Protein AF-A0A6G0ZA24-F1 (afdb_monomer)

Solvent-accessible surface area (backbone atoms only — not comparable to full-atom values): 27809 Å² total; per-residue (Å²): 49,32,44,36,38,80,64,66,88,80,91,81,89,86,70,82,76,64,68,82,65,68,82,80,75,88,82,84,81,91,78,91,82,79,94,74,91,75,98,65,72,78,65,66,62,56,57,63,56,49,56,59,52,45,60,65,48,59,76,68,64,71,85,85,80,79,89,53,60,71,52,55,57,47,53,60,52,65,75,56,71,86,76,86,79,71,94,71,89,79,81,53,76,72,73,57,62,49,70,51,48,39,53,49,52,47,54,53,45,64,73,63,76,47,41,35,37,40,35,37,22,45,82,46,42,79,59,35,49,69,47,52,53,51,37,53,52,59,35,47,76,72,72,40,57,72,50,81,42,65,46,73,48,72,68,40,49,50,50,53,51,51,51,51,46,48,39,56,70,73,62,45,58,35,34,39,41,38,43,55,56,73,67,57,51,39,52,49,49,51,47,41,59,75,69,66,63,68,34,67,47,40,36,43,33,39,50,43,60,87,59,80,85,52,69,69,49,53,72,63,44,50,57,70,38,44,43,34,39,35,34,43,93,45,88,54,35,38,41,33,25,33,48,37,75,49,43,46,66,96,46,57,26,40,80,40,80,49,48,46,33,32,71,88,76,42,70,60,92,64,80,67,60,80,56,64,75,68,62,69,52,45,26,69,60,23,77,41,41,27,50,55,57,72,41,82,74,41,23,39,54,49,76,54,98,91,50,74,44,78,80,39,40,57,47,50,54,49,50,51,54,48,24,68,70,29,38,37,41,71,44,78,39,82,42,94,68,68,41,64,46,68,49,82,54,101,69,96,62,48,49,28,47,52,22,35,43,68,71,63,73,24,68,38,40,68,55,99,44,78,93,44,74,58,47,57,72,68,48,21,61,49,71,76,79,44,91,84,76,96,74,88,88,70,81,77,79,81,83,73,70,72,85,54,57,82,57,63,86,54,61,79,75,50,55,63,53,50,51,48,52,58,64,50,48,13,60,54,50,34,51,56,51,56,74,71,65,74,74,94,79,59,71,70,62,50,42,53,50,33,37,52,49,47,53,30,56,73,69,68,60,63,78,81,84,124

Sequence (466 aa):
MSIIGLQRPSSSSSSEKDERRRTREKNRTHTHFTFGGDMTAARRWRCSLAITAAAVLATMATPERHDDHSNIWRRQRRRTVVGDVGGGGGGGWRDLDYGNLTNAIRDIVEAMTVDCTLAVHSGVENAAADFLSNTIKSLHGRGVTTTHHALLTEDHVQSLLIDIRRAVTDGHHTSYIVLSTSTLMENLLSAIRRSNLMSRNVVYVFLWLRSPVSRTFKTDILEAMRVCVITSPRPGFYQIYYSQASARPGYGSTLKMVNWWSAMDGLVRFPLLPPPKRVYKNFEGRYFNVPVLHKPPWTFVEYLNDSFRVEGGRDDKLINLLADKLHFQFRYIDPPDRTQGSGLDQGSSIQGVLGLIWQREADWFVGDLSITYERNLVVDFSFLTLVDNEAFLTHAPGRLNEAFSLIRPFHWSVWPLLLITVIFSGPILYILVDTTDGHPQGKSMLYWKCVWWSITVFLQQGNVLH

Radius of gyration: 40.78 Å; Cα contacts (8 Å, |Δi|>4): 581; chains: 1; bounding box: 121×54×112 Å

pLDDT: mean 71.78, std 22.36, range [22.67, 95.25]

Structure (mmCIF, N/CA/C/O backbone):
data_AF-A0A6G0ZA24-F1
#
_entry.id   AF-A0A6G0ZA24-F1
#
loop_
_atom_site.group_PDB
_atom_site.id
_atom_site.type_symbol
_atom_site.label_atom_id
_atom_site.label_alt_id
_atom_site.label_comp_id
_atom_site.label_asym_id
_atom_site.label_entity_id
_atom_site.label_seq_id
_atom_site.pdbx_PDB_ins_code
_atom_site.Cartn_x
_atom_site.Cartn_y
_atom_site.Cartn_z
_atom_site.occupancy
_atom_site.B_iso_or_equiv
_atom_site.auth_seq_id
_atom_site.auth_comp_id
_atom_site.auth_asym_id
_atom_site.auth_atom_id
_atom_site.pdbx_PDB_model_num
ATOM 1 N N . MET A 1 1 ? 9.812 -2.850 -12.622 1.00 39.12 1 MET A N 1
ATOM 2 C CA . MET A 1 1 ? 8.396 -2.536 -12.902 1.00 39.12 1 MET A CA 1
ATOM 3 C C . MET A 1 1 ? 7.472 -3.251 -11.932 1.00 39.12 1 MET A C 1
ATOM 5 O O . MET A 1 1 ? 7.668 -4.438 -11.685 1.00 39.12 1 MET A O 1
ATOM 9 N N . SER A 1 2 ? 6.497 -2.543 -11.373 1.00 31.41 2 SER A N 1
ATOM 10 C CA . SER A 1 2 ? 5.576 -3.030 -10.337 1.00 31.41 2 SER A CA 1
ATOM 11 C C . SER A 1 2 ? 4.244 -2.277 -10.430 1.00 31.41 2 SER A C 1
ATOM 13 O O . SER A 1 2 ? 4.193 -1.151 -10.918 1.00 31.41 2 SER A O 1
ATOM 15 N N . ILE A 1 3 ? 3.159 -2.913 -9.991 1.00 41.47 3 ILE A N 1
ATOM 16 C CA . ILE A 1 3 ? 1.865 -2.262 -9.769 1.00 41.47 3 ILE A CA 1
ATOM 17 C C . ILE A 1 3 ? 1.948 -1.608 -8.392 1.00 41.47 3 ILE A C 1
ATOM 19 O O . ILE A 1 3 ? 2.189 -2.296 -7.401 1.00 41.47 3 ILE A O 1
ATOM 23 N N . ILE A 1 4 ? 1.789 -0.294 -8.313 1.00 39.16 4 ILE A N 1
ATOM 24 C CA . ILE A 1 4 ? 1.761 0.404 -7.027 1.00 39.16 4 ILE A CA 1
ATOM 25 C C . ILE A 1 4 ? 0.364 0.242 -6.434 1.00 39.16 4 ILE A C 1
ATOM 27 O O . ILE A 1 4 ? -0.621 0.590 -7.079 1.00 39.16 4 ILE A O 1
ATOM 31 N N . GLY A 1 5 ? 0.274 -0.271 -5.214 1.00 44.78 5 GLY A N 1
ATOM 32 C CA . GLY A 1 5 ? -0.958 -0.380 -4.443 1.00 44.78 5 GLY A CA 1
ATOM 33 C C . GLY A 1 5 ? -0.642 -0.661 -2.975 1.00 44.78 5 GLY A C 1
ATOM 34 O O . GLY A 1 5 ? 0.360 -1.297 -2.680 1.00 44.78 5 GLY A O 1
ATOM 35 N N . LEU A 1 6 ? -1.510 -0.198 -2.072 1.00 39.91 6 LEU A N 1
ATOM 36 C CA . LEU A 1 6 ? -1.322 -0.125 -0.608 1.00 39.91 6 LEU A CA 1
ATOM 37 C C . LEU A 1 6 ? -0.672 -1.358 0.086 1.00 39.91 6 LEU A C 1
ATOM 39 O O . LEU A 1 6 ? -0.959 -2.518 -0.230 1.00 39.91 6 LEU A O 1
ATOM 43 N N . GLN A 1 7 ? 0.112 -1.056 1.130 1.00 28.47 7 GLN A N 1
ATOM 44 C CA . GLN A 1 7 ? 1.186 -1.796 1.829 1.00 28.47 7 GLN A CA 1
ATOM 45 C C . GLN A 1 7 ? 1.126 -3.309 1.812 1.00 28.47 7 GLN A C 1
ATOM 47 O O . GLN A 1 7 ? 0.115 -3.927 2.135 1.00 28.47 7 GLN A O 1
ATOM 52 N N . ARG A 1 8 ? 2.247 -3.959 1.482 1.00 28.70 8 ARG A N 1
ATOM 53 C CA . ARG A 1 8 ? 2.561 -5.332 1.903 1.00 28.70 8 ARG A CA 1
ATOM 54 C C . ARG A 1 8 ? 3.986 -5.370 2.443 1.00 28.70 8 ARG A C 1
ATOM 56 O O . ARG A 1 8 ? 4.857 -4.744 1.854 1.00 28.70 8 ARG A O 1
ATOM 63 N N . PRO A 1 9 ? 4.226 -6.125 3.525 1.00 24.78 9 PRO A N 1
ATOM 64 C CA . PRO A 1 9 ? 5.547 -6.218 4.122 1.00 24.78 9 PRO A CA 1
ATOM 65 C C . PRO A 1 9 ? 6.512 -6.976 3.204 1.00 24.78 9 PRO A C 1
ATOM 67 O O . PRO A 1 9 ? 6.168 -8.023 2.644 1.00 24.78 9 PRO A O 1
ATOM 70 N N . SER A 1 10 ? 7.733 -6.458 3.089 1.00 25.45 10 SER A N 1
ATOM 71 C CA . SER A 1 10 ? 8.898 -7.188 2.605 1.00 25.45 10 SER A CA 1
ATOM 72 C C . SER A 1 10 ? 9.416 -8.106 3.716 1.00 25.45 10 SER A C 1
ATOM 74 O O . SER A 1 10 ? 9.605 -7.707 4.862 1.00 25.45 10 SER A O 1
ATOM 76 N N . SER A 1 11 ? 9.659 -9.370 3.381 1.00 26.00 11 SER A N 1
ATOM 77 C CA . SER A 1 11 ? 10.418 -10.281 4.232 1.00 26.00 11 SER A CA 1
ATOM 78 C C . SER A 1 11 ? 11.908 -9.952 4.111 1.00 26.00 11 SER A C 1
ATOM 80 O O . SER A 1 11 ? 12.550 -10.362 3.144 1.00 26.00 11 SER A O 1
ATOM 82 N N . SER A 1 12 ? 12.470 -9.243 5.087 1.00 24.31 12 SER A N 1
ATOM 83 C CA . SER A 1 12 ? 13.919 -9.084 5.239 1.00 24.31 12 SER A CA 1
ATOM 84 C C . SER A 1 12 ? 14.343 -9.458 6.658 1.00 24.31 12 SER A C 1
ATOM 86 O O . SER A 1 12 ? 14.439 -8.617 7.544 1.00 24.31 12 SER A O 1
ATOM 88 N N . SER A 1 13 ? 14.625 -10.741 6.881 1.00 27.69 13 SER A N 1
ATOM 89 C CA . SER A 1 13 ? 15.377 -11.195 8.054 1.00 27.69 13 SER A CA 1
ATOM 90 C C . SER A 1 13 ? 16.383 -12.268 7.639 1.00 27.69 13 SER A C 1
ATOM 92 O O . SER A 1 13 ? 16.211 -13.449 7.928 1.00 27.69 13 SER A O 1
ATOM 94 N N . SER A 1 14 ? 17.415 -11.869 6.895 1.00 28.94 14 SER A N 1
ATOM 95 C CA . SER A 1 14 ? 18.609 -12.694 6.657 1.00 28.94 14 SER A CA 1
ATOM 96 C C . SER A 1 14 ? 19.727 -11.854 6.025 1.00 28.94 14 SER A C 1
ATOM 98 O O . SER A 1 14 ? 20.164 -12.133 4.915 1.00 28.94 14 SER A O 1
ATOM 100 N N . SER A 1 15 ? 20.178 -10.794 6.698 1.00 30.16 15 SER A N 1
ATOM 101 C CA . SER A 1 15 ? 21.457 -10.159 6.322 1.00 30.16 15 SER A CA 1
ATOM 102 C C . SER A 1 15 ? 22.186 -9.474 7.478 1.00 30.16 15 SER A C 1
ATOM 104 O O . SER A 1 15 ? 23.359 -9.158 7.344 1.00 30.16 15 SER A O 1
ATOM 106 N N . GLU A 1 16 ? 21.559 -9.290 8.641 1.00 28.22 16 GLU A N 1
ATOM 107 C CA . GLU A 1 16 ? 22.156 -8.480 9.716 1.00 28.22 16 GLU A CA 1
ATOM 108 C C . GLU A 1 16 ? 22.831 -9.296 10.838 1.00 28.22 16 GLU A C 1
ATOM 110 O O . GLU A 1 16 ? 23.342 -8.744 11.811 1.00 28.22 16 GLU A O 1
ATOM 115 N N . LYS A 1 17 ? 22.886 -10.631 10.709 1.00 27.47 17 LYS A N 1
ATOM 116 C CA . LYS A 1 17 ? 23.620 -11.506 11.648 1.00 27.47 17 LYS A CA 1
ATOM 117 C C . LYS A 1 17 ? 24.996 -11.967 11.154 1.00 27.47 17 LYS A C 1
ATOM 119 O O . LYS A 1 17 ? 25.769 -12.454 11.977 1.00 27.47 17 LYS A O 1
ATOM 124 N N . ASP A 1 18 ? 25.341 -11.739 9.885 1.00 29.44 18 ASP A N 1
ATOM 125 C CA . ASP A 1 18 ? 26.642 -12.139 9.321 1.00 29.44 18 ASP A CA 1
ATOM 126 C C . ASP A 1 18 ? 27.685 -11.006 9.268 1.00 29.44 18 ASP A C 1
ATOM 128 O O . ASP A 1 18 ? 28.887 -11.279 9.235 1.00 29.44 18 ASP A O 1
ATOM 132 N N . GLU A 1 19 ? 27.272 -9.741 9.391 1.00 28.55 19 GLU A N 1
ATOM 133 C CA . GLU A 1 19 ? 28.191 -8.588 9.397 1.00 28.55 19 GLU A CA 1
ATOM 134 C C . GLU A 1 19 ? 28.967 -8.458 10.728 1.00 28.55 19 GLU A C 1
ATOM 136 O O . GLU A 1 19 ? 30.101 -7.986 10.766 1.00 28.55 19 GLU A O 1
ATOM 141 N N . ARG A 1 20 ? 28.405 -8.948 11.846 1.00 28.19 20 ARG A N 1
ATOM 142 C CA . ARG A 1 20 ? 29.027 -8.852 13.186 1.00 28.19 20 ARG A CA 1
ATOM 143 C C . ARG A 1 20 ? 30.001 -9.987 13.529 1.00 28.19 20 ARG A C 1
ATOM 145 O O . ARG A 1 20 ? 30.627 -9.945 14.586 1.00 28.19 20 ARG A O 1
ATOM 152 N N . ARG A 1 21 ? 30.166 -10.986 12.652 1.00 28.45 21 ARG A N 1
ATOM 153 C CA . ARG A 1 21 ? 31.147 -12.080 12.826 1.00 28.45 21 ARG A CA 1
ATOM 154 C C . ARG A 1 21 ? 32.422 -11.920 11.992 1.00 28.45 21 ARG A C 1
ATOM 156 O O . ARG A 1 21 ? 33.388 -12.626 12.260 1.00 28.45 21 ARG A O 1
ATOM 163 N N . ARG A 1 22 ? 32.480 -10.976 11.043 1.00 28.55 22 ARG A N 1
ATOM 164 C CA . ARG A 1 22 ? 33.628 -10.812 10.124 1.00 28.55 22 ARG A CA 1
ATOM 165 C C . ARG A 1 22 ? 34.744 -9.877 10.603 1.00 28.55 22 ARG A C 1
ATOM 167 O O . ARG A 1 22 ? 35.776 -9.788 9.948 1.00 28.55 22 ARG A O 1
ATOM 174 N N . THR A 1 23 ? 34.611 -9.237 11.762 1.00 30.83 23 THR A N 1
ATOM 175 C CA . THR A 1 23 ? 35.624 -8.306 12.304 1.00 30.83 23 THR A CA 1
ATOM 176 C C . THR A 1 23 ? 36.555 -8.903 13.363 1.00 30.83 23 THR A C 1
ATOM 178 O O . THR A 1 23 ? 37.358 -8.173 13.938 1.00 30.83 23 THR A O 1
ATOM 181 N N . ARG A 1 24 ? 36.521 -10.223 13.609 1.00 29.75 24 ARG A N 1
ATOM 182 C CA . ARG A 1 24 ? 37.375 -10.866 14.631 1.00 29.75 24 ARG A CA 1
ATOM 183 C C . ARG A 1 24 ? 38.306 -11.977 14.149 1.00 29.75 24 ARG A C 1
ATOM 185 O O . ARG A 1 24 ? 38.896 -12.658 14.977 1.00 29.75 24 ARG A O 1
ATOM 192 N N . GLU A 1 25 ? 38.508 -12.110 12.842 1.00 29.44 25 GLU A N 1
ATOM 193 C CA . GLU A 1 25 ? 39.386 -13.147 12.289 1.00 29.44 25 GLU A CA 1
ATOM 194 C C . GLU A 1 25 ? 40.185 -12.616 11.092 1.00 29.44 25 GLU A C 1
ATOM 196 O O . GLU A 1 25 ? 40.115 -13.108 9.973 1.00 29.44 25 GLU A O 1
ATOM 201 N N . LYS A 1 26 ? 40.946 -11.543 11.329 1.00 29.52 26 LYS A N 1
ATOM 202 C CA . LYS A 1 26 ? 41.963 -11.043 10.396 1.00 29.52 26 LYS A CA 1
ATOM 203 C C . LYS A 1 26 ? 43.335 -11.169 11.051 1.00 29.52 26 LYS A C 1
ATOM 205 O O . LYS A 1 26 ? 43.913 -10.179 11.473 1.00 29.52 26 LYS A O 1
ATOM 210 N N . ASN A 1 27 ? 43.791 -12.410 11.222 1.00 27.84 27 ASN A N 1
ATOM 211 C CA . ASN A 1 27 ? 45.198 -12.765 11.420 1.00 27.84 27 ASN A CA 1
ATOM 212 C C . ASN A 1 27 ? 45.362 -14.291 11.405 1.00 27.84 27 ASN A C 1
ATOM 214 O O . ASN A 1 27 ? 45.313 -14.918 12.459 1.00 27.84 27 ASN A O 1
ATOM 218 N N . ARG A 1 28 ? 45.581 -14.878 10.220 1.00 26.30 28 ARG A N 1
ATOM 219 C CA . ARG A 1 28 ? 46.671 -15.838 9.948 1.00 26.30 28 ARG A CA 1
ATOM 220 C C . ARG A 1 28 ? 46.515 -16.524 8.585 1.00 26.30 28 ARG A C 1
ATOM 222 O O . ARG A 1 28 ? 45.444 -16.980 8.215 1.00 26.30 28 ARG A O 1
ATOM 229 N N . THR A 1 29 ? 47.672 -16.613 7.929 1.00 27.23 29 THR A N 1
ATOM 230 C CA . THR A 1 29 ? 48.116 -17.593 6.924 1.00 27.23 29 THR A CA 1
ATOM 231 C C . THR A 1 29 ? 47.473 -17.595 5.535 1.00 27.23 29 THR A C 1
ATOM 233 O O . THR A 1 29 ? 46.383 -18.105 5.310 1.00 27.23 29 THR A O 1
ATOM 236 N N . HIS A 1 30 ? 48.282 -17.116 4.584 1.00 25.31 30 HIS A N 1
ATOM 237 C CA . HIS A 1 30 ? 48.296 -17.509 3.179 1.00 25.31 30 HIS A CA 1
ATOM 238 C C . HIS A 1 30 ? 48.280 -19.034 3.020 1.00 25.31 30 HIS A C 1
ATOM 240 O O . HIS A 1 30 ? 49.067 -19.720 3.668 1.00 25.31 30 HIS A O 1
ATOM 246 N N . THR A 1 31 ? 47.468 -19.548 2.099 1.00 24.95 31 THR A N 1
ATOM 247 C CA . THR A 1 31 ? 47.798 -20.704 1.248 1.00 24.95 31 THR A CA 1
ATOM 248 C C . THR A 1 31 ? 46.799 -20.788 0.093 1.00 24.95 31 THR A C 1
ATOM 250 O O . THR A 1 31 ? 45.604 -20.559 0.257 1.00 24.95 31 THR A O 1
ATOM 253 N N . HIS A 1 32 ? 47.339 -21.056 -1.095 1.00 23.66 32 HIS A N 1
ATOM 254 C CA . HIS A 1 32 ? 46.641 -21.295 -2.355 1.00 23.66 32 HIS A CA 1
ATOM 255 C C . HIS A 1 32 ? 45.525 -22.339 -2.222 1.00 23.66 32 HIS A C 1
ATOM 257 O O . HIS A 1 32 ? 45.770 -23.397 -1.652 1.00 23.66 32 HIS A O 1
ATOM 263 N N . PHE A 1 33 ? 44.373 -22.110 -2.864 1.00 22.67 33 PHE A N 1
ATOM 264 C CA . PHE A 1 33 ? 43.467 -23.197 -3.233 1.00 22.67 33 PHE A CA 1
ATOM 265 C C . PHE A 1 33 ? 42.891 -23.020 -4.639 1.00 22.67 33 PHE A C 1
ATOM 267 O O . PHE A 1 33 ? 42.435 -21.953 -5.045 1.00 22.67 33 PHE A O 1
ATOM 274 N N . THR A 1 34 ? 43.008 -24.117 -5.374 1.00 23.39 34 THR A N 1
ATOM 275 C CA . THR A 1 34 ? 42.627 -24.398 -6.751 1.00 23.39 34 THR A CA 1
ATOM 276 C C . THR A 1 34 ? 41.120 -24.596 -6.906 1.00 23.39 34 THR A C 1
ATOM 278 O O . THR A 1 34 ? 40.417 -24.993 -5.979 1.00 23.39 34 THR A O 1
ATOM 281 N N . PHE A 1 35 ? 40.632 -24.345 -8.123 1.00 24.11 35 PHE A N 1
ATOM 282 C CA . PHE A 1 35 ? 39.282 -24.679 -8.567 1.00 24.11 35 PHE A CA 1
ATOM 283 C C . PHE A 1 35 ? 39.110 -26.207 -8.613 1.00 24.11 35 PHE A C 1
ATOM 285 O O . PHE A 1 35 ? 39.796 -26.891 -9.371 1.00 24.11 35 PHE A O 1
ATOM 292 N N . GLY A 1 36 ? 38.174 -26.728 -7.825 1.00 24.03 36 GLY A N 1
ATOM 293 C CA . GLY A 1 36 ? 37.712 -28.111 -7.867 1.00 24.03 36 GLY A CA 1
ATOM 294 C C . GLY A 1 36 ? 36.265 -28.145 -7.396 1.00 24.03 36 GLY A C 1
ATOM 295 O O . GLY A 1 36 ? 35.979 -27.813 -6.250 1.00 24.03 36 GLY A O 1
ATOM 296 N N . GLY A 1 37 ? 35.346 -28.442 -8.314 1.00 26.69 37 GLY A N 1
ATOM 297 C CA . GLY A 1 37 ? 33.920 -28.488 -8.027 1.00 26.69 37 GLY A CA 1
ATOM 298 C C . GLY A 1 37 ? 33.558 -29.678 -7.148 1.00 26.69 37 GLY A C 1
ATOM 299 O O . GLY A 1 37 ? 34.084 -30.770 -7.340 1.00 26.69 37 GLY A O 1
ATOM 300 N N . ASP A 1 38 ? 32.605 -29.469 -6.241 1.00 23.17 38 ASP A N 1
ATOM 301 C CA . ASP A 1 38 ? 31.887 -30.574 -5.619 1.00 23.17 38 ASP A CA 1
ATOM 302 C C . ASP A 1 38 ? 30.401 -30.223 -5.421 1.00 23.17 38 ASP A C 1
ATOM 304 O O . ASP A 1 38 ? 29.998 -29.394 -4.598 1.00 23.17 38 ASP A O 1
ATOM 308 N N . MET A 1 39 ? 29.566 -30.837 -6.265 1.00 28.52 39 MET A N 1
ATOM 309 C CA . MET A 1 39 ? 28.107 -30.726 -6.299 1.00 28.52 39 MET A CA 1
ATOM 310 C C . MET A 1 39 ? 27.479 -31.577 -5.187 1.00 28.52 39 MET A C 1
ATOM 312 O O . MET A 1 39 ? 26.806 -32.566 -5.460 1.00 28.52 39 MET A O 1
ATOM 316 N N . THR A 1 40 ? 27.655 -31.214 -3.917 1.00 28.70 40 THR A N 1
ATOM 317 C CA . THR A 1 40 ? 27.002 -31.956 -2.812 1.00 28.70 40 THR A CA 1
ATOM 318 C C . THR A 1 40 ? 26.425 -31.074 -1.698 1.00 28.70 40 THR A C 1
ATOM 320 O O . THR A 1 40 ? 25.537 -31.515 -0.966 1.00 28.70 40 THR A O 1
ATOM 323 N N . ALA A 1 41 ? 26.763 -29.780 -1.644 1.00 27.28 41 ALA A N 1
ATOM 324 C CA . ALA A 1 41 ? 26.194 -28.839 -0.666 1.00 27.28 41 ALA A CA 1
ATOM 325 C C . ALA A 1 41 ? 24.759 -28.359 -1.000 1.00 27.28 41 ALA A C 1
ATOM 327 O O . ALA A 1 41 ? 24.007 -27.954 -0.110 1.00 27.28 41 ALA A O 1
ATOM 328 N N . ALA A 1 42 ? 24.325 -28.475 -2.262 1.00 29.58 42 ALA A N 1
ATOM 329 C CA . ALA A 1 42 ? 23.013 -28.003 -2.729 1.00 29.58 42 ALA A CA 1
ATOM 330 C C . ALA A 1 42 ? 21.820 -28.893 -2.311 1.00 29.58 42 ALA A C 1
ATOM 332 O O . ALA A 1 42 ? 20.663 -28.510 -2.499 1.00 29.58 42 ALA A O 1
ATOM 333 N N . ARG A 1 43 ? 22.064 -30.076 -1.724 1.00 26.89 43 ARG A N 1
ATOM 334 C CA . ARG A 1 43 ? 20.990 -30.992 -1.291 1.00 26.89 43 ARG A CA 1
ATOM 335 C C . ARG A 1 43 ? 20.548 -30.810 0.164 1.00 26.89 43 ARG A C 1
ATOM 337 O O . ARG A 1 43 ? 19.404 -31.130 0.465 1.00 26.89 43 ARG A O 1
ATOM 344 N N . ARG A 1 44 ? 21.368 -30.226 1.049 1.00 26.41 44 ARG A N 1
ATOM 345 C CA . ARG A 1 44 ? 20.972 -29.996 2.458 1.00 26.41 44 ARG A CA 1
ATOM 346 C C . ARG A 1 44 ? 20.102 -28.753 2.670 1.00 26.41 44 ARG A C 1
ATOM 348 O O . ARG A 1 44 ? 19.284 -28.746 3.582 1.00 26.41 44 ARG A O 1
ATOM 355 N N . TRP A 1 45 ? 20.186 -27.758 1.786 1.00 26.67 45 TRP A N 1
ATOM 356 C CA . TRP A 1 45 ? 19.364 -26.540 1.867 1.00 26.67 45 TRP A CA 1
ATOM 357 C C . TRP A 1 45 ? 17.946 -26.697 1.295 1.00 26.67 45 TRP A C 1
ATOM 359 O O . TRP A 1 45 ? 17.061 -25.910 1.623 1.00 26.67 45 TRP A O 1
ATOM 369 N N . ARG A 1 46 ? 17.684 -27.748 0.504 1.00 26.59 46 ARG A N 1
ATOM 370 C CA . ARG A 1 46 ? 16.335 -28.040 -0.015 1.00 26.59 46 ARG A CA 1
ATOM 371 C C . ARG A 1 46 ? 15.410 -28.700 1.016 1.00 26.59 46 ARG A C 1
ATOM 373 O O . ARG A 1 46 ? 14.198 -28.583 0.879 1.00 26.59 46 ARG A O 1
ATOM 380 N N . CYS A 1 47 ? 15.944 -29.331 2.064 1.00 26.23 47 CYS A N 1
ATOM 381 C CA . CYS A 1 47 ? 15.121 -30.001 3.078 1.00 26.23 47 CYS A CA 1
ATOM 382 C C . CYS A 1 47 ? 14.591 -29.048 4.163 1.00 26.23 47 CYS A C 1
ATOM 384 O O . CYS A 1 47 ? 13.454 -29.218 4.590 1.00 26.23 47 CYS A O 1
ATOM 386 N N . SER A 1 48 ? 15.332 -28.003 4.552 1.00 26.70 48 SER A N 1
ATOM 387 C CA . SER A 1 48 ? 14.834 -27.046 5.559 1.00 26.70 48 SER A CA 1
ATOM 388 C C . SER A 1 48 ? 13.828 -26.038 5.002 1.00 26.70 48 SER A C 1
ATOM 390 O O . SER A 1 48 ? 12.938 -25.628 5.737 1.00 26.70 48 SER A O 1
ATOM 392 N N . LEU A 1 49 ? 13.892 -25.686 3.709 1.00 28.27 49 LEU A N 1
ATOM 393 C CA . LEU A 1 49 ? 12.887 -24.810 3.082 1.00 28.27 49 LEU A CA 1
ATOM 394 C C . LEU A 1 49 ? 11.558 -25.538 2.797 1.00 28.27 49 LEU A C 1
ATOM 396 O O . LEU A 1 49 ? 10.496 -24.919 2.780 1.00 28.27 49 LEU A O 1
ATOM 400 N N . ALA A 1 50 ? 11.605 -26.860 2.602 1.00 27.41 50 ALA A N 1
ATOM 401 C CA . ALA A 1 50 ? 10.415 -27.678 2.379 1.00 27.41 50 ALA A CA 1
ATOM 402 C C . ALA A 1 50 ? 9.576 -27.864 3.657 1.00 27.41 50 ALA A C 1
ATOM 404 O O . ALA A 1 50 ? 8.355 -27.970 3.573 1.00 27.41 50 ALA A O 1
ATOM 405 N N . ILE A 1 51 ? 10.199 -27.842 4.841 1.00 28.44 51 ILE A N 1
ATOM 406 C CA . ILE A 1 51 ? 9.502 -28.048 6.123 1.00 28.44 51 ILE A CA 1
ATOM 407 C C . ILE A 1 51 ? 8.755 -26.776 6.567 1.00 28.44 51 ILE A C 1
ATOM 409 O O . ILE A 1 51 ? 7.646 -26.868 7.091 1.00 28.44 51 ILE A O 1
ATOM 413 N N . THR A 1 52 ? 9.270 -25.580 6.264 1.00 29.25 52 THR A N 1
ATOM 414 C CA . THR A 1 52 ? 8.571 -24.310 6.545 1.00 29.25 52 THR A CA 1
ATOM 415 C C . THR A 1 52 ? 7.462 -24.007 5.536 1.00 29.25 52 THR A C 1
ATOM 417 O O . THR A 1 52 ? 6.414 -23.489 5.920 1.00 29.25 52 THR A O 1
ATOM 420 N N . ALA A 1 53 ? 7.626 -24.395 4.265 1.00 26.72 53 ALA A N 1
ATOM 421 C CA . ALA A 1 53 ? 6.555 -24.299 3.272 1.00 26.72 53 ALA A CA 1
ATOM 422 C C . ALA A 1 53 ? 5.425 -25.313 3.539 1.00 26.72 53 ALA A C 1
ATOM 424 O O . ALA A 1 53 ? 4.254 -24.976 3.377 1.00 26.72 53 ALA A O 1
ATOM 425 N N . ALA A 1 54 ? 5.748 -26.519 4.026 1.00 26.05 54 ALA A N 1
ATOM 426 C CA . ALA A 1 54 ? 4.754 -27.528 4.385 1.00 26.05 54 ALA A CA 1
ATOM 427 C C . ALA A 1 54 ? 3.919 -27.148 5.620 1.00 26.05 54 ALA A C 1
ATOM 429 O O . ALA A 1 54 ? 2.745 -27.489 5.656 1.00 26.05 54 ALA A O 1
ATOM 430 N N . ALA A 1 55 ? 4.443 -26.388 6.591 1.00 26.56 55 ALA A N 1
ATOM 431 C CA . ALA A 1 55 ? 3.653 -25.930 7.746 1.00 26.56 55 ALA A CA 1
ATOM 432 C C . ALA A 1 55 ? 2.625 -24.832 7.383 1.00 26.56 55 ALA A C 1
ATOM 434 O O . ALA A 1 55 ? 1.531 -24.779 7.952 1.00 26.56 55 ALA A O 1
ATOM 435 N N . VAL A 1 56 ? 2.939 -23.999 6.383 1.00 29.39 56 VAL A N 1
ATOM 436 C CA . VAL A 1 56 ? 2.030 -22.964 5.853 1.00 29.39 56 VAL A CA 1
ATOM 437 C C . VAL A 1 56 ? 1.044 -23.543 4.822 1.00 29.39 56 VAL A C 1
ATOM 439 O O . VAL A 1 56 ? -0.080 -23.064 4.709 1.00 29.39 56 VAL A O 1
ATOM 442 N N . LEU A 1 57 ? 1.409 -24.621 4.116 1.00 26.91 57 LEU A N 1
ATOM 443 C CA . LEU A 1 57 ? 0.504 -25.351 3.214 1.00 26.91 57 LEU A CA 1
ATOM 444 C C . LEU A 1 57 ? -0.362 -26.410 3.923 1.00 26.91 57 LEU A C 1
ATOM 446 O O . LEU A 1 57 ? -1.493 -26.632 3.499 1.00 26.91 57 LEU A O 1
ATOM 450 N N . ALA A 1 58 ? 0.090 -27.016 5.026 1.00 24.31 58 ALA A N 1
ATOM 451 C CA . ALA A 1 58 ? -0.688 -28.003 5.789 1.00 24.31 58 ALA A CA 1
ATOM 452 C C . ALA A 1 58 ? -1.812 -27.366 6.622 1.00 24.31 58 ALA A C 1
ATOM 454 O O . ALA A 1 58 ? -2.817 -28.014 6.896 1.00 24.31 58 ALA A O 1
ATOM 455 N N . THR A 1 59 ? -1.709 -26.075 6.949 1.00 28.44 59 THR A N 1
ATOM 456 C CA . THR A 1 59 ? -2.836 -25.297 7.495 1.00 28.44 59 THR A CA 1
ATOM 457 C C . THR A 1 59 ? -3.836 -24.854 6.415 1.00 28.44 59 THR A C 1
ATOM 459 O O . THR A 1 59 ? -4.931 -24.405 6.747 1.00 28.44 59 THR A O 1
ATOM 462 N N . MET A 1 60 ? -3.514 -25.038 5.125 1.00 26.44 60 MET A N 1
ATOM 463 C CA . MET A 1 60 ? -4.378 -24.718 3.978 1.00 26.44 60 MET A CA 1
ATOM 464 C C . MET A 1 60 ? -5.049 -25.936 3.321 1.00 26.44 60 MET A C 1
ATOM 466 O O . MET A 1 60 ? -5.825 -25.759 2.384 1.00 26.44 60 MET A O 1
ATOM 470 N N . ALA A 1 61 ? -4.802 -27.154 3.806 1.00 23.70 61 ALA A N 1
ATOM 471 C CA . ALA A 1 61 ? -5.394 -28.377 3.268 1.00 23.70 61 ALA A CA 1
ATOM 472 C C . ALA A 1 61 ? -6.211 -29.111 4.340 1.00 23.70 61 ALA A C 1
ATOM 474 O O . ALA A 1 61 ? -5.842 -30.185 4.804 1.00 23.70 61 ALA A O 1
ATOM 475 N N . THR A 1 62 ? -7.351 -28.538 4.728 1.00 23.64 62 THR A N 1
ATOM 476 C CA . THR A 1 62 ? -8.472 -29.349 5.224 1.00 23.64 62 THR A CA 1
ATOM 477 C C . THR A 1 62 ? -9.538 -29.375 4.128 1.00 23.64 62 THR A C 1
ATOM 479 O O . THR A 1 62 ? -9.863 -28.319 3.581 1.00 23.64 62 THR A O 1
ATOM 482 N N . PRO A 1 63 ? -10.029 -30.560 3.724 1.00 23.27 63 PRO A N 1
ATOM 483 C CA . PRO A 1 63 ? -10.994 -30.666 2.643 1.00 23.27 63 PRO A CA 1
ATOM 484 C C . PRO A 1 63 ? -12.314 -30.013 3.063 1.00 23.27 63 PRO A C 1
ATOM 486 O O . PRO A 1 63 ? -12.836 -30.262 4.151 1.00 23.27 63 PRO A O 1
ATOM 489 N N . GLU A 1 64 ? -12.830 -29.156 2.183 1.00 27.77 64 GLU A N 1
ATOM 490 C CA . GLU A 1 64 ? -14.122 -28.494 2.312 1.00 27.77 64 GLU A CA 1
ATOM 491 C C . GLU A 1 64 ? -15.248 -29.507 2.549 1.00 27.77 64 GLU A C 1
ATOM 493 O O . GLU A 1 64 ? -15.494 -30.404 1.744 1.00 27.77 64 GLU A O 1
ATOM 498 N N . ARG A 1 65 ? -16.008 -29.289 3.623 1.00 29.11 65 ARG A N 1
ATOM 499 C CA . ARG A 1 65 ? -17.380 -29.782 3.767 1.00 29.11 65 ARG A CA 1
ATOM 500 C C . ARG A 1 65 ? -18.249 -28.594 4.169 1.00 29.11 65 ARG A C 1
ATOM 502 O O . ARG A 1 65 ? -18.557 -28.412 5.339 1.00 29.11 65 ARG A O 1
ATOM 509 N N . HIS A 1 66 ? -18.530 -27.711 3.211 1.00 35.81 66 HIS A N 1
ATOM 510 C CA . HIS A 1 66 ? -18.896 -26.321 3.509 1.00 35.81 66 HIS A CA 1
ATOM 511 C C . HIS A 1 66 ? -20.325 -25.919 3.076 1.00 35.81 66 HIS A C 1
ATOM 513 O O . HIS A 1 66 ? -20.593 -24.735 2.874 1.00 35.81 66 HIS A O 1
ATOM 519 N N . ASP A 1 67 ? -21.269 -26.867 3.042 1.00 32.53 67 ASP A N 1
ATOM 520 C CA . ASP A 1 67 ? -22.716 -26.575 2.943 1.00 32.53 67 ASP A CA 1
ATOM 521 C C . ASP A 1 67 ? -23.401 -26.360 4.314 1.00 32.53 67 ASP A C 1
ATOM 523 O O . ASP A 1 67 ? -24.594 -26.073 4.382 1.00 32.53 67 ASP A O 1
ATOM 527 N N . ASP A 1 68 ? -22.664 -26.428 5.434 1.00 39.28 68 ASP A N 1
ATOM 528 C CA . ASP A 1 68 ? -23.271 -26.469 6.782 1.00 39.28 68 ASP A CA 1
ATOM 529 C C . ASP A 1 68 ? -23.189 -25.153 7.592 1.00 39.28 68 ASP A C 1
ATOM 531 O O . ASP A 1 68 ? -23.693 -25.029 8.713 1.00 39.28 68 ASP A O 1
ATOM 535 N N . HIS A 1 69 ? -22.583 -24.105 7.031 1.00 44.12 69 HIS A N 1
ATOM 536 C CA . HIS A 1 69 ? -22.186 -22.929 7.814 1.00 44.12 69 HIS A CA 1
ATOM 537 C C . HIS A 1 69 ? -23.357 -22.001 8.122 1.00 44.12 69 HIS A C 1
ATOM 539 O O . HIS A 1 69 ? -23.482 -21.524 9.248 1.00 44.12 69 HIS A O 1
ATOM 545 N N . SER A 1 70 ? -24.294 -21.814 7.188 1.00 44.88 70 SER A N 1
ATOM 546 C CA . SER A 1 70 ? -25.542 -21.093 7.474 1.00 44.88 70 SER A CA 1
ATOM 547 C C . SER A 1 70 ? -26.399 -21.794 8.531 1.00 44.88 70 SER A C 1
ATOM 549 O O . SER A 1 70 ? -27.188 -21.132 9.209 1.00 44.88 70 SER A O 1
ATOM 551 N N . ASN A 1 71 ? -26.244 -23.112 8.696 1.00 40.31 71 ASN A N 1
ATOM 552 C CA . ASN A 1 71 ? -27.025 -23.909 9.635 1.00 40.31 71 ASN A CA 1
ATOM 553 C C . ASN A 1 71 ? -26.521 -23.768 11.072 1.00 40.31 71 ASN A C 1
ATOM 555 O O . ASN A 1 71 ? -27.355 -23.676 11.969 1.00 40.31 71 ASN A O 1
ATOM 559 N N . ILE A 1 72 ? -25.207 -23.656 11.304 1.00 48.88 72 ILE A N 1
ATOM 560 C CA . ILE A 1 72 ? -24.646 -23.372 12.641 1.00 48.88 72 ILE A CA 1
ATOM 561 C C . ILE A 1 72 ? -25.105 -21.988 13.117 1.00 48.88 72 ILE A C 1
ATOM 563 O O . ILE A 1 72 ? -25.694 -21.864 14.195 1.00 48.88 72 ILE A O 1
ATOM 567 N N . TRP A 1 73 ? -24.966 -20.973 12.253 1.00 43.06 73 TRP A N 1
ATOM 568 C CA . TRP A 1 73 ? -25.462 -19.618 12.514 1.00 43.06 73 TRP A CA 1
ATOM 569 C C . TRP A 1 73 ? -26.966 -19.602 12.812 1.00 43.06 73 TRP A C 1
ATOM 571 O O . TRP A 1 73 ? -27.390 -18.965 13.775 1.00 43.06 73 TRP A O 1
ATOM 581 N N . ARG A 1 74 ? -27.788 -20.314 12.022 1.00 41.47 74 ARG A N 1
ATOM 582 C CA . ARG A 1 74 ? -29.246 -20.407 12.236 1.00 41.47 74 ARG A CA 1
ATOM 583 C C . ARG A 1 74 ? -29.617 -21.214 13.482 1.00 41.47 74 ARG A C 1
ATOM 585 O O . ARG A 1 74 ? -30.588 -20.849 14.138 1.00 41.47 74 ARG A O 1
ATOM 592 N N . ARG A 1 75 ? -28.876 -22.270 13.832 1.00 41.56 75 ARG A N 1
ATOM 593 C CA . ARG A 1 75 ? -29.120 -23.095 15.031 1.00 41.56 75 ARG A CA 1
ATOM 594 C C . ARG A 1 75 ? -28.822 -22.325 16.316 1.00 41.56 75 ARG A C 1
ATOM 596 O O . ARG A 1 75 ? -29.631 -22.385 17.239 1.00 41.56 75 ARG A O 1
ATOM 603 N N . GLN A 1 76 ? -27.744 -21.539 16.356 1.00 44.25 76 GLN A N 1
ATOM 604 C CA . GLN A 1 76 ? -27.459 -20.662 17.498 1.00 44.25 76 GLN A CA 1
ATOM 605 C C . GLN A 1 76 ? -28.410 -19.456 17.560 1.00 44.25 76 GLN A C 1
ATOM 607 O O . GLN A 1 76 ? -28.868 -19.127 18.649 1.00 44.25 76 GLN A O 1
ATOM 612 N N . ARG A 1 77 ? -28.820 -18.876 16.414 1.00 37.09 77 ARG A N 1
ATOM 613 C CA . ARG A 1 77 ? -29.876 -17.839 16.379 1.00 37.09 77 ARG A CA 1
ATOM 614 C C . ARG A 1 77 ? -31.248 -18.361 16.837 1.00 37.09 77 ARG A C 1
ATOM 616 O O . ARG A 1 77 ? -31.984 -17.625 17.482 1.00 37.09 77 ARG A O 1
ATOM 623 N N . ARG A 1 78 ? -31.612 -19.610 16.505 1.00 33.00 78 ARG A N 1
ATOM 624 C CA . ARG A 1 78 ? -32.914 -20.218 16.860 1.00 33.00 78 ARG A CA 1
ATOM 625 C C . ARG A 1 78 ? -33.015 -20.677 18.315 1.00 33.00 78 ARG A C 1
ATOM 627 O O . ARG A 1 78 ? -34.124 -20.714 18.831 1.00 33.00 78 ARG A O 1
ATOM 634 N N . ARG A 1 79 ? -31.903 -20.970 19.002 1.00 33.09 79 ARG A N 1
ATOM 635 C CA . ARG A 1 79 ? -31.916 -21.187 20.466 1.00 33.09 79 ARG A CA 1
ATOM 636 C C . ARG A 1 79 ? -32.139 -19.899 21.268 1.00 33.09 79 ARG A C 1
ATOM 638 O O . ARG A 1 79 ? -32.294 -19.961 22.480 1.00 33.09 79 ARG A O 1
ATOM 645 N N . THR A 1 80 ? -32.183 -18.746 20.607 1.00 37.16 80 THR A N 1
ATOM 646 C CA . THR A 1 80 ? -32.400 -17.442 21.231 1.00 37.16 80 THR A CA 1
ATOM 647 C C . THR A 1 80 ? -33.637 -16.783 20.637 1.00 37.16 80 THR A C 1
ATOM 649 O O . THR A 1 80 ? -33.535 -15.860 19.831 1.00 37.16 80 THR A O 1
ATOM 652 N N . VAL A 1 81 ? -34.814 -17.280 21.025 1.00 30.12 81 VAL A N 1
ATOM 653 C CA . VAL A 1 81 ? -36.033 -16.471 20.966 1.00 30.12 81 VAL A CA 1
ATOM 654 C C . VAL A 1 81 ? -35.930 -15.415 22.062 1.00 30.12 81 VAL A C 1
ATOM 656 O O . VAL A 1 81 ? -35.568 -15.705 23.199 1.00 30.12 81 VAL A O 1
ATOM 659 N N . VAL A 1 82 ? -36.171 -14.185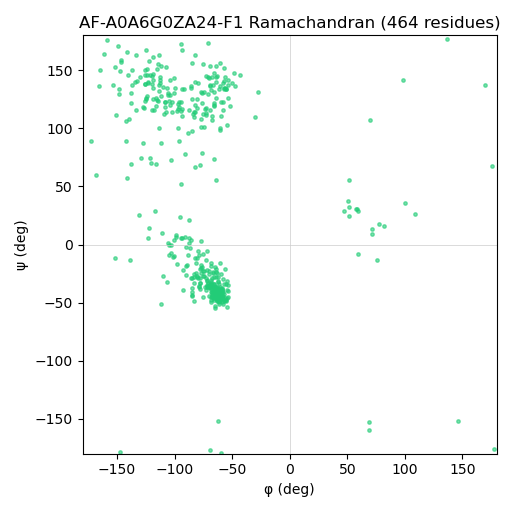 21.627 1.00 38.59 82 VAL A N 1
ATOM 660 C CA . VAL A 1 82 ? -36.340 -12.934 22.362 1.00 38.59 82 VAL A CA 1
ATOM 661 C C . VAL A 1 82 ? -36.936 -13.156 23.757 1.00 38.59 82 VAL A C 1
ATOM 663 O O . VAL A 1 82 ? -38.113 -13.470 23.894 1.00 38.59 82 VAL A O 1
ATOM 666 N N . GLY A 1 83 ? -36.111 -12.959 24.784 1.00 25.00 83 GLY A N 1
ATOM 667 C CA . GLY A 1 83 ? -36.573 -12.426 26.058 1.00 25.00 83 GLY A CA 1
ATOM 668 C C . GLY A 1 83 ? -36.365 -10.923 25.982 1.00 25.00 83 GLY A C 1
ATOM 669 O O . GLY A 1 83 ? -35.225 -10.469 25.891 1.00 25.00 83 GLY A O 1
ATOM 670 N N . ASP A 1 84 ? -37.465 -10.190 25.912 1.00 26.69 84 ASP A N 1
ATOM 671 C CA . ASP A 1 84 ? -37.512 -8.737 25.963 1.00 26.69 84 ASP A CA 1
ATOM 672 C C . ASP A 1 84 ? -36.917 -8.293 27.311 1.00 26.69 84 ASP A C 1
ATOM 674 O O . ASP A 1 84 ? -37.557 -8.403 28.357 1.00 26.69 84 ASP A O 1
ATOM 678 N N . VAL A 1 85 ? -35.640 -7.895 27.326 1.00 33.38 85 VAL A N 1
ATOM 679 C CA . VAL A 1 85 ? -35.065 -7.207 28.485 1.00 33.38 85 VAL A CA 1
ATOM 680 C C . VAL A 1 85 ? -35.427 -5.748 28.295 1.00 33.38 85 VAL A C 1
ATOM 682 O O . VAL A 1 85 ? -34.800 -5.033 27.511 1.00 33.38 85 VAL A O 1
ATOM 685 N N . GLY A 1 86 ? -36.506 -5.367 28.975 1.00 25.19 86 GLY A N 1
ATOM 686 C CA . GLY A 1 86 ? -37.046 -4.022 28.997 1.00 25.19 86 GLY A CA 1
ATOM 687 C C . GLY A 1 86 ? -35.975 -2.966 29.256 1.00 25.19 86 GLY A C 1
ATOM 688 O O . GLY A 1 86 ? -34.986 -3.187 29.958 1.00 25.19 86 GLY A O 1
ATOM 689 N N . GLY A 1 87 ? -36.203 -1.800 28.657 1.00 33.72 87 GLY A N 1
ATOM 690 C CA . GLY A 1 87 ? -35.382 -0.618 28.845 1.00 33.72 87 GLY A CA 1
ATOM 691 C C . GLY A 1 87 ? -35.199 -0.290 30.326 1.00 33.72 87 GLY A C 1
ATOM 692 O O . GLY A 1 87 ? -36.151 0.009 31.037 1.00 33.72 87 GLY A O 1
ATOM 693 N N . GLY A 1 88 ? -33.945 -0.309 30.760 1.00 26.73 88 GLY A N 1
ATOM 694 C CA . GLY A 1 88 ? -33.488 0.249 32.021 1.00 26.73 88 GLY A CA 1
ATOM 695 C C . GLY A 1 88 ? -32.152 0.926 31.762 1.00 26.73 88 GLY A C 1
ATOM 696 O O . GLY A 1 88 ? -31.160 0.264 31.464 1.00 26.73 88 GLY A O 1
ATOM 697 N N . GLY A 1 89 ? -32.139 2.257 31.784 1.00 33.69 89 GLY A N 1
ATOM 698 C CA . GLY A 1 89 ? -30.908 3.029 31.684 1.00 33.69 89 GLY A CA 1
ATOM 699 C C . GLY A 1 89 ? -29.983 2.772 32.876 1.00 33.69 89 GLY A C 1
ATOM 700 O O . GLY A 1 89 ? -30.442 2.475 33.973 1.00 33.69 89 GLY A O 1
ATOM 701 N N . GLY A 1 90 ? -28.676 2.957 32.666 1.00 33.72 90 GLY A N 1
ATOM 702 C CA . GLY A 1 90 ? -27.777 3.319 33.766 1.00 33.72 90 GLY A CA 1
ATOM 703 C C . GLY A 1 90 ? -26.778 2.280 34.279 1.00 33.72 90 GLY A C 1
ATOM 704 O O . GLY A 1 90 ? -26.361 2.417 35.418 1.00 33.72 90 GLY A O 1
ATOM 705 N N . GLY A 1 91 ? -26.326 1.301 33.488 1.00 45.72 91 GLY A N 1
ATOM 706 C CA . GLY A 1 91 ? -25.167 0.487 33.898 1.00 45.72 91 GLY A CA 1
ATOM 707 C C . GLY A 1 91 ? -23.860 1.287 33.797 1.00 45.72 91 GLY A C 1
ATOM 708 O O . GLY A 1 91 ? -23.486 1.684 32.690 1.00 45.72 91 GLY A O 1
ATOM 709 N N . GLY A 1 92 ? -23.195 1.592 34.912 1.00 55.34 92 GLY A N 1
ATOM 710 C CA . GLY A 1 92 ? -21.927 2.332 34.937 1.00 55.34 92 GLY A CA 1
ATOM 711 C C . GLY A 1 92 ? -20.764 1.488 34.403 1.00 55.34 92 GLY A C 1
ATOM 712 O O . GLY A 1 92 ? -20.904 0.289 34.189 1.00 55.34 92 GLY A O 1
ATOM 713 N N . TRP A 1 93 ? -19.570 2.072 34.230 1.00 64.50 93 TRP A N 1
ATOM 714 C CA . TRP A 1 93 ? -18.372 1.276 33.899 1.00 64.50 93 TRP A CA 1
ATOM 715 C C . TRP A 1 93 ? -18.112 0.165 34.931 1.00 64.50 93 TRP A C 1
ATOM 717 O O . TRP A 1 93 ? -17.488 -0.827 34.601 1.00 64.50 93 TRP A O 1
ATOM 727 N N . ARG A 1 94 ? -18.638 0.272 36.153 1.00 61.34 94 ARG A N 1
ATOM 728 C CA . ARG A 1 94 ? -18.511 -0.745 37.206 1.00 61.34 94 ARG A CA 1
ATOM 729 C C . ARG A 1 94 ? -19.274 -2.052 36.936 1.00 61.34 94 ARG A C 1
ATOM 731 O O . ARG A 1 94 ? -18.920 -3.058 37.534 1.00 61.34 94 ARG A O 1
ATOM 738 N N . ASP A 1 95 ? -20.247 -2.056 36.024 1.00 64.88 95 ASP A N 1
ATOM 739 C CA . ASP A 1 95 ? -21.129 -3.213 35.781 1.00 64.88 95 ASP A CA 1
ATOM 740 C C . ASP A 1 95 ? -20.639 -4.130 34.644 1.00 64.88 95 ASP A C 1
ATOM 742 O O . ASP A 1 95 ? -21.329 -5.062 34.228 1.00 64.88 95 ASP A O 1
ATOM 746 N N . LEU A 1 96 ? -19.449 -3.858 34.098 1.00 72.88 96 LEU A N 1
ATOM 747 C CA . LEU A 1 96 ? -18.825 -4.680 33.065 1.00 72.88 96 LEU A CA 1
ATOM 748 C C . LEU A 1 96 ? -18.112 -5.889 33.683 1.00 72.88 96 LEU A C 1
ATOM 750 O O . LEU A 1 96 ? -17.412 -5.782 34.686 1.00 72.88 96 LEU A O 1
ATOM 754 N N . ASP A 1 97 ? -18.229 -7.041 33.024 1.00 78.25 97 ASP A N 1
ATOM 755 C CA . ASP A 1 97 ? -17.501 -8.260 33.385 1.00 78.25 97 ASP A CA 1
ATOM 756 C C . ASP A 1 97 ? -16.032 -8.170 32.937 1.00 78.25 97 ASP A C 1
ATOM 758 O O . ASP A 1 97 ? -15.620 -8.682 31.892 1.00 78.25 97 ASP A O 1
ATOM 762 N N . TYR A 1 98 ? -15.241 -7.446 33.726 1.00 77.88 98 TYR A N 1
ATOM 763 C CA . TYR A 1 98 ? -13.834 -7.180 33.445 1.00 77.88 98 TYR A CA 1
ATOM 764 C C . TYR A 1 98 ? -12.949 -8.429 33.474 1.00 77.88 98 TYR A C 1
ATOM 766 O O . TYR A 1 98 ? -11.933 -8.472 32.776 1.00 77.88 98 TYR A O 1
ATOM 774 N N . GLY A 1 99 ? -13.320 -9.452 34.248 1.00 79.69 99 GLY A N 1
ATOM 775 C CA . GLY A 1 99 ? -12.564 -10.703 34.321 1.00 79.69 99 GLY A CA 1
ATOM 776 C C . GLY A 1 99 ? -12.582 -11.431 32.980 1.00 79.69 99 GLY A C 1
ATOM 777 O O . GLY A 1 99 ? -11.530 -11.718 32.401 1.00 79.69 99 GLY A O 1
ATOM 778 N N . ASN A 1 100 ? -13.779 -11.643 32.432 1.00 84.56 100 ASN A N 1
ATOM 779 C CA . ASN A 1 100 ? -13.924 -12.255 31.116 1.00 84.56 100 ASN A CA 1
ATOM 780 C C . ASN A 1 100 ? -13.414 -11.348 29.992 1.00 84.56 100 ASN A C 1
ATOM 782 O O . ASN A 1 100 ? -12.812 -11.852 29.045 1.00 84.56 100 ASN A O 1
ATOM 786 N N . LEU A 1 101 ? -13.554 -10.025 30.118 1.00 85.56 101 LEU A N 1
ATOM 787 C CA . LEU A 1 101 ? -12.985 -9.084 29.151 1.00 85.56 101 LEU A CA 1
ATOM 788 C C . LEU A 1 101 ? -11.453 -9.179 29.087 1.00 85.56 101 LEU A C 1
ATOM 790 O O . LEU A 1 101 ? -10.889 -9.162 27.996 1.00 85.56 101 LEU A O 1
ATOM 794 N N . THR A 1 102 ? -10.783 -9.319 30.236 1.00 86.69 102 THR A N 1
ATOM 795 C CA . THR A 1 102 ? -9.316 -9.465 30.308 1.00 86.69 102 THR A CA 1
ATOM 796 C C . THR A 1 102 ? -8.867 -10.724 29.577 1.00 86.69 102 THR A C 1
ATOM 798 O O . THR A 1 102 ? -7.945 -10.684 28.764 1.00 86.69 102 THR A O 1
ATOM 801 N N . ASN A 1 103 ? -9.559 -11.841 29.822 1.00 88.12 103 ASN A N 1
ATOM 802 C CA . ASN A 1 103 ? -9.291 -13.107 29.147 1.00 88.12 103 ASN A CA 1
ATOM 803 C C . ASN A 1 103 ? -9.549 -13.011 27.636 1.00 88.12 103 ASN A C 1
ATOM 805 O O . ASN A 1 103 ? -8.732 -13.482 26.849 1.00 88.12 103 ASN A O 1
ATOM 809 N N . ALA A 1 104 ? -10.634 -12.349 27.228 1.00 86.94 104 ALA A N 1
ATOM 810 C CA . ALA A 1 104 ? -10.958 -12.139 25.822 1.00 86.94 104 ALA A CA 1
ATOM 811 C C . ALA A 1 104 ? -9.893 -11.302 25.105 1.00 86.94 104 ALA A C 1
ATOM 813 O O . ALA A 1 104 ? -9.409 -11.705 24.050 1.00 86.94 104 ALA A O 1
ATOM 814 N N . ILE A 1 105 ? -9.488 -10.166 25.684 1.00 87.44 105 ILE A N 1
ATOM 815 C CA . ILE A 1 105 ? -8.440 -9.307 25.116 1.00 87.44 105 ILE A CA 1
ATOM 816 C C . ILE A 1 105 ? -7.118 -10.067 25.040 1.00 87.44 105 ILE A C 1
ATOM 818 O O . ILE A 1 105 ? -6.468 -10.032 23.999 1.00 87.44 105 ILE A O 1
ATOM 822 N N . ARG A 1 106 ? -6.749 -10.800 26.096 1.00 86.81 106 ARG A N 1
ATOM 823 C CA . ARG A 1 106 ? -5.544 -11.635 26.111 1.00 86.81 106 ARG A CA 1
ATOM 824 C C . ARG A 1 106 ? -5.532 -12.620 24.945 1.00 86.81 106 ARG A C 1
ATOM 826 O O . ARG A 1 106 ? -4.569 -12.637 24.185 1.00 86.81 106 ARG A O 1
ATOM 833 N N . ASP A 1 107 ? -6.591 -13.412 24.795 1.00 86.62 107 ASP A N 1
ATOM 834 C CA . ASP A 1 107 ? -6.652 -14.450 23.762 1.00 86.62 107 ASP A CA 1
ATOM 835 C C . ASP A 1 107 ? -6.671 -13.833 22.348 1.00 86.62 107 ASP A C 1
ATOM 837 O O . ASP A 1 107 ? -6.090 -14.382 21.412 1.00 86.62 107 ASP A O 1
ATOM 841 N N . ILE A 1 108 ? -7.308 -12.667 22.189 1.00 84.19 108 ILE A N 1
ATOM 842 C CA . ILE A 1 108 ? -7.357 -11.915 20.927 1.00 84.19 108 ILE A CA 1
ATOM 843 C C . ILE A 1 108 ? -5.981 -11.342 20.557 1.00 84.19 108 ILE A C 1
ATOM 845 O O . ILE A 1 108 ? -5.571 -11.454 19.403 1.00 84.19 108 ILE A O 1
ATOM 849 N N . VAL A 1 109 ? -5.262 -10.741 21.509 1.00 83.19 109 VAL A N 1
ATOM 850 C CA . VAL A 1 109 ? -3.925 -10.166 21.281 1.00 83.19 109 VAL A CA 1
ATOM 851 C C . VAL A 1 109 ? -2.904 -11.261 20.988 1.00 83.19 109 VAL A C 1
ATOM 853 O O . VAL A 1 109 ? -2.126 -11.141 20.043 1.00 83.19 109 VAL A O 1
ATOM 856 N N . GLU A 1 110 ? -2.956 -12.371 21.724 1.00 82.12 110 GLU A N 1
ATOM 857 C CA . GLU A 1 110 ? -2.107 -13.534 21.462 1.00 82.12 110 GLU A CA 1
ATOM 858 C C . GLU A 1 110 ? -2.346 -14.105 20.059 1.00 82.12 110 GLU A C 1
ATOM 860 O O . GLU A 1 110 ? -1.393 -14.421 19.348 1.00 82.12 110 GLU A O 1
ATOM 865 N N . ALA A 1 111 ? -3.605 -14.168 19.617 1.00 78.25 111 ALA A N 1
ATOM 866 C CA . ALA A 1 111 ? -3.937 -14.604 18.264 1.00 78.25 111 ALA A CA 1
ATOM 867 C C . ALA A 1 111 ? -3.446 -13.635 17.174 1.00 78.25 111 ALA A C 1
ATOM 869 O O . ALA A 1 111 ? -3.276 -14.052 16.027 1.00 78.25 111 ALA A O 1
ATOM 870 N N . MET A 1 112 ? -3.228 -12.355 17.500 1.00 74.12 112 MET A N 1
ATOM 871 C CA . MET A 1 112 ? -2.707 -11.373 16.550 1.00 74.12 112 MET A CA 1
ATOM 872 C C . MET A 1 112 ? -1.185 -11.456 16.383 1.00 74.12 112 MET A C 1
ATOM 874 O O . MET A 1 112 ? -0.711 -11.181 15.285 1.00 74.12 112 MET A O 1
ATOM 878 N N . THR A 1 113 ? -0.423 -11.898 17.392 1.00 71.75 113 THR A N 1
ATOM 879 C CA . THR A 1 113 ? 1.059 -11.991 17.358 1.00 71.75 113 THR A CA 1
ATOM 880 C C . THR A 1 113 ? 1.774 -10.661 17.061 1.00 71.75 113 THR A C 1
ATOM 882 O O . THR A 1 113 ? 2.837 -10.645 16.446 1.00 71.75 113 THR A O 1
ATOM 885 N N . VAL A 1 114 ? 1.182 -9.535 17.470 1.00 76.75 114 VAL A N 1
ATOM 886 C CA . VAL A 1 114 ? 1.682 -8.178 17.195 1.00 76.75 114 VAL A CA 1
ATOM 887 C C . VAL A 1 114 ? 1.843 -7.394 18.502 1.00 76.75 114 VAL A C 1
ATOM 889 O O . VAL A 1 114 ? 1.087 -7.627 19.447 1.00 76.75 114 VAL A O 1
ATOM 892 N N . ASP A 1 115 ? 2.793 -6.455 18.547 1.00 80.81 115 ASP A N 1
ATOM 893 C CA . ASP A 1 115 ? 2.910 -5.477 19.634 1.00 80.81 115 ASP A CA 1
ATOM 894 C C . ASP A 1 115 ? 1.617 -4.667 19.787 1.00 80.81 115 ASP A C 1
ATOM 896 O O . ASP A 1 115 ? 0.953 -4.310 18.804 1.00 80.81 115 ASP A O 1
ATOM 900 N N . CYS A 1 116 ? 1.237 -4.389 21.034 1.00 83.56 116 CYS A N 1
ATOM 901 C CA . CYS A 1 116 ? -0.094 -3.891 21.346 1.00 83.56 116 CYS A CA 1
ATOM 902 C C . CYS A 1 116 ? -0.055 -2.605 22.168 1.00 83.56 116 CYS A C 1
ATOM 904 O O . CYS A 1 116 ? 0.331 -2.609 23.329 1.00 83.56 116 CYS A O 1
ATOM 906 N N . THR A 1 117 ? -0.585 -1.519 21.624 1.00 82.88 117 THR A N 1
ATOM 907 C CA . THR A 1 117 ? -0.781 -0.268 22.359 1.00 82.88 117 THR A CA 1
ATOM 908 C C . THR A 1 117 ? -2.197 -0.221 22.925 1.00 82.88 117 THR A C 1
ATOM 910 O O . THR A 1 117 ? -3.174 -0.312 22.182 1.00 82.88 117 THR A O 1
ATOM 913 N N . LEU A 1 118 ? -2.329 -0.064 24.240 1.00 83.38 118 LEU A N 1
ATOM 914 C CA . LEU A 1 118 ? -3.603 0.102 24.939 1.00 83.38 118 LEU A CA 1
ATOM 915 C C . LEU A 1 118 ? -3.876 1.595 25.155 1.00 83.38 118 LEU A C 1
ATOM 917 O O . LEU A 1 118 ? -3.089 2.293 25.788 1.00 83.38 118 LEU A O 1
ATOM 921 N N . ALA A 1 119 ? -5.008 2.087 24.659 1.00 81.31 119 ALA A N 1
ATOM 922 C CA . ALA A 1 119 ? -5.473 3.450 24.891 1.00 81.31 119 ALA A CA 1
ATOM 923 C C . ALA A 1 119 ? -6.810 3.415 25.636 1.00 81.31 119 ALA A C 1
ATOM 925 O O . ALA A 1 119 ? -7.808 2.918 25.103 1.00 81.31 119 ALA A O 1
ATOM 926 N N . VAL A 1 120 ? -6.839 3.926 26.868 1.00 80.81 120 VAL A N 1
ATOM 927 C CA . VAL A 1 120 ? -8.016 3.848 27.743 1.00 80.81 120 VAL A CA 1
ATOM 928 C C . VAL A 1 120 ? -8.419 5.232 28.232 1.00 80.81 120 VAL A C 1
ATOM 930 O O . VAL A 1 120 ? -7.589 6.075 28.542 1.00 80.81 120 VAL A O 1
ATOM 933 N N . HIS A 1 121 ? -9.721 5.507 28.247 1.00 78.88 121 HIS A N 1
ATOM 934 C CA . HIS A 1 121 ? -10.254 6.778 28.732 1.00 78.88 121 HIS A CA 1
ATOM 935 C C . HIS A 1 121 ? -10.322 6.838 30.258 1.00 78.88 121 HIS A C 1
ATOM 937 O O . HIS A 1 121 ? -10.785 5.898 30.896 1.00 78.88 121 HIS A O 1
ATOM 943 N N . SER A 1 122 ? -9.970 7.983 30.839 1.00 66.00 122 SER A N 1
ATOM 944 C CA . SER A 1 122 ? -9.823 8.200 32.289 1.00 66.00 122 SER A CA 1
ATOM 945 C C . SER A 1 122 ? -11.038 7.829 33.145 1.00 66.00 122 SER A C 1
ATOM 947 O O . SER A 1 122 ? -10.915 7.241 34.219 1.00 66.00 122 SER A O 1
ATOM 949 N N . GLY A 1 123 ? -12.248 8.112 32.654 1.00 63.59 123 GLY A N 1
ATOM 950 C CA . GLY A 1 123 ? -13.490 7.706 33.322 1.00 63.59 123 GLY A CA 1
ATOM 951 C C . GLY A 1 123 ? -13.668 6.182 33.401 1.00 63.59 123 GLY A C 1
ATOM 952 O O . GLY A 1 123 ? -14.377 5.691 34.276 1.00 63.59 123 GLY A O 1
ATOM 953 N N . VAL A 1 124 ? -13.014 5.447 32.498 1.00 65.94 124 VAL A N 1
ATOM 954 C CA . VAL A 1 124 ? -12.897 3.985 32.520 1.00 65.94 124 VAL A CA 1
ATOM 955 C C . VAL A 1 124 ? -11.741 3.571 33.413 1.00 65.94 124 VAL A C 1
ATOM 957 O O . VAL A 1 124 ? -11.931 2.691 34.238 1.00 65.94 124 VAL A O 1
ATOM 960 N N . GLU A 1 125 ? -10.583 4.230 33.314 1.00 65.38 125 GLU A N 1
ATOM 961 C CA . GLU A 1 125 ? -9.395 3.920 34.124 1.00 65.38 125 GLU A CA 1
ATOM 962 C C . GLU A 1 125 ? -9.700 3.918 35.621 1.00 65.38 125 GLU A C 1
ATOM 964 O O . GLU A 1 125 ? -9.359 2.968 36.312 1.00 65.38 125 GLU A O 1
ATOM 969 N N . ASN A 1 126 ? -10.434 4.913 36.119 1.00 67.88 126 ASN A N 1
ATOM 970 C CA . ASN A 1 126 ? -10.780 4.986 37.541 1.00 67.88 126 ASN A CA 1
ATOM 971 C C . ASN A 1 126 ? -11.746 3.876 37.993 1.00 67.88 126 ASN A C 1
ATOM 973 O O . ASN A 1 126 ? -11.744 3.484 39.157 1.00 67.88 126 ASN A O 1
ATOM 977 N N . ALA A 1 127 ? -12.594 3.376 37.091 1.00 64.62 127 ALA A N 1
ATOM 978 C CA . ALA A 1 127 ? -13.523 2.280 37.375 1.00 64.62 127 ALA A CA 1
ATOM 979 C C . ALA A 1 127 ? -12.916 0.893 37.093 1.00 64.62 127 ALA A C 1
ATOM 981 O O . ALA A 1 127 ? -13.435 -0.107 37.581 1.00 64.62 127 ALA A O 1
ATOM 982 N N . ALA A 1 128 ? -11.843 0.845 36.304 1.00 66.56 128 ALA A N 1
ATOM 983 C CA . ALA A 1 128 ? -11.249 -0.351 35.723 1.00 66.56 128 ALA A CA 1
ATOM 984 C C . ALA A 1 128 ? -9.724 -0.403 35.954 1.00 66.56 128 ALA A C 1
ATOM 986 O O . ALA A 1 128 ? -9.000 -1.028 35.181 1.00 66.56 128 ALA A O 1
ATOM 987 N N . ALA A 1 129 ? -9.214 0.249 37.003 1.00 74.44 129 ALA A N 1
ATOM 988 C CA . ALA A 1 129 ? -7.779 0.313 37.296 1.00 74.44 129 ALA A CA 1
ATOM 989 C C . ALA A 1 129 ? -7.192 -1.091 37.515 1.00 74.44 129 ALA A C 1
ATOM 991 O O . ALA A 1 129 ? -6.154 -1.442 36.948 1.00 74.44 129 ALA A O 1
ATOM 992 N N . ASP A 1 130 ? -7.918 -1.932 38.257 1.00 78.44 130 ASP A N 1
ATOM 993 C CA . ASP A 1 130 ? -7.560 -3.336 38.474 1.00 78.44 130 ASP A CA 1
ATOM 994 C C . ASP A 1 130 ? -7.593 -4.134 37.169 1.00 78.44 130 ASP A C 1
ATOM 996 O O . ASP A 1 130 ? -6.712 -4.952 36.905 1.00 78.44 130 ASP A O 1
ATOM 1000 N N . PHE A 1 131 ? -8.576 -3.859 36.310 1.00 80.50 131 PHE A N 1
ATOM 1001 C CA . PHE A 1 131 ? -8.683 -4.466 34.987 1.00 80.50 131 PHE A CA 1
ATOM 1002 C C . PHE A 1 131 ? -7.479 -4.121 34.103 1.00 80.50 131 PHE A C 1
ATOM 1004 O O . PHE A 1 131 ? -6.884 -5.018 33.506 1.00 80.50 131 PHE A O 1
ATOM 1011 N N . LEU A 1 132 ? -7.078 -2.850 34.054 1.00 80.75 132 LEU A N 1
ATOM 1012 C CA . LEU A 1 132 ? -5.910 -2.392 33.302 1.00 80.75 132 LEU A CA 1
ATOM 1013 C C . LEU A 1 132 ? -4.627 -3.048 33.808 1.00 80.75 132 LEU A C 1
ATOM 1015 O O . LEU A 1 132 ? -3.884 -3.629 33.018 1.00 80.75 132 LEU A O 1
ATOM 1019 N N . SER A 1 133 ? -4.398 -3.021 35.125 1.00 83.62 133 SER A N 1
ATOM 1020 C CA . SER A 1 133 ? -3.221 -3.645 35.737 1.00 83.62 133 SER A CA 1
ATOM 1021 C C . SER A 1 133 ? -3.159 -5.144 35.437 1.00 83.62 133 SER A C 1
ATOM 1023 O O . SER A 1 133 ? -2.114 -5.655 35.032 1.00 83.62 133 SER A O 1
ATOM 1025 N N . ASN A 1 134 ? -4.285 -5.850 35.576 1.00 84.69 134 ASN A N 1
ATOM 1026 C CA . ASN A 1 134 ? -4.363 -7.286 35.316 1.00 84.69 134 ASN A CA 1
ATOM 1027 C C . ASN A 1 134 ? -4.186 -7.615 33.831 1.00 84.69 134 ASN A C 1
ATOM 1029 O O . ASN A 1 134 ? -3.497 -8.579 33.503 1.00 84.69 134 ASN A O 1
ATOM 1033 N N . THR A 1 135 ? -4.738 -6.796 32.934 1.00 83.44 135 THR A N 1
ATOM 1034 C CA . THR A 1 135 ? -4.574 -6.966 31.485 1.00 83.44 135 THR A CA 1
ATOM 1035 C C . THR A 1 135 ? -3.119 -6.760 31.075 1.00 83.44 135 THR A C 1
ATOM 1037 O O . THR A 1 135 ? -2.551 -7.624 30.411 1.00 83.44 135 THR A O 1
ATOM 1040 N N . ILE A 1 136 ? -2.475 -5.684 31.539 1.00 84.69 136 ILE A N 1
ATOM 1041 C CA . ILE A 1 136 ? -1.060 -5.398 31.252 1.00 84.69 136 ILE A CA 1
ATOM 1042 C C . ILE A 1 136 ? -0.164 -6.521 31.789 1.00 84.69 136 ILE A C 1
ATOM 1044 O O . ILE A 1 136 ? 0.669 -7.050 31.054 1.00 84.69 136 ILE A O 1
ATOM 1048 N N . LYS A 1 137 ? -0.374 -6.960 33.039 1.00 85.50 137 LYS A N 1
ATOM 1049 C CA . LYS A 1 137 ? 0.368 -8.094 33.621 1.00 85.50 137 LYS A CA 1
ATOM 1050 C C . LYS A 1 137 ? 0.159 -9.381 32.826 1.00 85.50 137 LYS A C 1
ATOM 1052 O O . LYS A 1 137 ? 1.120 -10.105 32.572 1.00 85.50 137 LYS A O 1
ATOM 1057 N N . SER A 1 138 ? -1.079 -9.664 32.416 1.00 84.00 138 SER A N 1
ATOM 1058 C CA . SER A 1 138 ? -1.404 -10.871 31.657 1.00 84.00 138 SER A CA 1
ATOM 1059 C C . SER A 1 138 ? -0.794 -10.872 30.254 1.00 84.00 138 SER A C 1
ATOM 1061 O O . SER A 1 138 ? -0.452 -11.945 29.760 1.00 84.00 138 SER A O 1
ATOM 1063 N N . LEU A 1 139 ? -0.683 -9.709 29.609 1.00 83.19 139 LEU A N 1
ATOM 1064 C CA . LEU A 1 139 ? -0.066 -9.569 28.289 1.00 83.19 139 LEU A CA 1
ATOM 1065 C C . LEU A 1 139 ? 1.462 -9.654 28.382 1.00 83.19 139 LEU A C 1
ATOM 1067 O O . LEU A 1 139 ? 2.086 -10.423 27.647 1.00 83.19 139 LEU A O 1
ATOM 1071 N N . HIS A 1 140 ? 2.055 -8.962 29.357 1.00 84.56 140 HIS A N 1
ATOM 1072 C CA . HIS A 1 140 ? 3.497 -8.999 29.594 1.00 84.56 140 HIS A CA 1
ATOM 1073 C C . HIS A 1 140 ? 3.982 -10.404 29.988 1.00 84.56 140 HIS A C 1
ATOM 1075 O O . HIS A 1 140 ? 5.029 -10.855 29.529 1.00 84.56 140 HIS A O 1
ATOM 1081 N N . GLY A 1 141 ? 3.181 -11.152 30.759 1.00 79.06 141 GLY A N 1
ATOM 1082 C CA . GLY A 1 141 ? 3.466 -12.546 31.115 1.00 79.06 141 GLY A CA 1
ATOM 1083 C C . GLY A 1 141 ? 3.575 -13.507 29.922 1.00 79.06 141 GLY A C 1
ATOM 1084 O O . GLY A 1 141 ? 4.115 -14.600 30.078 1.00 79.06 141 GLY A O 1
ATOM 1085 N N . ARG A 1 142 ? 3.100 -13.112 28.731 1.00 74.69 142 ARG A N 1
ATOM 1086 C CA . ARG A 1 142 ? 3.215 -13.877 27.476 1.00 74.69 142 ARG A CA 1
ATOM 1087 C C . ARG A 1 142 ? 4.161 -13.241 26.449 1.00 74.69 142 ARG A C 1
ATOM 1089 O O . ARG A 1 142 ? 4.221 -13.710 25.318 1.00 74.69 142 ARG A O 1
ATOM 1096 N N . GLY A 1 143 ? 4.919 -12.213 26.840 1.00 73.38 143 GLY A N 1
ATOM 1097 C CA . GLY A 1 143 ? 5.927 -11.577 25.987 1.00 73.38 143 GLY A CA 1
ATOM 1098 C C . GLY A 1 143 ? 5.386 -10.540 24.999 1.00 73.38 143 GLY A C 1
ATOM 1099 O O . GLY A 1 143 ? 6.100 -10.183 24.068 1.00 73.38 143 GLY A O 1
ATOM 1100 N N . VAL A 1 144 ? 4.155 -10.050 25.182 1.00 76.69 144 VAL A N 1
ATOM 1101 C CA . VAL A 1 144 ? 3.609 -8.944 24.379 1.00 76.69 144 VAL A CA 1
ATOM 1102 C C . VAL A 1 144 ? 4.045 -7.620 24.998 1.00 76.69 144 VAL A C 1
ATOM 1104 O O . VAL A 1 144 ? 3.788 -7.378 26.181 1.00 76.69 144 VAL A O 1
ATOM 1107 N N . THR A 1 145 ? 4.684 -6.751 24.211 1.00 77.50 145 THR A N 1
ATOM 1108 C CA . THR A 1 145 ? 4.999 -5.395 24.669 1.00 77.50 145 THR A CA 1
ATOM 1109 C C . THR A 1 145 ? 3.736 -4.540 24.639 1.00 77.50 145 THR A C 1
ATOM 1111 O O . THR A 1 145 ? 2.991 -4.540 23.655 1.00 77.50 145 THR A O 1
ATOM 1114 N N . THR A 1 146 ? 3.459 -3.852 25.750 1.00 78.62 146 THR A N 1
ATOM 1115 C CA . THR A 1 146 ? 2.278 -2.997 25.876 1.00 78.62 146 THR A CA 1
ATOM 1116 C C . THR A 1 146 ? 2.643 -1.590 26.298 1.00 78.62 146 THR A C 1
ATOM 1118 O O . THR A 1 146 ? 3.225 -1.398 27.365 1.00 78.62 146 THR A O 1
ATOM 1121 N N . THR A 1 147 ? 2.241 -0.609 25.502 1.00 79.56 147 THR A N 1
ATOM 1122 C CA . THR A 1 147 ? 2.272 0.813 25.861 1.00 79.56 147 THR A CA 1
ATOM 1123 C C . THR A 1 147 ? 0.874 1.253 26.282 1.00 79.56 147 THR A C 1
ATOM 1125 O O . THR A 1 147 ? -0.125 0.770 25.748 1.00 79.56 147 THR A O 1
ATOM 1128 N N . HIS A 1 148 ? 0.787 2.130 27.280 1.00 81.00 148 HIS A N 1
ATOM 1129 C CA . HIS A 1 148 ? -0.481 2.585 27.845 1.00 81.00 148 HIS A CA 1
ATOM 1130 C C . HIS A 1 148 ? -0.643 4.094 27.658 1.00 81.00 148 HIS A C 1
ATOM 1132 O O . HIS A 1 148 ? 0.207 4.861 28.111 1.00 81.00 148 HIS A O 1
ATOM 1138 N N . HIS A 1 149 ? -1.751 4.515 27.045 1.00 80.12 149 HIS A N 1
ATOM 1139 C CA . HIS A 1 149 ? -2.127 5.921 26.899 1.00 80.12 149 HIS A CA 1
ATOM 1140 C C . HIS A 1 149 ? -3.428 6.214 27.643 1.00 80.12 149 HIS A C 1
ATOM 1142 O O . HIS A 1 149 ? -4.483 5.684 27.286 1.00 80.12 149 HIS A O 1
ATOM 1148 N N . ALA A 1 150 ? -3.347 7.115 28.622 1.00 78.44 150 ALA A N 1
ATOM 1149 C CA . ALA A 1 150 ? -4.503 7.626 29.342 1.00 78.44 150 ALA A CA 1
ATOM 1150 C C . ALA A 1 150 ? -5.158 8.770 28.560 1.00 78.44 150 ALA A C 1
ATOM 1152 O O . ALA A 1 150 ? -4.599 9.858 28.445 1.00 78.44 150 ALA A O 1
ATOM 1153 N N . LEU A 1 151 ? -6.351 8.548 28.009 1.00 77.25 151 LEU A N 1
ATOM 1154 C CA . LEU A 1 151 ? -7.090 9.537 27.216 1.00 77.25 151 LEU A CA 1
ATOM 1155 C C . LEU A 1 151 ? -7.850 10.506 28.142 1.00 77.25 151 LEU A C 1
ATOM 1157 O O . LEU A 1 151 ? -9.078 10.471 28.212 1.00 77.25 151 LEU A O 1
ATOM 1161 N N . LEU A 1 152 ? -7.111 11.327 28.899 1.00 68.50 152 LEU A N 1
ATOM 1162 C CA . LEU A 1 152 ? -7.646 12.287 29.883 1.00 68.50 152 LEU A CA 1
ATOM 1163 C C . LEU A 1 152 ? -8.044 13.636 29.261 1.00 68.50 152 LEU A C 1
ATOM 1165 O O . LEU A 1 152 ? -9.017 14.252 29.688 1.00 68.50 152 LEU A O 1
ATOM 1169 N N . THR A 1 153 ? -7.267 14.103 28.286 1.00 73.44 153 THR A N 1
ATOM 1170 C CA . THR A 1 153 ? -7.359 15.438 27.670 1.00 73.44 153 THR A CA 1
ATOM 1171 C C . THR A 1 153 ? -7.096 15.338 26.168 1.00 73.44 153 THR A C 1
ATOM 1173 O O . THR A 1 153 ? -6.578 14.323 25.693 1.00 73.44 153 THR A O 1
ATOM 1176 N N . GLU A 1 154 ? -7.427 16.387 25.409 1.00 77.81 154 GLU A N 1
ATOM 1177 C CA . GLU A 1 154 ? -7.131 16.440 23.970 1.00 77.81 154 GLU A CA 1
ATOM 1178 C C . GLU A 1 154 ? -5.632 16.255 23.677 1.00 77.81 154 GLU A C 1
ATOM 1180 O O . GLU A 1 154 ? -5.286 15.561 22.722 1.00 77.81 154 GLU A O 1
ATOM 1185 N N . ASP A 1 155 ? -4.745 16.747 24.547 1.00 80.19 155 ASP A N 1
ATOM 1186 C CA . ASP A 1 155 ? -3.292 16.565 24.419 1.00 80.19 155 ASP A CA 1
ATOM 1187 C C . ASP A 1 155 ? -2.871 15.088 24.432 1.00 80.19 155 ASP A C 1
ATOM 1189 O O . ASP A 1 155 ? -2.003 14.667 23.665 1.00 80.19 155 ASP A O 1
ATOM 1193 N N . HIS A 1 156 ? -3.522 14.257 25.249 1.00 80.88 156 HIS A N 1
ATOM 1194 C CA . HIS A 1 156 ? -3.238 12.821 25.283 1.00 80.88 156 HIS A CA 1
ATOM 1195 C C . HIS A 1 156 ? -3.735 12.099 24.026 1.00 80.88 156 HIS A C 1
ATOM 1197 O O . HIS A 1 156 ? -3.094 11.156 23.558 1.00 80.88 156 HIS A O 1
ATOM 1203 N N . VAL A 1 157 ? -4.847 12.560 23.441 1.00 82.81 157 VAL A N 1
ATOM 1204 C CA . VAL A 1 157 ? -5.311 12.073 22.132 1.00 82.81 157 VAL A CA 1
ATOM 1205 C C . VAL A 1 157 ? -4.293 12.438 21.050 1.00 82.81 157 VAL A C 1
ATOM 1207 O O . VAL A 1 157 ? -3.984 11.602 20.201 1.00 82.81 157 VAL A O 1
ATOM 1210 N N . GLN A 1 158 ? -3.714 13.642 21.103 1.00 85.81 158 GLN A N 1
ATOM 1211 C CA . GLN A 1 158 ? -2.642 14.043 20.188 1.00 85.81 158 GLN A CA 1
ATOM 1212 C C . GLN A 1 158 ? -1.377 13.199 20.373 1.00 85.81 158 GLN A C 1
ATOM 1214 O O . GLN A 1 158 ? -0.800 12.764 19.379 1.00 85.81 158 GLN A O 1
ATOM 1219 N N . SER A 1 159 ? -0.981 12.883 21.611 1.00 86.00 159 SER A N 1
ATOM 1220 C CA . SER A 1 159 ? 0.138 11.962 21.865 1.00 86.00 159 SER A CA 1
ATOM 1221 C C . SER A 1 159 ? -0.102 10.591 21.230 1.00 86.00 159 SER A C 1
ATOM 1223 O O . SER A 1 159 ? 0.790 10.066 20.569 1.00 86.00 159 SER A O 1
ATOM 1225 N N . LEU A 1 160 ? -1.313 10.037 21.362 1.00 87.00 160 LEU A N 1
ATOM 1226 C CA . LEU A 1 160 ? -1.664 8.770 20.716 1.00 87.00 160 LEU A CA 1
ATOM 1227 C C . LEU A 1 160 ? -1.560 8.871 19.186 1.00 87.00 160 LEU A C 1
ATOM 1229 O O . LEU A 1 160 ? -1.041 7.962 18.543 1.00 87.00 160 LEU A O 1
ATOM 1233 N N . LEU A 1 161 ? -2.029 9.971 18.590 1.00 87.88 161 LEU A N 1
ATOM 1234 C CA . LEU A 1 161 ? -1.917 10.199 17.145 1.00 87.88 161 LEU A CA 1
ATOM 1235 C C . LEU A 1 161 ? -0.456 10.333 16.689 1.00 87.88 161 LEU A C 1
ATOM 1237 O O . LEU A 1 161 ? -0.114 9.834 15.617 1.00 87.88 161 LEU A O 1
ATOM 1241 N N . ILE A 1 162 ? 0.409 10.957 17.492 1.00 88.56 162 ILE A N 1
ATOM 1242 C CA . ILE A 1 162 ? 1.854 11.041 17.231 1.00 88.56 162 ILE A CA 1
ATOM 1243 C C . ILE A 1 162 ? 2.482 9.646 17.250 1.00 88.56 162 ILE A C 1
ATOM 1245 O O . ILE A 1 162 ? 3.264 9.320 16.357 1.00 88.56 162 ILE A O 1
ATOM 1249 N N . ASP A 1 163 ? 2.116 8.802 18.211 1.00 86.75 163 ASP A N 1
ATOM 1250 C CA . ASP A 1 163 ? 2.653 7.443 18.283 1.00 86.75 163 ASP A CA 1
ATOM 1251 C C . ASP A 1 163 ? 2.116 6.542 17.169 1.00 86.75 163 ASP A C 1
ATOM 1253 O O . ASP A 1 163 ? 2.879 5.764 16.599 1.00 86.75 163 ASP A O 1
ATOM 1257 N N . ILE A 1 164 ? 0.845 6.695 16.772 1.00 87.12 164 ILE A N 1
ATOM 1258 C CA . ILE A 1 164 ? 0.311 6.060 15.555 1.00 87.12 164 ILE A CA 1
ATOM 1259 C C . ILE A 1 164 ? 1.112 6.520 14.337 1.00 87.12 164 ILE A C 1
ATOM 1261 O O . ILE A 1 164 ? 1.495 5.698 13.509 1.00 87.12 164 ILE A O 1
ATOM 1265 N N . ARG A 1 165 ? 1.405 7.820 14.227 1.00 88.12 165 ARG A N 1
ATOM 1266 C CA . ARG A 1 165 ? 2.196 8.362 13.120 1.00 88.12 165 ARG A CA 1
ATOM 1267 C C . ARG A 1 165 ? 3.592 7.754 13.063 1.00 88.12 165 ARG A C 1
ATOM 1269 O O . ARG A 1 165 ? 4.006 7.378 11.974 1.00 88.12 165 ARG A O 1
ATOM 1276 N N . ARG A 1 166 ? 4.271 7.604 14.204 1.00 85.31 166 ARG A N 1
ATOM 1277 C CA . ARG A 1 166 ? 5.573 6.920 14.289 1.00 85.31 166 ARG A CA 1
ATOM 1278 C C . ARG A 1 166 ? 5.480 5.460 13.856 1.00 85.31 166 ARG A C 1
ATOM 1280 O O . ARG A 1 166 ? 6.245 5.021 13.009 1.00 85.31 166 ARG A O 1
ATOM 1287 N N . ALA A 1 167 ? 4.491 4.720 14.358 1.00 83.69 167 ALA A N 1
ATOM 1288 C CA . ALA A 1 167 ? 4.306 3.324 13.965 1.00 83.69 167 ALA A CA 1
ATOM 1289 C C . ALA A 1 167 ? 4.040 3.168 12.455 1.00 83.69 167 ALA A C 1
ATOM 1291 O O . ALA A 1 167 ? 4.525 2.223 11.834 1.00 83.69 167 ALA A O 1
ATOM 1292 N N . VAL A 1 168 ? 3.302 4.110 11.858 1.00 80.75 168 VAL A N 1
ATOM 1293 C CA . VAL A 1 168 ? 3.063 4.156 10.410 1.00 80.75 168 VAL A CA 1
ATOM 1294 C C . VAL A 1 168 ? 4.346 4.475 9.638 1.00 80.75 168 VAL A C 1
ATOM 1296 O O . VAL A 1 168 ? 4.606 3.807 8.641 1.00 80.75 168 VAL A O 1
ATOM 1299 N N . THR A 1 169 ? 5.157 5.444 10.081 1.00 79.00 169 THR A N 1
ATOM 1300 C CA . THR A 1 169 ? 6.410 5.813 9.393 1.00 79.00 169 THR A CA 1
ATOM 1301 C C . THR A 1 169 ? 7.480 4.736 9.489 1.00 79.00 169 THR A C 1
ATOM 1303 O O . THR A 1 169 ? 8.197 4.504 8.520 1.00 79.00 169 THR A O 1
ATOM 1306 N N . ASP A 1 170 ? 7.564 4.057 10.630 1.00 78.25 170 ASP A N 1
ATOM 1307 C CA . ASP A 1 170 ? 8.587 3.039 10.882 1.00 78.25 170 ASP A CA 1
ATOM 1308 C C . ASP A 1 170 ? 8.212 1.689 10.241 1.00 78.25 170 ASP A C 1
ATOM 1310 O O . ASP A 1 170 ? 9.024 0.768 10.159 1.00 78.25 170 ASP A O 1
ATOM 1314 N N . GLY A 1 171 ? 6.963 1.553 9.779 1.00 71.25 171 GLY A N 1
ATOM 1315 C CA . GLY A 1 171 ? 6.453 0.338 9.150 1.00 71.25 171 GLY A CA 1
ATOM 1316 C C . GLY A 1 171 ? 6.248 -0.825 10.125 1.00 71.25 171 GLY A C 1
ATOM 1317 O O . GLY A 1 171 ? 6.032 -1.955 9.681 1.00 71.25 171 GLY A O 1
ATOM 1318 N N . HIS A 1 172 ? 6.281 -0.578 11.436 1.00 77.56 172 HIS A N 1
ATOM 1319 C CA . HIS A 1 172 ? 6.072 -1.607 12.448 1.00 77.56 172 HIS A CA 1
ATOM 1320 C C . HIS A 1 172 ? 4.635 -2.136 12.421 1.00 77.56 172 HIS A C 1
ATOM 1322 O O . HIS A 1 172 ? 3.661 -1.387 12.321 1.00 77.56 172 HIS A O 1
ATOM 1328 N N . HIS A 1 173 ? 4.490 -3.456 12.529 1.00 81.62 173 HIS A N 1
ATOM 1329 C CA . HIS A 1 173 ? 3.186 -4.055 12.765 1.00 81.62 173 HIS A CA 1
ATOM 1330 C C . HIS A 1 173 ? 2.791 -3.777 14.213 1.00 81.62 173 HIS A C 1
ATOM 1332 O O . HIS A 1 173 ? 3.480 -4.223 15.125 1.00 81.62 173 HIS A O 1
ATOM 1338 N N . THR A 1 174 ? 1.695 -3.049 14.418 1.00 85.62 174 THR A N 1
ATOM 1339 C CA . THR A 1 174 ? 1.180 -2.709 15.753 1.00 85.62 174 THR A CA 1
ATOM 1340 C C . THR A 1 174 ? -0.344 -2.791 15.787 1.00 85.62 174 THR A C 1
ATOM 1342 O O . THR A 1 174 ? -1.037 -2.504 14.805 1.00 85.62 174 THR A O 1
ATOM 1345 N N . SER A 1 175 ? -0.901 -3.204 16.923 1.00 88.25 175 SER A N 1
ATOM 1346 C CA . SER A 1 175 ? -2.343 -3.158 17.176 1.00 88.25 175 SER A CA 1
ATOM 1347 C C . SER A 1 175 ? -2.664 -2.125 18.249 1.00 88.25 175 SER A C 1
ATOM 1349 O O . SER A 1 175 ? -2.106 -2.182 19.339 1.00 88.25 175 SER A O 1
ATOM 1351 N N . TYR A 1 176 ? -3.588 -1.210 17.968 1.00 89.81 176 TYR A N 1
ATOM 1352 C CA . TYR A 1 176 ? -4.078 -0.227 18.930 1.00 89.81 176 TYR A CA 1
ATOM 1353 C C . TYR A 1 176 ? -5.434 -0.672 19.454 1.00 89.81 176 TYR A C 1
ATOM 1355 O O . TYR A 1 176 ? -6.406 -0.707 18.700 1.00 89.81 176 TYR A O 1
ATOM 1363 N N . ILE A 1 177 ? -5.510 -1.001 20.739 1.00 89.06 177 ILE A N 1
ATOM 1364 C CA . ILE A 1 177 ? -6.758 -1.345 21.415 1.00 89.06 177 ILE A CA 1
ATOM 1365 C C . ILE A 1 177 ? -7.267 -0.111 22.145 1.00 89.06 177 ILE A C 1
ATOM 1367 O O . ILE A 1 177 ? -6.642 0.370 23.087 1.00 89.06 177 ILE A O 1
ATOM 1371 N N . VAL A 1 178 ? -8.419 0.387 21.711 1.00 88.75 178 VAL A N 1
ATOM 1372 C CA . VAL A 1 178 ? -9.045 1.598 22.232 1.00 88.75 178 VAL A CA 1
ATOM 1373 C C . VAL A 1 178 ? -10.273 1.222 23.054 1.00 88.75 178 VAL A C 1
ATOM 1375 O O . VAL A 1 178 ? -11.245 0.667 22.530 1.00 88.75 178 VAL A O 1
ATOM 1378 N N . LEU A 1 179 ? -10.239 1.567 24.341 1.00 87.06 179 LEU A N 1
ATOM 1379 C CA . LEU A 1 179 ? -11.370 1.475 25.260 1.00 87.06 179 LEU A CA 1
ATOM 1380 C C . LEU A 1 179 ? -11.790 2.882 25.683 1.00 87.06 179 LEU A C 1
ATOM 1382 O O . LEU A 1 179 ? -11.175 3.506 26.547 1.00 87.06 179 LEU A O 1
ATOM 1386 N N . SER A 1 180 ? -12.845 3.398 25.064 1.00 85.06 180 SER A N 1
ATOM 1387 C CA . SER A 1 180 ? -13.304 4.760 25.323 1.00 85.06 180 SER A CA 1
ATOM 1388 C C . SER A 1 180 ? -14.822 4.887 25.182 1.00 85.06 180 SER A C 1
ATOM 1390 O O . SER A 1 180 ? -15.534 3.907 24.952 1.00 85.06 180 SER A O 1
ATOM 1392 N N . THR A 1 181 ? -15.343 6.097 25.365 1.00 84.75 181 THR A N 1
ATOM 1393 C CA . THR A 1 181 ? -16.740 6.428 25.073 1.00 84.75 181 THR A CA 1
ATOM 1394 C C . THR A 1 181 ? -16.990 6.411 23.562 1.00 84.75 181 THR A C 1
ATOM 1396 O O . THR A 1 181 ? -16.077 6.624 22.763 1.00 84.75 181 THR A O 1
ATOM 1399 N N . SER A 1 182 ? -18.234 6.163 23.140 1.00 85.69 182 SER A N 1
ATOM 1400 C CA . SER A 1 182 ? -18.577 6.086 21.710 1.00 85.69 182 SER A CA 1
ATOM 1401 C C . SER A 1 182 ? -18.249 7.374 20.952 1.00 85.69 182 SER A C 1
ATOM 1403 O O . SER A 1 182 ? -17.745 7.309 19.836 1.00 85.69 182 SER A O 1
ATOM 1405 N N . THR A 1 183 ? -18.452 8.536 21.578 1.00 86.06 183 THR A N 1
ATOM 1406 C CA . THR A 1 183 ? -18.143 9.848 20.990 1.00 86.06 183 THR A CA 1
ATOM 1407 C C . THR A 1 183 ? -16.646 10.040 20.750 1.00 86.06 183 THR A C 1
ATOM 1409 O O . THR A 1 183 ? -16.245 10.481 19.677 1.00 86.06 183 THR A O 1
ATOM 1412 N N . LEU A 1 184 ? -15.799 9.661 21.710 1.00 85.81 184 LEU A N 1
ATOM 1413 C CA . LEU A 1 184 ? -14.348 9.757 21.555 1.00 85.81 184 LEU A CA 1
ATOM 1414 C C . LEU A 1 184 ? -13.806 8.759 20.531 1.00 85.81 184 LEU A C 1
ATOM 1416 O O . LEU A 1 184 ? -12.895 9.103 19.786 1.00 85.81 184 LEU A O 1
ATOM 1420 N N . MET A 1 185 ? -14.369 7.549 20.455 1.00 88.56 185 MET A N 1
ATOM 1421 C CA . MET A 1 185 ? -13.979 6.567 19.435 1.00 88.56 185 MET A CA 1
ATOM 1422 C C . MET A 1 185 ? -14.319 7.046 18.016 1.00 88.56 185 MET A C 1
ATOM 1424 O O . MET A 1 185 ? -13.510 6.873 17.106 1.00 88.56 185 MET A O 1
ATOM 1428 N N . GLU A 1 186 ? -15.476 7.688 17.828 1.00 90.00 186 GLU A N 1
ATOM 1429 C CA . GLU A 1 186 ? -15.854 8.333 16.562 1.00 90.00 186 GLU A CA 1
ATOM 1430 C C . GLU A 1 186 ? -14.912 9.488 16.209 1.00 90.00 186 GLU A C 1
ATOM 1432 O O . GLU A 1 186 ? -14.379 9.541 15.098 1.00 90.00 186 GLU A O 1
ATOM 1437 N N . ASN A 1 187 ? -14.632 10.366 17.175 1.00 89.62 187 ASN A N 1
ATOM 1438 C CA . ASN A 1 187 ? -13.706 11.477 16.979 1.00 89.62 187 ASN A CA 1
ATOM 1439 C C . ASN A 1 187 ? -12.294 10.982 16.641 1.00 89.62 187 ASN A C 1
ATOM 1441 O O . ASN A 1 187 ? -11.688 11.500 15.706 1.00 89.62 187 ASN A O 1
ATOM 1445 N N . LEU A 1 188 ? -11.797 9.944 17.320 1.00 89.31 188 LEU A N 1
ATOM 1446 C CA . LEU A 1 188 ? -10.486 9.351 17.053 1.00 89.31 188 LEU A CA 1
ATOM 1447 C C . LEU A 1 188 ? -10.413 8.754 15.644 1.00 89.31 188 LEU A C 1
ATOM 1449 O O . LEU A 1 188 ? -9.456 9.023 14.921 1.00 89.31 188 LEU A O 1
ATOM 1453 N N . LEU A 1 189 ? -11.425 7.988 15.223 1.00 90.00 189 LEU A N 1
ATOM 1454 C CA . LEU A 1 189 ? -11.458 7.421 13.872 1.00 90.00 189 LEU A CA 1
ATOM 1455 C C . LEU A 1 189 ? -11.494 8.528 12.805 1.00 90.00 189 LEU A C 1
ATOM 1457 O O . LEU A 1 189 ? -10.760 8.466 11.815 1.00 90.00 189 LEU A O 1
ATOM 1461 N N . SER A 1 190 ? -12.289 9.577 13.032 1.00 89.50 190 SER A N 1
ATOM 1462 C CA . SER A 1 190 ? -12.347 10.726 12.126 1.00 89.50 190 SER A CA 1
ATOM 1463 C C . SER A 1 190 ? -11.024 11.508 12.088 1.00 89.50 190 SER A C 1
ATOM 1465 O O . SER A 1 190 ? -10.613 11.957 11.015 1.00 89.50 190 SER A O 1
ATOM 1467 N N . ALA A 1 191 ? -10.314 11.615 13.216 1.00 89.06 191 ALA A N 1
ATOM 1468 C CA . ALA A 1 191 ? -8.995 12.235 13.305 1.00 89.06 191 ALA A CA 1
ATOM 1469 C C . ALA A 1 191 ? -7.932 11.414 12.562 1.00 89.06 191 ALA A C 1
ATOM 1471 O O . ALA A 1 191 ? -7.184 11.984 11.769 1.00 89.06 191 ALA A O 1
ATOM 1472 N N . ILE A 1 192 ? -7.915 10.085 12.730 1.00 89.19 192 ILE A N 1
ATOM 1473 C CA . ILE A 1 192 ? -7.052 9.158 11.973 1.00 89.19 192 ILE A CA 1
ATOM 1474 C C . ILE A 1 192 ? -7.298 9.308 10.467 1.00 89.19 192 ILE A C 1
ATOM 1476 O O . ILE A 1 192 ? -6.350 9.369 9.682 1.00 89.19 192 ILE A O 1
ATOM 1480 N N . ARG A 1 193 ? -8.568 9.429 10.054 1.00 86.38 193 ARG A N 1
ATOM 1481 C CA . ARG A 1 193 ? -8.929 9.672 8.652 1.00 86.38 193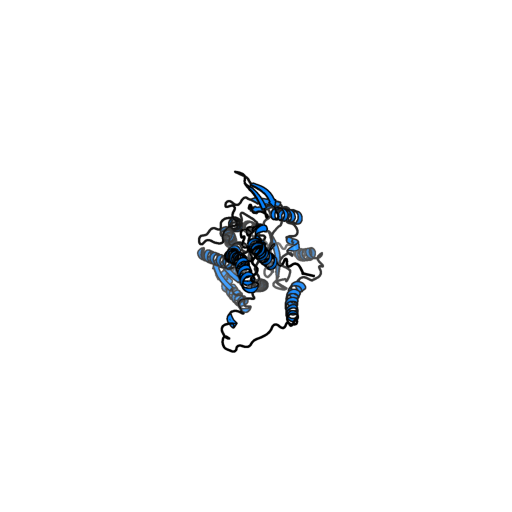 ARG A CA 1
ATOM 1482 C C . ARG A 1 193 ? -8.365 10.997 8.134 1.00 86.38 193 ARG A C 1
ATOM 1484 O O . ARG A 1 193 ? -7.732 11.009 7.084 1.00 86.38 193 ARG A O 1
ATOM 1491 N N . ARG A 1 194 ? -8.589 12.098 8.860 1.00 86.62 194 ARG A N 1
ATOM 1492 C CA . ARG A 1 194 ? -8.157 13.455 8.462 1.00 86.62 194 ARG A CA 1
ATOM 1493 C C . ARG A 1 194 ? -6.636 13.610 8.425 1.00 86.62 194 ARG A C 1
ATOM 1495 O O . ARG A 1 194 ? -6.122 14.334 7.587 1.00 86.62 194 ARG A O 1
ATOM 1502 N N . SER A 1 195 ? -5.931 12.924 9.318 1.00 82.69 195 SER A N 1
ATOM 1503 C CA . SER A 1 195 ? -4.465 12.968 9.435 1.00 82.69 195 SER A CA 1
ATOM 1504 C C . SER A 1 195 ? -3.736 11.996 8.502 1.00 82.69 195 SER A C 1
ATOM 1506 O O . SER A 1 195 ? -2.512 11.915 8.549 1.00 82.69 195 SER A O 1
ATOM 1508 N N . ASN A 1 196 ? -4.463 11.277 7.637 1.00 78.38 196 ASN A N 1
ATOM 1509 C CA . ASN A 1 196 ? -3.900 10.307 6.699 1.00 78.38 196 ASN A CA 1
ATOM 1510 C C . ASN A 1 196 ? -3.104 9.165 7.379 1.00 78.38 196 ASN A C 1
ATOM 1512 O O . ASN A 1 196 ? -2.181 8.605 6.798 1.00 78.38 196 ASN A O 1
ATOM 1516 N N . LEU A 1 197 ? -3.473 8.771 8.601 1.00 81.94 197 LEU A N 1
ATOM 1517 C CA . LEU A 1 197 ? -2.737 7.763 9.380 1.00 81.94 197 LEU A CA 1
ATOM 1518 C C . LEU A 1 197 ? -3.171 6.318 9.093 1.00 81.94 197 LEU A C 1
ATOM 1520 O O . LEU A 1 197 ? -2.967 5.428 9.911 1.00 81.94 197 LEU A O 1
ATOM 1524 N N . MET A 1 198 ? -3.794 6.054 7.946 1.00 81.62 198 MET A N 1
ATOM 1525 C CA . MET A 1 198 ? -4.257 4.706 7.614 1.00 81.62 198 MET A CA 1
ATOM 1526 C C . MET A 1 198 ? -3.113 3.897 7.014 1.00 81.62 198 MET A C 1
ATOM 1528 O O . MET A 1 198 ? -2.709 4.148 5.881 1.00 81.62 198 MET A O 1
ATOM 1532 N N . SER A 1 199 ? -2.653 2.885 7.743 1.00 78.50 199 SER A N 1
ATOM 1533 C CA . SER A 1 199 ? -1.694 1.904 7.239 1.00 78.50 199 SER A CA 1
ATOM 1534 C C . SER A 1 199 ? -2.243 0.492 7.384 1.00 78.50 199 SER A C 1
ATOM 1536 O O . SER A 1 199 ? -3.002 0.184 8.303 1.00 78.50 199 SER A O 1
ATOM 1538 N N . ARG A 1 200 ? -1.813 -0.406 6.495 1.00 74.75 200 ARG A N 1
ATOM 1539 C CA . ARG A 1 200 ? -2.109 -1.836 6.621 1.00 74.75 200 ARG A CA 1
ATOM 1540 C C . ARG A 1 200 ? -1.327 -2.492 7.759 1.00 74.75 200 ARG A C 1
ATOM 1542 O O . ARG A 1 200 ? -1.732 -3.556 8.236 1.00 74.75 200 ARG A O 1
ATOM 1549 N N . ASN A 1 201 ? -0.217 -1.901 8.187 1.00 78.62 201 ASN A N 1
ATOM 1550 C CA . ASN A 1 201 ? 0.598 -2.470 9.256 1.00 78.62 201 ASN A CA 1
ATOM 1551 C C . ASN A 1 201 ? -0.040 -2.247 10.629 1.00 78.62 201 ASN A C 1
ATOM 1553 O O . ASN A 1 201 ? 0.217 -3.025 11.545 1.00 78.62 201 ASN A O 1
ATOM 1557 N N . VAL A 1 202 ? -0.951 -1.278 10.721 1.00 86.88 202 VAL A N 1
ATOM 1558 C CA . VAL A 1 202 ? -1.655 -0.919 11.944 1.00 86.88 202 VAL A CA 1
ATOM 1559 C C . VAL A 1 202 ? -3.053 -1.537 11.964 1.00 86.88 202 VAL A C 1
ATOM 1561 O O . VAL A 1 202 ? -3.784 -1.492 10.973 1.00 86.88 202 VAL A O 1
ATOM 1564 N N . VAL A 1 203 ? -3.442 -2.128 13.095 1.00 88.75 203 VAL A N 1
ATOM 1565 C CA . VAL A 1 203 ? -4.809 -2.620 13.337 1.00 88.75 203 VAL A CA 1
ATOM 1566 C C . VAL A 1 203 ? -5.444 -1.814 14.461 1.00 88.75 203 VAL A C 1
ATOM 1568 O O . VAL A 1 203 ? -4.928 -1.795 15.572 1.00 88.75 203 VAL A O 1
ATOM 1571 N N . TYR A 1 204 ? -6.589 -1.191 14.196 1.00 90.94 204 TYR A N 1
ATOM 1572 C CA . TYR A 1 204 ? -7.351 -0.453 15.202 1.00 90.94 204 TYR A CA 1
ATOM 1573 C C . TYR A 1 204 ? -8.462 -1.336 15.758 1.00 90.94 204 TYR A C 1
ATOM 1575 O O . TYR A 1 204 ? -9.359 -1.741 15.022 1.00 90.94 204 TYR A O 1
ATOM 1583 N N . VAL A 1 205 ? -8.415 -1.643 17.047 1.00 91.38 205 VAL A N 1
ATOM 1584 C CA . VAL A 1 205 ? -9.403 -2.460 17.751 1.00 91.38 205 VAL A CA 1
ATOM 1585 C C . VAL A 1 205 ? -10.204 -1.561 18.685 1.00 91.38 205 VAL A C 1
ATOM 1587 O O . VAL A 1 205 ? -9.680 -1.058 19.671 1.00 91.38 205 VAL A O 1
ATOM 1590 N N . PHE A 1 206 ? -11.487 -1.370 18.398 1.00 92.19 206 PHE A N 1
ATOM 1591 C CA . PHE A 1 206 ? -12.392 -0.564 19.214 1.00 92.19 206 PHE A CA 1
ATOM 1592 C C . PHE A 1 206 ? -13.283 -1.463 20.071 1.00 92.19 206 PHE A C 1
ATOM 1594 O O . PHE A 1 206 ? -14.023 -2.309 19.557 1.00 92.19 206 PHE A O 1
ATOM 1601 N N . LEU A 1 207 ? -13.231 -1.270 21.387 1.00 89.56 207 LEU A N 1
ATOM 1602 C CA . LEU A 1 207 ? -14.057 -1.996 22.350 1.00 89.56 207 LEU A CA 1
ATOM 1603 C C . LEU A 1 207 ? -15.391 -1.260 22.550 1.00 89.56 207 LEU A C 1
ATOM 1605 O O . LEU A 1 207 ? -15.507 -0.326 23.342 1.00 89.56 207 LEU A O 1
ATOM 1609 N N . TRP A 1 208 ? -16.423 -1.696 21.830 1.00 89.44 208 TRP A N 1
ATOM 1610 C CA . TRP A 1 208 ? -17.744 -1.070 21.788 1.00 89.44 208 TRP A CA 1
ATOM 1611 C C . TRP A 1 208 ? -18.756 -1.858 22.639 1.00 89.44 208 TRP A C 1
ATOM 1613 O O . TRP A 1 208 ? -19.622 -2.578 22.139 1.00 89.44 208 TRP A O 1
ATOM 1623 N N . LEU A 1 209 ? -18.620 -1.757 23.963 1.00 84.88 209 LEU A N 1
ATOM 1624 C CA . LEU A 1 209 ? -19.263 -2.685 24.907 1.00 84.88 209 LEU A CA 1
ATOM 1625 C C . LEU A 1 209 ? -20.680 -2.293 25.368 1.00 84.88 209 LEU A C 1
ATOM 1627 O O . LEU A 1 209 ? -21.385 -3.151 25.889 1.00 84.88 209 LEU A O 1
ATOM 1631 N N . ARG A 1 210 ? -21.110 -1.031 25.207 1.00 76.38 210 ARG A N 1
ATOM 1632 C CA . ARG A 1 210 ? -22.359 -0.514 25.821 1.00 76.38 210 ARG A CA 1
ATOM 1633 C C . ARG A 1 210 ? -23.504 -0.215 24.855 1.00 76.38 210 ARG A C 1
ATOM 1635 O O . ARG A 1 210 ? -24.657 -0.221 25.269 1.00 76.38 210 ARG A O 1
ATOM 1642 N N . SER A 1 211 ? -23.206 0.102 23.600 1.00 77.31 211 SER A N 1
ATOM 1643 C CA . SER A 1 211 ? -24.203 0.530 22.613 1.00 77.31 211 SER A CA 1
ATOM 1644 C C . SER A 1 211 ? -24.004 -0.203 21.286 1.00 77.31 211 SER A C 1
ATOM 1646 O O . SER A 1 211 ? -22.958 -0.805 21.066 1.00 77.31 211 SER A O 1
ATOM 1648 N N . PRO A 1 212 ? -24.985 -0.216 20.375 1.00 82.69 212 PRO A N 1
ATOM 1649 C CA . PRO A 1 212 ? -24.714 -0.635 19.009 1.00 82.69 212 PRO A CA 1
ATOM 1650 C C . PRO A 1 212 ? -23.757 0.355 18.332 1.00 82.69 212 PRO A C 1
ATOM 1652 O O . PRO A 1 212 ? -23.801 1.558 18.590 1.00 82.69 212 PRO A O 1
ATOM 1655 N N . VAL A 1 213 ? -22.919 -0.155 17.429 1.00 85.69 213 VAL A N 1
ATOM 1656 C CA . VAL A 1 213 ? -21.984 0.665 16.646 1.00 85.69 213 VAL A CA 1
ATOM 1657 C C . VAL A 1 213 ? -22.753 1.720 15.849 1.00 85.69 213 VAL A C 1
ATOM 1659 O O . VAL A 1 213 ? -23.625 1.371 15.040 1.00 85.69 213 VAL A O 1
ATOM 1662 N N . SER A 1 214 ? -22.403 2.989 16.068 1.00 87.75 214 SER A N 1
ATOM 1663 C CA . SER A 1 214 ? -23.053 4.143 15.445 1.00 87.75 214 SER A CA 1
ATOM 1664 C C . SER A 1 214 ? -22.950 4.127 13.917 1.00 87.75 214 SER A C 1
ATOM 1666 O O . SER A 1 214 ? -22.052 3.515 13.330 1.00 87.75 214 SER A O 1
ATOM 1668 N N . ARG A 1 215 ? -23.883 4.816 13.250 1.00 85.50 215 ARG A N 1
ATOM 1669 C CA . ARG A 1 215 ? -23.857 4.982 11.789 1.00 85.50 215 ARG A CA 1
ATOM 1670 C C . ARG A 1 215 ? -22.683 5.857 11.350 1.00 85.50 215 ARG A C 1
ATOM 1672 O O . ARG A 1 215 ? -22.028 5.488 10.385 1.00 85.50 215 ARG A O 1
ATOM 1679 N N . THR A 1 216 ? -22.392 6.929 12.089 1.00 85.94 216 THR A N 1
ATOM 1680 C CA . THR A 1 216 ? -21.253 7.841 11.857 1.00 85.94 216 THR A CA 1
ATOM 1681 C C . THR A 1 216 ? -19.927 7.092 11.896 1.00 85.94 216 THR A C 1
ATOM 1683 O O . THR A 1 216 ? -19.125 7.190 10.971 1.00 85.94 216 THR A O 1
ATOM 1686 N N . PHE A 1 217 ? -19.744 6.245 12.914 1.00 88.75 217 PHE A N 1
ATOM 1687 C CA . PHE A 1 217 ? -18.570 5.388 13.013 1.00 88.75 217 PHE A CA 1
ATOM 1688 C C . PHE A 1 217 ? -18.424 4.498 11.776 1.00 88.75 217 PHE A C 1
ATOM 1690 O O . PHE A 1 217 ? -17.362 4.463 11.174 1.00 88.75 217 PHE A O 1
ATOM 1697 N N . LYS A 1 218 ? -19.499 3.814 11.354 1.00 86.69 218 LYS A N 1
ATOM 1698 C CA . LYS A 1 218 ? -19.473 2.913 10.186 1.00 86.69 218 LYS A CA 1
ATOM 1699 C C . LYS A 1 218 ? -19.166 3.635 8.878 1.00 86.69 218 LYS A C 1
ATOM 1701 O O . LYS A 1 218 ? -18.460 3.070 8.052 1.00 86.69 218 LYS A O 1
ATOM 1706 N N . THR A 1 219 ? -19.695 4.842 8.679 1.00 84.62 219 THR A N 1
ATOM 1707 C CA . THR A 1 219 ? -19.436 5.638 7.469 1.00 84.62 219 THR A CA 1
ATOM 1708 C C . THR A 1 219 ? -18.005 6.157 7.404 1.00 84.62 219 THR A C 1
ATOM 1710 O O . THR A 1 219 ? -17.490 6.381 6.313 1.00 84.62 219 THR A O 1
ATOM 1713 N N . ASP A 1 220 ? -17.351 6.319 8.554 1.00 85.75 220 ASP A N 1
ATOM 1714 C CA . ASP A 1 220 ? -15.971 6.795 8.631 1.00 85.75 220 ASP A CA 1
ATOM 1715 C C . ASP A 1 220 ? -14.926 5.694 8.391 1.00 85.75 220 ASP A C 1
ATOM 1717 O O . ASP A 1 220 ? -13.757 6.010 8.161 1.00 85.75 220 ASP A O 1
ATOM 1721 N N . ILE A 1 221 ? -15.329 4.416 8.372 1.00 85.50 221 ILE A N 1
ATOM 1722 C CA . ILE A 1 221 ? -14.422 3.302 8.077 1.00 85.50 221 ILE A CA 1
ATOM 1723 C C . ILE A 1 221 ? -14.165 3.224 6.571 1.00 85.50 221 ILE A C 1
ATOM 1725 O O . ILE A 1 221 ? -14.998 2.771 5.779 1.00 85.50 221 ILE A O 1
ATOM 1729 N N . LEU A 1 222 ? -12.953 3.604 6.182 1.00 80.06 222 LEU A N 1
ATOM 1730 C CA . LEU A 1 222 ? -12.469 3.475 4.813 1.00 80.06 222 LEU A CA 1
ATOM 1731 C C . LEU A 1 222 ? -11.899 2.076 4.552 1.00 80.06 222 LEU A C 1
ATOM 1733 O O . LEU A 1 222 ? -11.456 1.378 5.458 1.00 80.06 222 LEU A O 1
ATOM 1737 N N . GLU A 1 223 ? -11.882 1.663 3.287 1.00 74.62 223 GLU A N 1
ATOM 1738 C CA . GLU A 1 223 ? -11.410 0.332 2.874 1.00 74.62 223 GLU A CA 1
ATOM 1739 C C . GLU A 1 223 ? -9.940 0.062 3.200 1.00 74.62 223 GLU A C 1
ATOM 1741 O O . GLU A 1 223 ? -9.586 -1.063 3.547 1.00 74.62 223 GLU A O 1
ATOM 1746 N N . ALA A 1 224 ? -9.097 1.092 3.141 1.00 74.25 224 ALA A N 1
ATOM 1747 C CA . ALA A 1 224 ? -7.685 0.983 3.490 1.00 74.25 224 ALA A CA 1
ATOM 1748 C C . ALA A 1 224 ? -7.453 0.730 4.993 1.00 74.25 224 ALA A C 1
ATOM 1750 O O . ALA A 1 224 ? -6.360 0.327 5.387 1.00 74.25 224 ALA A O 1
ATOM 1751 N N . MET A 1 225 ? -8.461 0.964 5.842 1.00 83.38 225 MET A N 1
ATOM 1752 C CA . MET A 1 225 ? -8.337 0.824 7.289 1.00 83.38 225 MET A CA 1
ATOM 1753 C C . MET A 1 225 ? -8.588 -0.615 7.746 1.00 83.38 225 MET A C 1
ATOM 1755 O O . MET A 1 225 ? -9.570 -1.261 7.370 1.00 83.38 225 MET A O 1
ATOM 1759 N N . ARG A 1 226 ? -7.745 -1.091 8.665 1.00 86.38 226 ARG A N 1
ATOM 1760 C CA . ARG A 1 226 ? -7.945 -2.356 9.381 1.00 86.38 226 ARG A CA 1
ATOM 1761 C C . ARG A 1 226 ? -8.602 -2.068 10.723 1.00 86.38 226 ARG A C 1
ATOM 1763 O O . ARG A 1 226 ? -7.917 -1.847 11.718 1.00 86.38 226 ARG A O 1
ATOM 1770 N N . VAL A 1 227 ? -9.930 -2.059 10.734 1.00 89.75 227 VAL A N 1
ATOM 1771 C CA . VAL A 1 227 ? -10.736 -1.762 11.919 1.00 89.75 227 VAL A CA 1
ATOM 1772 C C . VAL A 1 227 ? -11.397 -3.038 12.416 1.00 89.75 227 VAL A C 1
ATOM 1774 O O . VAL A 1 227 ? -12.144 -3.699 11.698 1.00 89.75 227 VAL A O 1
ATOM 1777 N N . CYS A 1 228 ? -11.128 -3.372 13.667 1.00 90.62 228 CYS A N 1
ATOM 1778 C CA . CYS A 1 228 ? -11.798 -4.411 14.421 1.00 90.62 228 CYS A CA 1
ATOM 1779 C C . CYS A 1 228 ? -12.713 -3.746 15.452 1.00 90.62 228 CYS A C 1
ATOM 1781 O O . CYS A 1 228 ? -12.306 -2.806 16.130 1.00 90.62 228 CYS A O 1
ATOM 1783 N N . VAL A 1 229 ? -13.948 -4.216 15.576 1.00 91.44 229 VAL A N 1
ATOM 1784 C CA . VAL A 1 229 ? -14.892 -3.736 16.586 1.00 91.44 229 VAL A CA 1
ATOM 1785 C C . VAL A 1 229 ? -15.375 -4.919 17.397 1.00 91.44 229 VAL A C 1
ATOM 1787 O O . VAL A 1 229 ? -15.885 -5.891 16.841 1.00 91.44 229 VAL A O 1
ATOM 1790 N N . ILE A 1 230 ? -15.233 -4.829 18.712 1.00 90.81 230 ILE A N 1
ATOM 1791 C CA . ILE A 1 230 ? -15.670 -5.872 19.632 1.00 90.81 230 ILE A CA 1
ATOM 1792 C C . ILE A 1 230 ? -16.894 -5.366 20.381 1.00 90.81 230 ILE A C 1
ATOM 1794 O O . ILE A 1 230 ? -16.835 -4.332 21.039 1.00 90.81 230 ILE A O 1
ATOM 1798 N N . THR A 1 231 ? -17.999 -6.099 20.296 1.00 90.44 231 THR A N 1
ATOM 1799 C CA . THR A 1 231 ? -19.246 -5.762 20.997 1.00 90.44 231 THR A CA 1
ATOM 1800 C C . THR A 1 231 ? -19.627 -6.860 21.975 1.00 90.44 231 THR A C 1
ATOM 1802 O O . THR A 1 231 ? -19.430 -8.038 21.677 1.00 90.44 231 THR A O 1
ATOM 1805 N N . SER A 1 232 ? -20.245 -6.495 23.095 1.00 88.50 232 SER A N 1
ATOM 1806 C CA . SER A 1 232 ? -20.709 -7.437 24.118 1.00 88.50 232 SER A CA 1
ATOM 1807 C C . SER A 1 232 ? -22.239 -7.460 24.169 1.00 88.50 232 SER A C 1
ATOM 1809 O O . SER A 1 232 ? -22.824 -6.703 24.940 1.00 88.50 232 SER A O 1
ATOM 1811 N N . PRO A 1 233 ? -22.933 -8.290 23.365 1.00 84.31 233 PRO A N 1
ATOM 1812 C CA . PRO A 1 233 ? -24.392 -8.381 23.442 1.00 84.31 233 PRO A CA 1
ATOM 1813 C C . PRO A 1 233 ? -24.875 -8.984 24.769 1.00 84.31 233 PRO A C 1
ATOM 1815 O O . PRO A 1 233 ? -26.022 -8.768 25.150 1.00 84.31 233 PRO A O 1
ATOM 1818 N N . ARG A 1 234 ? -24.035 -9.782 25.443 1.00 83.50 234 ARG A N 1
ATOM 1819 C CA . ARG A 1 234 ? -24.306 -10.412 26.742 1.00 83.50 234 ARG A CA 1
ATOM 1820 C C . ARG A 1 234 ? -22.996 -10.523 27.533 1.00 83.50 234 ARG A C 1
ATOM 1822 O O . ARG A 1 234 ? -21.958 -10.708 26.897 1.00 83.50 234 ARG A O 1
ATOM 1829 N N . PRO A 1 235 ? -23.021 -10.463 28.876 1.00 82.19 235 PRO A N 1
ATOM 1830 C CA . PRO A 1 235 ? -21.832 -10.715 29.691 1.00 82.19 235 PRO A CA 1
ATOM 1831 C C . PRO A 1 235 ? -21.187 -12.066 29.348 1.00 82.19 235 PRO A C 1
ATOM 1833 O O . PRO A 1 235 ? -21.893 -13.050 29.119 1.00 82.19 235 PRO A O 1
ATOM 1836 N N . GLY A 1 236 ? -19.856 -12.104 29.254 1.00 83.19 236 GLY A N 1
ATOM 1837 C CA . GLY A 1 236 ? -19.106 -13.314 28.896 1.00 83.19 236 GLY A CA 1
ATOM 1838 C C . GLY A 1 236 ? -19.220 -13.758 27.429 1.00 83.19 236 GLY A C 1
ATOM 1839 O O . GLY A 1 236 ? -18.757 -14.849 27.093 1.00 83.19 236 GLY A O 1
ATOM 1840 N N . PHE A 1 237 ? -19.817 -12.953 26.541 1.00 87.50 237 PHE A N 1
ATOM 1841 C CA . PHE A 1 237 ? -19.857 -13.225 25.103 1.00 87.50 237 PHE A CA 1
ATOM 1842 C C . PHE A 1 237 ? -19.492 -11.978 24.296 1.00 87.50 237 PHE A C 1
ATOM 1844 O O . PHE A 1 237 ? -20.235 -10.997 24.282 1.00 87.50 237 PHE A O 1
ATOM 1851 N N . TYR A 1 238 ? -18.380 -12.041 23.565 1.00 89.12 238 TYR A N 1
ATOM 1852 C CA . TYR A 1 238 ? -17.874 -10.930 22.762 1.00 89.12 238 TYR A CA 1
ATOM 1853 C C . TYR A 1 238 ? -17.901 -11.282 21.280 1.00 89.12 238 TYR A C 1
ATOM 1855 O O . TYR A 1 238 ? -17.321 -12.272 20.846 1.00 89.12 238 TYR A O 1
ATOM 1863 N N . GLN A 1 239 ? -18.565 -10.454 20.483 1.00 90.06 239 GLN A N 1
ATOM 1864 C CA . GLN A 1 239 ? -18.586 -10.580 19.029 1.00 90.06 239 GLN A CA 1
ATOM 1865 C C . GLN A 1 239 ? -17.488 -9.721 18.424 1.00 90.06 239 GLN A C 1
ATOM 1867 O O . GLN A 1 239 ? -17.360 -8.550 18.775 1.00 90.06 239 GLN A O 1
ATOM 1872 N N . ILE A 1 240 ? -16.747 -10.294 17.483 1.00 89.00 240 ILE A N 1
ATOM 1873 C CA . ILE A 1 240 ? -15.632 -9.653 16.798 1.00 89.00 240 ILE A CA 1
ATOM 1874 C C . ILE A 1 240 ? -16.078 -9.338 15.371 1.00 89.00 240 ILE A C 1
ATOM 1876 O O . ILE A 1 240 ? -16.341 -10.232 14.559 1.00 89.00 240 ILE A O 1
ATOM 1880 N N . TYR A 1 241 ? -16.165 -8.050 15.069 1.00 88.50 241 TYR A N 1
ATOM 1881 C CA . TYR A 1 241 ? -16.440 -7.519 13.741 1.00 88.50 241 TYR A CA 1
ATOM 1882 C C . TYR A 1 241 ? -15.153 -6.987 13.134 1.00 88.50 241 TYR A C 1
ATOM 1884 O O . TYR A 1 241 ? -14.354 -6.363 13.822 1.00 88.50 241 TYR A O 1
ATOM 1892 N N . TYR A 1 242 ? -14.968 -7.192 11.837 1.00 87.81 242 TYR A N 1
ATOM 1893 C CA . TYR A 1 242 ? -13.802 -6.698 11.115 1.00 87.81 242 TYR A CA 1
ATOM 1894 C C . TYR A 1 242 ? -14.226 -5.952 9.853 1.00 87.81 242 TYR A C 1
ATOM 1896 O O . TYR A 1 242 ? -15.205 -6.337 9.201 1.00 87.81 242 TYR A O 1
ATOM 1904 N N . SER A 1 243 ? -13.492 -4.892 9.509 1.00 87.00 243 SER A N 1
ATOM 1905 C CA . SER A 1 243 ? -13.672 -4.154 8.262 1.00 87.00 243 SER A CA 1
ATOM 1906 C C . SER A 1 243 ? -13.271 -5.040 7.084 1.00 87.00 243 SER A C 1
ATOM 1908 O O . SER A 1 243 ? -12.111 -5.394 6.889 1.00 87.00 243 SER A O 1
ATOM 1910 N N . GLN A 1 244 ? -14.256 -5.443 6.286 1.00 79.06 244 GLN A N 1
ATOM 1911 C CA . GLN A 1 244 ? -14.013 -6.186 5.058 1.00 79.06 244 GLN A CA 1
ATOM 1912 C C . GLN A 1 244 ? -14.219 -5.270 3.859 1.00 79.06 244 GLN A C 1
ATOM 1914 O O . GLN A 1 244 ? -15.257 -4.608 3.740 1.00 79.06 244 GLN A O 1
ATOM 1919 N N . ALA A 1 245 ? -13.233 -5.279 2.962 1.00 71.88 245 ALA A N 1
ATOM 1920 C CA . ALA A 1 245 ? -13.347 -4.678 1.644 1.00 71.88 245 ALA A CA 1
ATOM 1921 C C . ALA A 1 245 ? -14.541 -5.287 0.896 1.00 71.88 245 ALA A C 1
ATOM 1923 O O . ALA A 1 245 ? -14.756 -6.505 0.915 1.00 71.88 245 ALA A O 1
ATOM 1924 N N . SER A 1 246 ? -15.332 -4.426 0.266 1.00 69.19 246 SER A N 1
ATOM 1925 C CA . SER A 1 246 ? -16.454 -4.811 -0.579 1.00 69.19 246 SER A CA 1
ATOM 1926 C C . SER A 1 246 ? -16.094 -4.501 -2.027 1.00 69.19 246 SER A C 1
ATOM 1928 O O . SER A 1 246 ? -15.570 -3.433 -2.325 1.00 69.19 246 SER A O 1
ATOM 1930 N N . ALA A 1 247 ? -16.386 -5.436 -2.929 1.00 64.06 247 ALA A N 1
ATOM 1931 C CA . ALA A 1 247 ? -16.238 -5.219 -4.364 1.00 64.06 247 ALA A CA 1
ATOM 1932 C C . ALA A 1 247 ? -17.280 -4.223 -4.910 1.00 64.06 247 ALA A C 1
ATOM 1934 O O . ALA A 1 247 ? -17.051 -3.600 -5.937 1.00 64.06 247 ALA A O 1
ATOM 1935 N N . ARG A 1 248 ? -18.417 -4.048 -4.223 1.00 65.06 248 ARG A N 1
ATOM 1936 C CA . ARG A 1 248 ? -19.546 -3.263 -4.740 1.00 65.06 248 ARG A CA 1
ATOM 1937 C C . ARG A 1 248 ? -19.253 -1.762 -4.844 1.00 65.06 248 ARG A C 1
ATOM 1939 O O . ARG A 1 248 ? -18.853 -1.172 -3.840 1.00 65.06 248 ARG A O 1
ATOM 1946 N N . PRO A 1 249 ? -19.583 -1.118 -5.980 1.00 56.88 249 PRO A N 1
ATOM 1947 C CA . PRO A 1 249 ? -19.525 0.335 -6.121 1.00 56.88 249 PRO A CA 1
ATOM 1948 C C . PRO A 1 249 ? -20.381 1.038 -5.056 1.00 56.88 249 PRO A C 1
ATOM 1950 O O . PRO A 1 249 ? -21.510 0.625 -4.789 1.00 56.88 249 PRO A O 1
ATOM 1953 N N . GLY A 1 250 ? -19.850 2.088 -4.423 1.00 55.62 250 GLY A N 1
ATOM 1954 C CA . GLY A 1 250 ? -20.573 2.917 -3.443 1.00 55.62 250 GLY A CA 1
ATOM 1955 C C . GLY A 1 250 ? -20.767 2.298 -2.051 1.00 55.62 250 GLY A C 1
ATOM 1956 O O . GLY A 1 250 ? -21.066 3.017 -1.099 1.00 55.62 250 GLY A O 1
ATOM 1957 N N . TYR A 1 251 ? -20.536 0.994 -1.893 1.00 53.50 251 TYR A N 1
ATOM 1958 C CA . TYR A 1 251 ? -20.440 0.348 -0.589 1.00 53.50 251 TYR A CA 1
ATOM 1959 C C . TYR A 1 251 ? -18.962 0.239 -0.235 1.00 53.50 251 TYR A C 1
ATOM 1961 O O . TYR A 1 251 ? -18.271 -0.642 -0.738 1.00 53.50 251 TYR A O 1
ATOM 1969 N N . GLY A 1 252 ? -18.481 1.158 0.605 1.00 58.81 252 GLY A N 1
ATOM 1970 C CA . GLY A 1 252 ? -17.119 1.124 1.136 1.00 58.81 252 GLY A CA 1
ATOM 1971 C C . GLY A 1 252 ? -16.841 -0.119 1.992 1.00 58.81 252 GLY A C 1
ATOM 1972 O O . GLY A 1 252 ? -17.434 -1.190 1.830 1.00 58.81 252 GLY A O 1
ATOM 1973 N N . SER A 1 253 ? -15.925 0.009 2.950 1.00 70.19 253 SER A N 1
ATOM 1974 C CA . SER A 1 253 ? -15.666 -1.088 3.882 1.00 70.19 253 SER A CA 1
ATOM 1975 C C . SER A 1 253 ? -16.935 -1.423 4.679 1.00 70.19 253 SER A C 1
ATOM 1977 O O . SER A 1 253 ? -17.666 -0.540 5.131 1.00 70.19 253 SER A O 1
ATOM 1979 N N . THR A 1 254 ? -17.233 -2.712 4.834 1.00 78.69 254 THR A N 1
ATOM 1980 C CA . THR A 1 254 ? -18.380 -3.159 5.634 1.00 78.69 254 THR A CA 1
ATOM 1981 C C . THR A 1 254 ? -17.885 -3.907 6.857 1.00 78.69 254 THR A C 1
ATOM 1983 O O . THR A 1 254 ? -17.041 -4.798 6.753 1.00 78.69 254 THR A O 1
ATOM 1986 N N . LEU A 1 255 ? -18.419 -3.563 8.031 1.00 84.25 255 LEU A N 1
ATOM 1987 C CA . LEU A 1 255 ? -18.181 -4.344 9.240 1.00 84.25 255 LEU A CA 1
ATOM 1988 C C . LEU A 1 255 ? -18.961 -5.651 9.149 1.00 84.25 255 LEU A C 1
ATOM 1990 O O . LEU A 1 255 ? -20.193 -5.663 9.212 1.00 84.25 255 LEU A O 1
ATOM 1994 N N . LYS A 1 256 ? -18.234 -6.758 9.020 1.00 84.31 256 LYS A N 1
ATOM 1995 C CA . LYS A 1 256 ? -18.801 -8.106 9.045 1.00 84.31 256 LYS A CA 1
ATOM 1996 C C . LYS A 1 256 ? -18.328 -8.822 10.295 1.00 84.31 256 LYS A C 1
ATOM 1998 O O . LYS A 1 256 ? -17.172 -8.696 10.690 1.00 84.31 256 LYS A O 1
ATOM 2003 N N . MET A 1 257 ? -19.235 -9.560 10.926 1.00 85.00 257 MET A N 1
ATOM 2004 C CA . MET A 1 257 ? -18.872 -10.421 12.045 1.00 85.00 257 MET A CA 1
ATOM 2005 C C . MET A 1 257 ? -17.970 -11.529 11.513 1.00 85.00 257 MET A C 1
ATOM 2007 O O . MET A 1 257 ? -18.363 -12.257 10.600 1.00 85.00 257 MET A O 1
ATOM 2011 N N . VAL A 1 258 ? -16.765 -11.618 12.060 1.00 83.50 258 VAL A N 1
ATOM 2012 C CA . VAL A 1 258 ? -15.763 -12.603 11.645 1.00 83.50 258 VAL A CA 1
ATOM 2013 C C . VAL A 1 258 ? -15.597 -13.704 12.671 1.00 83.50 258 VAL A C 1
ATOM 2015 O O . VAL A 1 258 ? -15.307 -14.837 12.302 1.00 83.50 258 VAL A O 1
ATOM 2018 N N . ASN A 1 259 ? -15.779 -13.381 13.951 1.00 87.00 259 ASN A N 1
ATOM 2019 C CA . ASN A 1 259 ? -15.517 -14.317 15.029 1.00 87.00 259 ASN A CA 1
ATOM 2020 C C . ASN A 1 259 ? -16.261 -13.933 16.313 1.00 87.00 259 ASN A C 1
ATOM 2022 O O . ASN A 1 259 ? -16.912 -12.887 16.382 1.00 87.00 259 ASN A O 1
ATOM 2026 N N . TRP A 1 260 ? -16.156 -14.776 17.334 1.00 87.94 260 TRP A N 1
ATOM 2027 C CA . TRP A 1 260 ? -16.643 -14.501 18.676 1.00 87.94 260 TRP A CA 1
ATOM 2028 C C . TRP A 1 260 ? -15.749 -15.158 19.732 1.00 87.94 260 TRP A C 1
ATOM 2030 O O . TRP A 1 260 ? -15.016 -16.111 19.464 1.00 87.94 260 TRP A O 1
ATOM 2040 N N . TRP A 1 261 ? -15.835 -14.632 20.946 1.00 90.31 261 TRP A N 1
ATOM 2041 C CA . TRP A 1 261 ? -15.235 -15.183 22.149 1.00 90.31 261 TRP A CA 1
ATOM 2042 C C . TRP A 1 261 ? -16.343 -15.486 23.155 1.00 90.31 261 TRP A C 1
ATOM 2044 O O . TRP A 1 261 ? -17.272 -14.688 23.318 1.00 90.31 261 TRP A O 1
ATOM 2054 N N . SER A 1 262 ? -16.253 -16.628 23.830 1.00 89.94 262 SER A N 1
ATOM 2055 C CA . SER A 1 262 ? -17.166 -17.000 24.912 1.00 89.94 262 SER A CA 1
ATOM 2056 C C . SER A 1 262 ? -16.387 -17.355 26.171 1.00 89.94 262 SER A C 1
ATOM 2058 O O . SER A 1 262 ? -15.335 -17.973 26.086 1.00 89.94 262 SER A O 1
ATOM 2060 N N . ALA A 1 263 ? -16.940 -17.037 27.341 1.00 87.19 263 ALA A N 1
ATOM 2061 C CA . ALA A 1 263 ? -16.348 -17.398 28.626 1.00 87.19 263 ALA A CA 1
ATOM 2062 C C . ALA A 1 263 ? -16.180 -18.916 28.820 1.00 87.19 263 ALA A C 1
ATOM 2064 O O . ALA A 1 263 ? -15.302 -19.333 29.567 1.00 87.19 263 ALA A O 1
ATOM 2065 N N . MET A 1 264 ? -16.999 -19.734 28.145 1.00 84.00 264 MET A N 1
ATOM 2066 C CA . MET A 1 264 ? -16.918 -21.198 28.223 1.00 84.00 264 MET A CA 1
ATOM 2067 C C . MET A 1 264 ? -15.856 -21.775 27.282 1.00 84.00 264 MET A C 1
ATOM 2069 O O . MET A 1 264 ? -15.035 -22.586 27.696 1.00 84.00 264 MET A O 1
ATOM 2073 N N . ASP A 1 265 ? -15.878 -21.346 26.018 1.00 82.94 265 ASP A N 1
ATOM 2074 C CA . ASP A 1 265 ? -15.103 -21.973 24.937 1.00 82.94 265 ASP A CA 1
ATOM 2075 C C . ASP A 1 265 ? -13.838 -21.182 24.552 1.00 82.94 265 ASP A C 1
ATOM 2077 O O . ASP A 1 265 ? -13.030 -21.640 23.743 1.00 82.94 265 ASP A O 1
ATOM 2081 N N . GLY A 1 266 ? -13.656 -19.980 25.106 1.00 85.81 266 GLY A N 1
ATOM 2082 C CA . GLY A 1 266 ? -12.589 -19.054 24.739 1.00 85.81 266 GLY A CA 1
ATOM 2083 C C . GLY A 1 266 ? -12.758 -18.468 23.333 1.00 85.81 266 GLY A C 1
ATOM 2084 O O . GLY A 1 266 ? -13.873 -18.308 22.821 1.00 85.81 266 GLY A O 1
ATOM 2085 N N . LEU A 1 267 ? -11.632 -18.107 22.707 1.00 84.81 267 LEU A N 1
ATOM 2086 C CA . LEU A 1 267 ? -11.607 -17.593 21.337 1.00 84.81 267 LEU A CA 1
ATOM 2087 C C . LEU A 1 267 ? -11.795 -18.734 20.339 1.00 84.81 267 LEU A C 1
ATOM 2089 O O . LEU A 1 267 ? -10.970 -19.650 20.263 1.00 84.81 267 LEU A O 1
ATOM 2093 N N . VAL A 1 268 ? -12.824 -18.641 19.500 1.00 82.00 268 VAL A N 1
ATOM 2094 C CA . VAL A 1 268 ? -13.026 -19.663 18.475 1.00 82.00 268 VAL A CA 1
ATOM 2095 C C . VAL A 1 268 ? -12.010 -19.494 17.346 1.00 82.00 268 VAL A C 1
ATOM 2097 O O . VAL A 1 268 ? -11.798 -18.404 16.820 1.00 82.00 268 VAL A O 1
ATOM 2100 N N . ARG A 1 269 ? -11.348 -20.584 16.954 1.00 69.50 269 ARG A N 1
ATOM 2101 C CA . ARG A 1 269 ? -10.308 -20.575 15.915 1.00 69.50 269 ARG A CA 1
ATOM 2102 C C . ARG A 1 269 ? -10.916 -20.848 14.540 1.00 69.50 269 ARG A C 1
ATOM 2104 O O . ARG A 1 269 ? -10.816 -21.953 14.018 1.00 69.50 269 ARG A O 1
ATOM 2111 N N . PHE A 1 270 ? -11.551 -19.835 13.955 1.00 67.56 270 PHE A N 1
ATOM 2112 C CA . PHE A 1 270 ? -11.954 -19.835 12.544 1.00 67.56 270 PHE A CA 1
ATOM 2113 C C . PHE A 1 270 ? -11.062 -18.893 11.723 1.00 67.56 270 PHE A C 1
ATOM 2115 O O . PHE A 1 270 ? -10.539 -17.921 12.275 1.00 67.56 270 PHE A O 1
ATOM 2122 N N . PRO A 1 271 ? -10.879 -19.132 10.409 1.00 62.97 271 PRO A N 1
ATOM 2123 C CA . PRO A 1 271 ? -10.189 -18.177 9.550 1.00 62.97 271 PRO A CA 1
ATOM 2124 C C . PRO A 1 271 ? -10.946 -16.839 9.558 1.00 62.97 271 PRO A C 1
ATOM 2126 O O . PRO A 1 271 ? -12.055 -16.735 9.039 1.00 62.97 271 PRO A O 1
ATOM 2129 N N . LEU A 1 272 ? -10.333 -15.817 10.168 1.00 61.88 272 LEU A N 1
ATOM 2130 C CA . LEU A 1 272 ? -10.924 -14.485 10.379 1.00 61.88 272 LEU A CA 1
ATOM 2131 C C . LEU A 1 272 ? -11.256 -13.762 9.069 1.00 61.88 272 LEU A C 1
ATOM 2133 O O . LEU A 1 272 ? -12.151 -12.920 9.022 1.00 61.88 272 LEU A O 1
ATOM 2137 N N . LEU A 1 273 ? -10.512 -14.067 8.007 1.00 64.75 273 LEU A N 1
ATOM 2138 C CA . LEU A 1 273 ? -10.655 -13.426 6.712 1.00 64.75 273 LEU A CA 1
ATOM 2139 C C . LEU A 1 273 ? -11.048 -14.462 5.659 1.00 64.75 273 LEU A C 1
ATOM 2141 O O . LEU A 1 273 ? -10.434 -15.531 5.601 1.00 64.75 273 LEU A O 1
ATOM 2145 N N . PRO A 1 274 ? -12.030 -14.154 4.791 1.00 67.56 274 PRO A N 1
ATOM 2146 C CA . PRO A 1 274 ? -12.255 -14.960 3.604 1.00 67.56 274 PRO A CA 1
ATOM 2147 C C . PRO A 1 274 ? -10.957 -15.039 2.783 1.00 67.56 274 PRO A C 1
ATOM 2149 O O . PRO A 1 274 ? -10.209 -14.058 2.718 1.00 67.56 274 PRO A O 1
ATOM 2152 N N . PRO A 1 275 ? -10.670 -16.184 2.140 1.00 71.75 275 PRO A N 1
ATOM 2153 C CA . PRO A 1 275 ? -9.441 -16.339 1.377 1.00 71.75 275 PRO A CA 1
ATOM 2154 C C . PRO A 1 275 ? -9.359 -15.259 0.285 1.00 71.75 275 PRO A C 1
ATOM 2156 O O . PRO A 1 275 ? -10.365 -15.008 -0.388 1.00 71.75 275 PRO A O 1
ATOM 2159 N N . PRO A 1 276 ? -8.182 -14.649 0.037 1.00 70.00 276 PRO A N 1
ATOM 2160 C CA . PRO A 1 276 ? -8.036 -13.575 -0.950 1.00 70.00 276 PRO A CA 1
ATOM 2161 C C . PRO A 1 276 ? -8.552 -13.953 -2.342 1.00 70.00 276 PRO A C 1
ATOM 2163 O O . PRO A 1 276 ? -9.155 -13.130 -3.019 1.00 70.00 276 PRO A O 1
ATOM 2166 N N . LYS A 1 277 ? -8.400 -15.224 -2.738 1.00 76.25 277 LYS A N 1
ATOM 2167 C CA . LYS A 1 277 ? -8.930 -15.764 -4.002 1.00 76.25 277 LYS A CA 1
ATOM 2168 C C . LYS A 1 277 ? -10.448 -15.621 -4.138 1.00 76.25 277 LYS A C 1
ATOM 2170 O O . LYS A 1 277 ? -10.946 -15.539 -5.251 1.00 76.25 277 LYS A O 1
ATOM 2175 N N . ARG A 1 278 ? -11.180 -15.625 -3.020 1.00 76.94 278 ARG A N 1
ATOM 2176 C CA . ARG A 1 278 ? -12.634 -15.443 -2.983 1.00 76.94 278 ARG A CA 1
ATOM 2177 C C . ARG A 1 278 ? -13.012 -13.966 -2.975 1.00 76.94 278 ARG A C 1
ATOM 2179 O O . ARG A 1 278 ? -13.966 -13.604 -3.650 1.00 76.94 278 ARG A O 1
ATOM 2186 N N . VAL A 1 279 ? -12.281 -13.140 -2.224 1.00 73.12 279 VAL A N 1
ATOM 2187 C CA . VAL A 1 279 ? -12.548 -11.694 -2.110 1.00 73.12 279 VAL A CA 1
ATOM 2188 C C . VAL A 1 279 ? -12.255 -10.977 -3.424 1.00 73.12 279 VAL A C 1
ATOM 2190 O O . VAL A 1 279 ? -13.098 -10.243 -3.916 1.00 73.12 279 VAL A O 1
ATOM 2193 N N . TYR A 1 280 ? -11.094 -11.243 -4.020 1.00 74.94 280 TYR A N 1
ATOM 2194 C CA . TYR A 1 280 ? -10.628 -10.592 -5.247 1.00 74.94 280 TYR A CA 1
ATOM 2195 C C . TYR A 1 280 ? -10.951 -11.408 -6.504 1.00 74.94 280 TYR A C 1
ATOM 2197 O O . TYR A 1 280 ? -10.262 -11.296 -7.514 1.00 74.94 280 TYR A O 1
ATOM 2205 N N . LYS A 1 281 ? -11.973 -12.273 -6.438 1.00 81.75 281 LYS A N 1
ATOM 2206 C CA . LYS A 1 281 ? -12.438 -13.032 -7.606 1.00 81.75 281 LYS A CA 1
ATOM 2207 C C . LYS A 1 281 ? -13.072 -12.108 -8.648 1.00 81.75 281 LYS A C 1
ATOM 2209 O O . LYS A 1 281 ? -12.970 -12.380 -9.836 1.00 81.75 281 LYS A O 1
ATOM 2214 N N . ASN A 1 282 ? -13.773 -11.076 -8.182 1.00 83.50 282 ASN A N 1
ATOM 2215 C CA . ASN A 1 282 ? -14.561 -10.163 -8.995 1.00 83.50 282 ASN A CA 1
ATOM 2216 C C . ASN A 1 282 ? -14.658 -8.808 -8.270 1.00 83.50 282 ASN A C 1
ATOM 2218 O O . ASN A 1 282 ? -14.865 -8.787 -7.056 1.00 83.50 282 ASN A O 1
ATOM 2222 N N . PHE A 1 283 ? -14.513 -7.707 -9.003 1.00 84.00 283 PHE A N 1
ATOM 2223 C CA . PHE A 1 283 ? -14.662 -6.335 -8.517 1.00 84.00 283 PHE A CA 1
ATOM 2224 C C . PHE A 1 283 ? -16.037 -5.721 -8.820 1.00 84.00 283 PHE A C 1
ATOM 2226 O O . PHE A 1 283 ? -16.239 -4.549 -8.542 1.00 84.00 283 PHE A O 1
ATOM 2233 N N . GLU A 1 284 ? -16.988 -6.488 -9.354 1.00 84.81 284 GLU A N 1
ATOM 2234 C CA . GLU A 1 284 ? -18.406 -6.121 -9.508 1.00 84.81 284 GLU A CA 1
ATOM 2235 C C . GLU A 1 284 ? -18.635 -4.748 -10.180 1.00 84.81 284 GLU A C 1
ATOM 2237 O O . GLU A 1 284 ? -19.542 -4.004 -9.810 1.00 84.81 284 GLU A O 1
ATOM 2242 N N . GLY A 1 285 ? -17.811 -4.401 -11.173 1.00 84.56 285 GLY A N 1
ATOM 2243 C CA . GLY A 1 285 ? -17.902 -3.137 -11.907 1.00 84.56 285 GLY A CA 1
ATOM 2244 C C . GLY A 1 285 ? -17.348 -1.925 -11.154 1.00 84.56 285 GLY A C 1
ATOM 2245 O O . GLY A 1 285 ? -17.670 -0.793 -11.508 1.00 84.56 285 GLY A O 1
ATOM 2246 N N . ARG A 1 286 ? -16.534 -2.132 -10.110 1.00 84.12 286 ARG A N 1
ATOM 2247 C CA . ARG A 1 286 ? -15.859 -1.053 -9.379 1.00 84.12 286 ARG A CA 1
ATOM 2248 C C . ARG A 1 286 ? -15.060 -0.158 -10.317 1.00 84.12 286 ARG A C 1
ATOM 2250 O O . ARG A 1 286 ? -14.407 -0.651 -11.227 1.00 84.12 286 ARG A O 1
ATOM 2257 N N . TYR A 1 287 ? -15.088 1.139 -10.041 1.00 88.25 287 TYR A N 1
ATOM 2258 C CA . TYR A 1 287 ? -14.399 2.155 -10.823 1.00 88.25 287 TYR A CA 1
ATOM 2259 C C . TYR A 1 287 ? -13.087 2.570 -10.148 1.00 88.25 287 TYR A C 1
ATOM 2261 O O . TYR A 1 287 ? -13.104 2.877 -8.956 1.00 88.25 287 TYR A O 1
ATOM 2269 N N . PHE A 1 288 ? -11.981 2.592 -10.895 1.00 90.56 288 PHE A N 1
ATOM 2270 C CA . PHE A 1 288 ? -10.662 3.007 -10.405 1.00 90.56 288 PHE A CA 1
ATOM 2271 C C . PHE A 1 288 ? -10.110 4.233 -11.148 1.00 90.56 288 PHE A C 1
ATOM 2273 O O . PHE A 1 288 ? -10.242 4.347 -12.369 1.00 90.56 288 PHE A O 1
ATOM 2280 N N . ASN A 1 289 ? -9.448 5.128 -10.416 1.00 92.75 289 ASN A N 1
ATOM 2281 C CA . ASN A 1 289 ? -8.695 6.258 -10.957 1.00 92.75 289 ASN A CA 1
ATOM 2282 C C . ASN A 1 289 ? -7.223 5.864 -11.117 1.00 92.75 289 ASN A C 1
ATOM 2284 O O . ASN A 1 289 ? -6.536 5.613 -10.123 1.00 92.75 289 ASN A O 1
ATOM 2288 N N . VAL A 1 290 ? -6.740 5.826 -12.360 1.00 94.81 290 VAL A N 1
ATOM 2289 C CA . VAL A 1 290 ? -5.392 5.348 -12.695 1.00 94.81 290 VAL A CA 1
ATOM 2290 C C . VAL A 1 290 ? -4.598 6.470 -13.367 1.00 94.81 290 VAL A C 1
ATOM 2292 O O . VAL A 1 290 ? -4.968 6.899 -14.457 1.00 94.81 290 VAL A O 1
ATOM 2295 N N . PRO A 1 291 ? -3.511 6.977 -12.769 1.00 93.94 291 PRO A N 1
ATOM 2296 C CA . PRO A 1 291 ? -2.659 7.963 -13.421 1.00 93.94 291 PRO A CA 1
ATOM 2297 C C . PRO A 1 291 ? -1.994 7.378 -14.665 1.00 93.94 291 PRO A C 1
ATOM 2299 O O . PRO A 1 291 ? -1.604 6.210 -14.665 1.00 93.94 291 PRO A O 1
ATOM 2302 N N . VAL A 1 292 ? -1.825 8.187 -15.711 1.00 93.44 292 VAL A N 1
ATOM 2303 C CA . VAL A 1 292 ? -1.122 7.771 -16.931 1.00 93.44 292 VAL A CA 1
ATOM 2304 C C . VAL A 1 292 ? 0.003 8.739 -17.277 1.00 93.44 292 VAL A C 1
ATOM 2306 O O . VAL A 1 292 ? -0.144 9.953 -17.174 1.00 93.44 292 VAL A O 1
ATOM 2309 N N . LEU A 1 293 ? 1.147 8.194 -17.686 1.00 93.38 293 LEU A N 1
ATOM 2310 C CA . LEU A 1 293 ? 2.313 8.961 -18.126 1.00 93.38 293 LEU A CA 1
ATOM 2311 C C . LEU A 1 293 ? 2.682 8.568 -19.553 1.00 93.38 293 LEU A C 1
ATOM 2313 O O . LEU A 1 293 ? 2.572 7.396 -19.908 1.00 93.38 293 LEU A O 1
ATOM 2317 N N . HIS A 1 294 ? 3.170 9.509 -20.361 1.00 93.31 294 HIS A N 1
ATOM 2318 C CA . HIS A 1 294 ? 3.760 9.178 -21.658 1.00 93.31 294 HIS A CA 1
ATOM 2319 C C . HIS A 1 294 ? 5.153 8.563 -21.481 1.00 93.31 294 HIS A C 1
ATOM 2321 O O . HIS A 1 294 ? 6.137 9.268 -21.240 1.00 93.31 294 HIS A O 1
ATOM 2327 N N . LYS A 1 295 ? 5.239 7.235 -21.586 1.00 91.50 295 LYS A N 1
ATOM 2328 C CA . LYS A 1 295 ? 6.487 6.475 -21.472 1.00 91.50 295 LYS A CA 1
ATOM 2329 C C . LYS A 1 295 ? 6.463 5.316 -22.474 1.00 91.50 295 LYS A C 1
ATOM 2331 O O . LYS A 1 295 ? 6.025 4.221 -22.133 1.00 91.50 295 LYS A O 1
ATOM 2336 N N . PRO A 1 296 ? 6.927 5.509 -23.717 1.00 92.19 296 PRO A N 1
ATOM 2337 C CA . PRO A 1 296 ? 7.135 4.404 -24.651 1.00 92.19 296 PRO A CA 1
ATOM 2338 C C . PRO A 1 296 ? 8.223 3.437 -24.144 1.00 92.19 296 PRO A C 1
ATOM 2340 O O . PRO A 1 296 ? 9.237 3.915 -23.639 1.00 92.19 296 PRO A O 1
ATOM 2343 N N . PRO A 1 297 ? 8.070 2.102 -24.280 1.00 91.50 297 PRO A N 1
ATOM 2344 C CA . PRO A 1 297 ? 6.976 1.369 -24.935 1.00 91.50 297 PRO A CA 1
ATOM 2345 C C . PRO A 1 297 ? 5.813 0.978 -23.995 1.00 91.50 297 PRO A C 1
ATOM 2347 O O . PRO A 1 297 ? 4.918 0.222 -24.386 1.00 91.50 297 PRO A O 1
ATOM 2350 N N . TRP A 1 298 ? 5.835 1.435 -22.742 1.00 90.88 298 TRP A N 1
ATOM 2351 C CA . TRP A 1 298 ? 4.855 1.091 -21.710 1.00 90.88 298 TRP A CA 1
ATOM 2352 C C . TRP A 1 298 ? 3.477 1.684 -21.993 1.00 90.88 298 TRP A C 1
ATOM 2354 O O . TRP A 1 298 ? 2.489 0.949 -22.016 1.00 90.88 298 TRP A O 1
ATOM 2364 N N . THR A 1 299 ? 3.435 2.980 -22.288 1.00 94.12 299 THR A N 1
ATOM 2365 C CA . THR A 1 299 ? 2.227 3.770 -22.548 1.00 94.12 299 THR A CA 1
ATOM 2366 C C . THR A 1 299 ? 2.517 4.879 -23.559 1.00 94.12 299 THR A C 1
ATOM 2368 O O . THR A 1 299 ? 3.451 5.672 -23.409 1.00 94.12 299 THR A O 1
ATOM 2371 N N . PHE A 1 300 ? 1.677 4.956 -24.585 1.00 94.75 300 PHE A N 1
ATOM 2372 C CA . PHE A 1 300 ? 1.655 6.008 -25.594 1.00 94.75 300 PHE A CA 1
ATOM 2373 C C . PHE A 1 300 ? 0.473 6.926 -25.279 1.00 94.75 300 PHE A C 1
ATOM 2375 O O . PHE A 1 300 ? -0.668 6.473 -25.188 1.00 94.75 300 PHE A O 1
ATOM 2382 N N . VAL A 1 301 ? 0.765 8.202 -25.042 1.00 94.38 301 VAL A N 1
ATOM 2383 C CA . VAL A 1 301 ? -0.197 9.201 -24.574 1.00 94.38 301 VAL A CA 1
ATOM 2384 C C . VAL A 1 301 ? 0.072 10.467 -25.362 1.00 94.38 301 VAL A C 1
ATOM 2386 O O . VAL A 1 301 ? 1.188 10.980 -25.339 1.00 94.38 301 VAL A O 1
ATOM 2389 N N . GLU A 1 302 ? -0.947 10.941 -26.055 1.00 93.81 302 GLU A N 1
ATOM 2390 C CA . GLU A 1 302 ? -0.951 12.214 -26.754 1.00 93.81 302 GLU A CA 1
ATOM 2391 C C . GLU A 1 302 ? -1.607 13.252 -25.840 1.00 93.81 302 GLU A C 1
ATOM 2393 O O . GLU A 1 302 ? -2.765 13.106 -25.441 1.00 93.81 302 GLU A O 1
ATOM 2398 N N . TYR A 1 303 ? -0.853 14.284 -25.470 1.00 90.81 303 TYR A N 1
ATOM 2399 C CA . TYR A 1 303 ? -1.365 15.388 -24.667 1.00 90.81 303 TYR A CA 1
ATOM 2400 C C . TYR A 1 303 ? -1.841 16.512 -25.590 1.00 90.81 303 TYR A C 1
ATOM 2402 O O . TYR A 1 303 ? -1.048 17.103 -26.320 1.00 90.81 303 TYR A O 1
ATOM 2410 N N . LEU A 1 304 ? -3.136 16.804 -25.536 1.00 88.94 304 LEU A N 1
ATOM 2411 C CA . LEU A 1 304 ? -3.784 17.938 -26.191 1.00 88.94 304 LEU A CA 1
ATOM 2412 C C . LEU A 1 304 ? -3.865 19.107 -25.188 1.00 88.94 304 LEU A C 1
ATOM 2414 O O . LEU A 1 304 ? -3.564 18.933 -24.008 1.00 88.94 304 LEU A O 1
ATOM 2418 N N . ASN A 1 305 ? -4.283 20.297 -25.632 1.00 85.00 305 ASN A N 1
ATOM 2419 C CA . ASN A 1 305 ? -4.299 21.499 -24.780 1.00 85.00 305 ASN A CA 1
ATOM 2420 C C . ASN A 1 305 ? -5.074 21.302 -23.460 1.00 85.00 305 ASN A C 1
ATOM 2422 O O . ASN A 1 305 ? -4.544 21.630 -22.405 1.00 85.00 305 ASN A O 1
ATOM 2426 N N . ASP A 1 306 ? -6.274 20.708 -23.522 1.00 84.69 306 ASP A N 1
ATOM 2427 C CA . ASP A 1 306 ? -7.167 20.507 -22.360 1.00 84.69 306 ASP A CA 1
ATOM 2428 C C . ASP A 1 306 ? -7.556 19.034 -22.125 1.00 84.69 306 ASP A C 1
ATOM 2430 O O . ASP A 1 306 ? -8.415 18.719 -21.302 1.00 84.69 306 ASP A O 1
ATOM 2434 N N . SER A 1 307 ? -6.982 18.103 -22.888 1.00 88.94 307 SER A N 1
ATOM 2435 C CA . SER A 1 307 ? -7.312 16.679 -22.784 1.00 88.94 307 SER A CA 1
ATOM 2436 C C . SER A 1 307 ? -6.112 15.813 -23.127 1.00 88.94 307 SER A C 1
ATOM 2438 O O . SER A 1 307 ? -5.086 16.294 -23.597 1.00 88.94 307 SER A O 1
ATOM 2440 N N . PHE A 1 308 ? -6.226 14.516 -22.890 1.00 92.50 308 PHE A N 1
ATOM 2441 C CA . PHE A 1 308 ? -5.202 13.561 -23.270 1.00 92.50 308 PHE A CA 1
ATOM 2442 C C . PHE A 1 308 ? -5.865 12.333 -23.878 1.00 92.50 308 PHE A C 1
ATOM 2444 O O . PHE A 1 308 ? -6.993 11.970 -23.528 1.00 92.50 308 PHE A O 1
ATOM 2451 N N . ARG A 1 309 ? -5.152 11.686 -24.794 1.00 93.12 309 ARG A N 1
ATOM 2452 C CA . ARG A 1 309 ? -5.584 10.454 -25.438 1.00 93.12 309 ARG A CA 1
ATOM 2453 C C . ARG A 1 309 ? -4.534 9.382 -25.224 1.00 93.12 309 ARG A C 1
ATOM 2455 O O . ARG A 1 309 ? -3.364 9.580 -25.527 1.00 93.12 309 ARG A O 1
ATOM 2462 N N . VAL A 1 310 ? -4.959 8.229 -24.721 1.00 93.81 310 VAL A N 1
ATOM 2463 C CA . VAL A 1 310 ? -4.101 7.045 -24.632 1.00 93.81 310 VAL A CA 1
ATOM 2464 C C . VAL A 1 310 ? -4.226 6.281 -25.947 1.00 93.81 310 VAL A C 1
ATOM 2466 O O . VAL A 1 310 ? -5.313 5.831 -26.303 1.00 93.81 310 VAL A O 1
ATOM 2469 N N . GLU A 1 311 ? -3.130 6.188 -26.697 1.00 93.44 311 GLU A N 1
ATOM 2470 C CA . GLU A 1 311 ? -3.086 5.469 -27.979 1.00 93.44 311 GLU A CA 1
ATOM 2471 C C . GLU A 1 311 ? -2.873 3.963 -27.782 1.00 93.44 311 GLU A C 1
ATOM 2473 O O . GLU A 1 311 ? -3.265 3.153 -28.623 1.00 93.44 311 GLU A O 1
ATOM 2478 N N . GLY A 1 312 ? -2.255 3.586 -26.660 1.00 92.94 312 GLY A N 1
ATOM 2479 C CA . GLY A 1 312 ? -2.052 2.202 -26.257 1.00 92.94 312 GLY A CA 1
ATOM 2480 C C . GLY A 1 312 ? -0.744 2.015 -25.501 1.00 92.94 312 GLY A C 1
ATOM 2481 O O . GLY A 1 312 ? -0.226 2.926 -24.860 1.00 92.94 312 GLY A O 1
ATOM 2482 N N . GLY A 1 313 ? -0.183 0.815 -25.587 1.00 93.31 313 GLY A N 1
ATOM 2483 C CA . GLY A 1 313 ? 1.067 0.447 -24.928 1.00 93.31 313 GLY A CA 1
ATOM 2484 C C . GLY A 1 313 ? 0.973 -0.928 -24.292 1.00 93.31 313 GLY A C 1
ATOM 2485 O O . GLY A 1 313 ? -0.066 -1.592 -24.343 1.00 93.31 313 GLY A O 1
ATOM 2486 N N . ARG A 1 314 ? 2.079 -1.397 -23.719 1.00 92.38 314 ARG A N 1
ATOM 2487 C CA . ARG A 1 314 ? 2.074 -2.669 -22.995 1.00 92.38 314 ARG A CA 1
ATOM 2488 C C . ARG A 1 314 ? 1.170 -2.614 -21.765 1.00 92.38 314 ARG A C 1
ATOM 2490 O O . ARG A 1 314 ? 0.430 -3.563 -21.514 1.00 92.38 314 ARG A O 1
ATOM 2497 N N . ASP A 1 315 ? 1.244 -1.526 -21.010 1.00 92.19 315 ASP A N 1
ATOM 2498 C CA . ASP A 1 315 ? 0.568 -1.426 -19.722 1.00 92.19 315 ASP A CA 1
ATOM 2499 C C . ASP A 1 315 ? -0.912 -1.122 -19.889 1.00 92.19 315 ASP A C 1
ATOM 2501 O O . ASP A 1 315 ? -1.725 -1.696 -19.176 1.00 92.19 315 ASP A O 1
ATOM 2505 N N . ASP A 1 316 ? -1.271 -0.314 -20.886 1.00 94.19 316 ASP A N 1
ATOM 2506 C CA . ASP A 1 316 ? -2.664 -0.125 -21.293 1.00 94.19 316 ASP A CA 1
ATOM 2507 C C . ASP A 1 316 ? -3.328 -1.476 -21.620 1.00 94.19 316 ASP A C 1
ATOM 2509 O O . ASP A 1 316 ? -4.356 -1.834 -21.043 1.00 94.19 316 ASP A O 1
ATOM 2513 N N . LYS A 1 317 ? -2.679 -2.319 -22.436 1.00 94.06 317 LYS A N 1
ATOM 2514 C CA . LYS A 1 317 ? -3.171 -3.680 -22.722 1.00 94.06 317 LYS A CA 1
ATOM 2515 C C . LYS A 1 317 ? -3.267 -4.553 -21.470 1.00 94.06 317 LYS A C 1
ATOM 2517 O O . LYS A 1 317 ? -4.221 -5.317 -21.331 1.00 94.06 317 LYS A O 1
ATOM 2522 N N . LEU A 1 318 ? -2.289 -4.464 -20.567 1.00 92.81 318 LEU A N 1
ATOM 2523 C CA . LEU A 1 318 ? -2.289 -5.224 -19.316 1.00 92.81 318 LEU A CA 1
ATOM 2524 C C . LEU A 1 318 ? -3.462 -4.821 -18.416 1.00 92.81 318 LEU A C 1
ATOM 2526 O O . LEU A 1 318 ? -4.135 -5.691 -17.867 1.00 92.81 318 LEU A O 1
ATOM 2530 N N . ILE A 1 319 ? -3.712 -3.521 -18.274 1.00 93.62 319 ILE A N 1
ATOM 2531 C CA . ILE A 1 319 ? -4.807 -2.996 -17.462 1.00 93.62 319 ILE A CA 1
ATOM 2532 C C . ILE A 1 319 ? -6.153 -3.428 -18.045 1.00 93.62 319 ILE A C 1
ATOM 2534 O O . ILE A 1 319 ? -6.982 -3.938 -17.295 1.00 93.62 319 ILE A O 1
ATOM 2538 N N . ASN A 1 320 ? -6.343 -3.303 -19.361 1.00 95.00 320 ASN A N 1
ATOM 2539 C CA . ASN A 1 320 ? -7.563 -3.755 -20.034 1.00 95.00 320 ASN A CA 1
ATOM 2540 C C . ASN A 1 320 ? -7.808 -5.261 -19.816 1.00 95.00 320 ASN A C 1
ATOM 2542 O O . ASN A 1 320 ? -8.900 -5.664 -19.426 1.00 95.00 320 ASN A O 1
ATOM 2546 N N . LEU A 1 321 ? -6.767 -6.097 -19.925 1.00 95.25 321 LEU A N 1
ATOM 2547 C CA . LEU A 1 321 ? -6.867 -7.535 -19.637 1.00 95.25 321 LEU A CA 1
ATOM 2548 C C . LEU A 1 321 ? -7.259 -7.819 -18.172 1.00 95.25 321 LEU A C 1
ATOM 2550 O O . LEU A 1 321 ? -8.023 -8.746 -17.887 1.00 95.25 321 LEU A O 1
ATOM 2554 N N . LEU A 1 322 ? -6.715 -7.051 -17.224 1.00 92.50 322 LEU A N 1
ATOM 2555 C CA . LEU A 1 322 ? -7.072 -7.171 -15.809 1.00 92.50 322 LEU A CA 1
ATOM 2556 C C . LEU A 1 322 ? -8.517 -6.724 -15.558 1.00 92.50 322 LEU A C 1
ATOM 2558 O O . LEU A 1 322 ? -9.220 -7.395 -14.797 1.00 92.50 322 LEU A O 1
ATOM 2562 N N . ALA A 1 323 ? -8.952 -5.643 -16.207 1.00 94.12 323 ALA A N 1
ATOM 2563 C CA . ALA A 1 323 ? -10.309 -5.114 -16.137 1.00 94.12 323 ALA A CA 1
ATOM 2564 C C . ALA A 1 323 ? -11.329 -6.149 -16.623 1.00 94.12 323 ALA A C 1
ATOM 2566 O O . ALA A 1 323 ? -12.291 -6.434 -15.910 1.00 94.12 323 ALA A O 1
ATOM 2567 N N . ASP A 1 324 ? -11.051 -6.805 -17.751 1.00 94.44 324 ASP A N 1
ATOM 2568 C CA . ASP A 1 324 ? -11.900 -7.860 -18.308 1.00 94.44 324 ASP A CA 1
ATOM 2569 C C . ASP A 1 324 ? -11.967 -9.090 -17.398 1.00 94.44 324 ASP A C 1
ATOM 2571 O O . ASP A 1 324 ? -13.043 -9.634 -17.136 1.00 94.44 324 ASP A O 1
ATOM 2575 N N . LYS A 1 325 ? -10.814 -9.529 -16.878 1.00 92.81 325 LYS A N 1
ATOM 2576 C CA . LYS A 1 325 ? -10.717 -10.747 -16.062 1.00 92.81 325 LYS A CA 1
ATOM 2577 C C . LYS A 1 325 ? -11.332 -10.592 -14.674 1.00 92.81 325 LYS A C 1
ATOM 2579 O O . LYS A 1 325 ? -11.842 -11.567 -14.124 1.00 92.81 325 LYS A O 1
ATOM 2584 N N . LEU A 1 326 ? -11.207 -9.409 -14.077 1.00 90.62 326 LEU A N 1
ATOM 2585 C CA . LEU A 1 326 ? -11.650 -9.140 -12.709 1.00 90.62 326 LEU A CA 1
ATOM 2586 C C . LEU A 1 326 ? -12.932 -8.291 -12.665 1.00 90.62 326 LEU A C 1
ATOM 2588 O O . LEU A 1 326 ? -13.417 -8.002 -11.574 1.00 90.62 326 LEU A O 1
ATOM 2592 N N . HIS A 1 327 ? -13.488 -7.932 -13.826 1.00 91.88 327 HIS A N 1
ATOM 2593 C CA . HIS A 1 327 ? -14.695 -7.126 -14.022 1.00 91.88 327 HIS A CA 1
ATOM 2594 C C . HIS A 1 327 ? -14.684 -5.804 -13.241 1.00 91.88 327 HIS A C 1
ATOM 2596 O O . HIS A 1 327 ? -15.596 -5.524 -12.460 1.00 91.88 327 HIS A O 1
ATOM 2602 N N . PHE A 1 328 ? -13.649 -4.989 -13.440 1.00 91.94 328 PHE A N 1
ATOM 2603 C CA . PHE A 1 328 ? -13.628 -3.599 -12.975 1.00 91.94 328 PHE A CA 1
ATOM 2604 C C . PHE A 1 328 ? -13.624 -2.629 -14.154 1.00 91.94 328 PHE A C 1
ATOM 2606 O O . PHE A 1 328 ? -13.313 -2.995 -15.282 1.00 91.94 328 PHE A O 1
ATOM 2613 N N . GLN A 1 329 ? -13.961 -1.379 -13.873 1.00 92.94 329 GLN A N 1
ATOM 2614 C CA . GLN A 1 329 ? -13.846 -0.251 -14.782 1.00 92.94 329 GLN A CA 1
ATOM 2615 C C . GLN A 1 329 ? -12.757 0.689 -14.268 1.00 92.94 329 GLN A C 1
ATOM 2617 O O . GLN A 1 329 ? -12.460 0.735 -13.072 1.00 92.94 329 GLN A O 1
ATOM 2622 N N . PHE A 1 330 ? -12.140 1.448 -15.159 1.00 94.00 330 PHE A N 1
ATOM 2623 C CA . PHE A 1 330 ? -11.131 2.422 -14.774 1.00 94.00 330 PHE A CA 1
ATOM 2624 C C . PHE A 1 330 ? -11.184 3.629 -15.702 1.00 94.00 330 PHE A C 1
ATOM 2626 O O . PHE A 1 330 ? -11.652 3.536 -16.837 1.00 94.00 330 PHE A O 1
ATOM 2633 N N . ARG A 1 331 ? -10.688 4.764 -15.213 1.00 94.50 331 ARG A N 1
ATOM 2634 C CA . ARG A 1 331 ? -10.353 5.911 -16.054 1.00 94.50 331 ARG A CA 1
ATOM 2635 C C . ARG A 1 331 ? -8.910 6.292 -15.849 1.00 94.50 331 ARG A C 1
ATOM 2637 O O . ARG A 1 331 ? -8.398 6.246 -14.728 1.00 94.50 331 ARG A O 1
ATOM 2644 N N . TYR A 1 332 ? -8.309 6.748 -16.931 1.00 94.94 332 TYR A N 1
ATOM 2645 C CA . TYR A 1 332 ? -7.049 7.437 -16.830 1.00 94.94 332 TYR A CA 1
ATOM 2646 C C . TYR A 1 332 ? -7.244 8.835 -16.246 1.00 94.94 332 TYR A C 1
ATOM 2648 O O . TYR A 1 332 ? -8.264 9.484 -16.494 1.00 94.94 332 TYR A O 1
ATOM 2656 N N . ILE A 1 333 ? -6.269 9.281 -15.464 1.00 93.38 333 ILE A N 1
ATOM 2657 C CA . ILE A 1 333 ? -6.151 10.663 -15.001 1.00 93.38 333 ILE A CA 1
ATOM 2658 C C . ILE A 1 333 ? -4.788 11.209 -15.433 1.00 93.38 333 ILE A C 1
ATOM 2660 O O . ILE A 1 333 ? -3.791 10.484 -15.385 1.00 93.38 333 ILE A O 1
ATOM 2664 N N . ASP A 1 334 ? -4.755 12.465 -15.876 1.00 90.88 334 ASP A N 1
ATOM 2665 C CA . ASP A 1 334 ? -3.508 13.162 -16.202 1.00 90.88 334 ASP A CA 1
ATOM 2666 C C . ASP A 1 33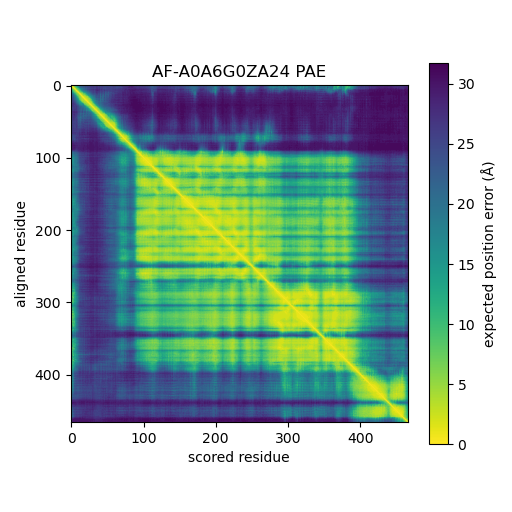4 ? -2.904 13.719 -14.905 1.00 90.88 334 ASP A C 1
ATOM 2668 O O . ASP A 1 334 ? -3.540 14.558 -14.259 1.00 90.88 334 ASP A O 1
ATOM 2672 N N . PRO A 1 335 ? -1.735 13.235 -14.457 1.00 88.69 335 PRO A N 1
ATOM 2673 C CA . PRO A 1 335 ? -1.087 13.784 -13.277 1.00 88.69 335 PRO A CA 1
ATOM 2674 C C . PRO A 1 335 ? -0.566 15.205 -13.560 1.00 88.69 335 PRO A C 1
ATOM 2676 O O . PRO A 1 335 ? 0.071 15.410 -14.593 1.00 88.69 335 PRO A O 1
ATOM 2679 N N . PRO A 1 336 ? -0.747 16.172 -12.637 1.00 82.81 336 PRO A N 1
ATOM 2680 C CA . PRO A 1 336 ? -0.462 17.591 -12.888 1.00 82.81 336 PRO A CA 1
ATOM 2681 C C . PRO A 1 336 ? 0.997 17.852 -13.288 1.00 82.81 336 PRO A C 1
ATOM 2683 O O . PRO A 1 336 ? 1.257 18.639 -14.193 1.00 82.81 336 PRO A O 1
ATOM 2686 N N . ASP A 1 337 ? 1.943 17.133 -12.678 1.00 80.81 337 ASP A N 1
ATOM 2687 C CA . ASP A 1 337 ? 3.374 17.298 -12.958 1.00 80.81 337 ASP A CA 1
ATOM 2688 C C . ASP A 1 337 ? 3.873 16.411 -14.111 1.00 80.81 337 ASP A C 1
ATOM 2690 O O . ASP A 1 337 ? 5.029 16.522 -14.511 1.00 80.81 337 ASP A O 1
ATOM 2694 N N . ARG A 1 338 ? 3.053 15.471 -14.615 1.00 87.44 338 ARG A N 1
ATOM 2695 C CA . ARG A 1 338 ? 3.445 14.451 -15.617 1.00 87.44 338 ARG A CA 1
ATOM 2696 C C . ARG A 1 338 ? 4.769 13.737 -15.311 1.00 87.44 338 ARG A C 1
ATOM 2698 O O . ARG A 1 338 ? 5.461 13.243 -16.203 1.00 87.44 338 ARG A O 1
ATOM 2705 N N . THR A 1 339 ? 5.104 13.629 -14.028 1.00 87.19 339 THR A N 1
ATOM 2706 C CA . THR A 1 339 ? 6.283 12.927 -13.523 1.00 87.19 339 THR A CA 1
ATOM 2707 C C . THR A 1 339 ? 5.878 11.777 -12.607 1.00 87.19 339 THR A C 1
ATOM 2709 O O . THR A 1 339 ? 4.765 11.713 -12.085 1.00 87.19 339 THR A O 1
ATOM 2712 N N . GLN A 1 340 ? 6.801 10.842 -12.391 1.00 84.56 340 GLN A N 1
ATOM 2713 C CA . GLN A 1 340 ? 6.603 9.753 -11.431 1.00 84.56 340 GLN A CA 1
ATOM 2714 C C . GLN A 1 340 ? 6.580 10.258 -9.981 1.00 84.56 340 GLN A C 1
ATOM 2716 O O . GLN A 1 340 ? 5.874 9.685 -9.157 1.00 84.56 340 GLN A O 1
ATOM 2721 N N . GLY A 1 341 ? 7.336 11.320 -9.690 1.00 76.00 341 GLY A N 1
ATOM 2722 C CA . GLY A 1 341 ? 7.664 11.779 -8.340 1.00 76.00 341 GLY A CA 1
ATOM 2723 C C . GLY A 1 341 ? 9.046 11.308 -7.864 1.00 76.00 341 GLY A C 1
ATOM 2724 O O . GLY A 1 341 ? 9.478 10.178 -8.151 1.00 76.00 341 GLY A O 1
ATOM 2725 N N . SER A 1 342 ? 9.745 12.193 -7.152 1.00 67.62 342 SER A N 1
ATOM 2726 C CA . SER A 1 342 ? 10.902 11.881 -6.302 1.00 67.62 342 SER A CA 1
ATOM 2727 C C . SER A 1 342 ? 10.425 11.385 -4.928 1.00 67.62 342 SER A C 1
ATOM 2729 O O . SER A 1 342 ? 9.250 11.524 -4.581 1.00 67.62 342 SER A O 1
ATOM 2731 N N . GLY A 1 343 ? 11.313 10.731 -4.167 1.00 61.28 343 GLY A N 1
ATOM 2732 C CA . GLY A 1 343 ? 11.064 10.414 -2.755 1.00 61.28 343 GLY A CA 1
ATOM 2733 C C . GLY A 1 343 ? 10.832 11.680 -1.918 1.00 61.28 343 GLY A C 1
ATOM 2734 O O . GLY A 1 343 ? 10.832 12.781 -2.458 1.00 61.28 343 GLY A O 1
ATOM 2735 N N . LEU A 1 344 ? 10.612 11.544 -0.604 1.00 59.56 344 LEU A N 1
ATOM 2736 C CA . LEU A 1 344 ? 10.455 12.708 0.281 1.00 59.56 344 LEU A CA 1
ATOM 2737 C C . LEU A 1 344 ? 11.663 13.658 0.159 1.00 59.56 344 LEU A C 1
ATOM 2739 O O . LEU A 1 344 ? 12.698 13.430 0.785 1.00 59.56 344 LEU A O 1
ATOM 2743 N N . ASP A 1 345 ? 11.498 14.765 -0.560 1.00 53.38 345 ASP A N 1
ATOM 2744 C CA . ASP A 1 345 ? 12.328 15.945 -0.356 1.00 53.38 345 ASP A CA 1
ATOM 2745 C C . ASP A 1 345 ? 11.987 16.510 1.033 1.00 53.38 345 ASP A C 1
ATOM 2747 O O . ASP A 1 345 ? 10.848 16.392 1.490 1.00 53.38 345 ASP A O 1
ATOM 2751 N N . GLN A 1 346 ? 12.978 17.051 1.749 1.00 49.81 346 GLN A N 1
ATOM 2752 C CA . GLN A 1 346 ? 12.934 17.452 3.170 1.00 49.81 346 GLN A CA 1
ATOM 2753 C C . GLN A 1 346 ? 11.942 18.606 3.486 1.00 49.81 346 GLN A C 1
ATOM 2755 O O . GLN A 1 346 ? 12.309 19.629 4.058 1.00 49.81 346 GLN A O 1
ATOM 2760 N N . GLY A 1 347 ? 10.665 18.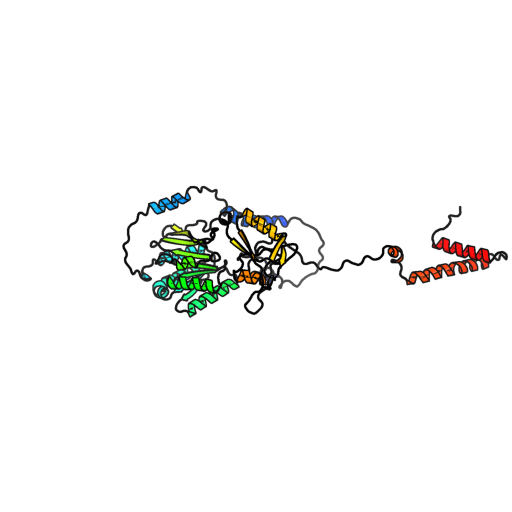454 3.131 1.00 51.66 347 GLY A N 1
ATOM 2761 C CA . GLY A 1 347 ? 9.652 19.502 3.137 1.00 51.66 347 GLY A CA 1
ATOM 2762 C C . GLY A 1 347 ? 8.307 19.031 2.572 1.00 51.66 347 GLY A C 1
ATOM 2763 O O . GLY A 1 347 ? 7.872 19.489 1.526 1.00 51.66 347 GLY A O 1
ATOM 2764 N N . SER A 1 348 ? 7.655 18.118 3.297 1.00 60.34 348 SER A N 1
ATOM 2765 C CA . SER A 1 348 ? 6.193 17.908 3.400 1.00 60.34 348 SER A CA 1
ATOM 2766 C C . SER A 1 348 ? 5.318 17.573 2.177 1.00 60.34 348 SER A C 1
ATOM 2768 O O . SER A 1 348 ? 4.164 17.204 2.406 1.00 60.34 348 SER A O 1
ATOM 2770 N N . SER A 1 349 ? 5.794 17.599 0.928 1.00 64.94 349 SER A N 1
ATOM 2771 C CA . SER A 1 349 ? 4.957 17.215 -0.224 1.00 64.94 349 SER A CA 1
ATOM 2772 C C . SER A 1 349 ? 5.686 16.348 -1.243 1.00 64.94 349 SER A C 1
ATOM 2774 O O . SER A 1 349 ? 6.839 16.591 -1.578 1.00 64.94 349 SER A O 1
ATOM 2776 N N . ILE A 1 350 ? 4.986 15.321 -1.718 1.00 73.62 350 ILE A N 1
ATOM 2777 C CA . ILE A 1 350 ? 5.461 14.389 -2.738 1.00 73.62 350 ILE A CA 1
ATOM 2778 C C . ILE A 1 350 ? 4.740 14.771 -4.016 1.00 73.62 350 ILE A C 1
ATOM 2780 O O . ILE A 1 350 ? 3.510 14.834 -4.029 1.00 73.62 350 ILE A O 1
ATOM 2784 N N . GLN A 1 351 ? 5.507 15.066 -5.055 1.00 81.00 351 GLN A N 1
ATOM 2785 C CA . GLN A 1 351 ? 4.992 15.507 -6.346 1.00 81.00 351 GLN A CA 1
ATOM 2786 C C . GLN A 1 351 ? 4.815 14.325 -7.306 1.00 81.00 351 GLN A C 1
ATOM 2788 O O . GLN A 1 351 ? 5.286 13.211 -7.052 1.00 81.00 351 GLN A O 1
ATOM 2793 N N . GLY A 1 352 ? 4.115 14.558 -8.416 1.00 86.69 352 GLY A N 1
ATOM 2794 C CA . GLY A 1 352 ? 3.863 13.545 -9.438 1.00 86.69 352 GLY A CA 1
ATOM 2795 C C . GLY A 1 352 ? 2.916 12.417 -9.010 1.00 86.69 352 GLY A C 1
ATOM 2796 O O . GLY A 1 352 ? 2.115 12.534 -8.081 1.00 86.69 352 GLY A O 1
ATOM 2797 N N . VAL A 1 353 ? 3.001 11.292 -9.722 1.00 89.62 353 VAL A N 1
ATOM 2798 C CA . VAL A 1 353 ? 2.113 10.129 -9.545 1.00 89.62 353 VAL A CA 1
ATOM 2799 C C . VAL A 1 353 ? 2.156 9.560 -8.124 1.00 89.62 353 VAL A C 1
ATOM 2801 O O . VAL A 1 353 ? 1.113 9.212 -7.570 1.00 89.62 353 VAL A O 1
ATOM 2804 N N . LEU A 1 354 ? 3.342 9.486 -7.516 1.00 87.88 354 LEU A N 1
ATOM 2805 C CA . LEU A 1 354 ? 3.501 9.030 -6.132 1.00 87.88 354 LEU A CA 1
ATOM 2806 C C . LEU A 1 354 ? 2.733 9.917 -5.144 1.00 87.88 354 LEU A C 1
ATOM 2808 O O . LEU A 1 354 ? 2.112 9.402 -4.213 1.00 87.88 354 LEU A O 1
ATOM 2812 N N . GLY A 1 355 ? 2.716 11.230 -5.385 1.00 86.19 355 GLY A N 1
ATOM 2813 C CA . GLY A 1 355 ? 1.944 12.199 -4.612 1.00 86.19 355 GLY A CA 1
ATOM 2814 C C . GLY A 1 355 ? 0.441 11.948 -4.675 1.00 86.19 355 GLY A C 1
ATOM 2815 O O . GLY A 1 355 ? -0.215 11.891 -3.636 1.00 86.19 355 GLY A O 1
ATOM 2816 N N . LEU A 1 356 ? -0.094 11.711 -5.876 1.00 87.69 356 LEU A N 1
ATOM 2817 C CA . LEU A 1 356 ? -1.521 11.423 -6.075 1.00 87.69 356 LEU A CA 1
ATOM 2818 C C . LEU A 1 356 ? -1.967 10.148 -5.352 1.00 87.69 356 LEU A C 1
ATOM 2820 O O . LEU A 1 356 ? -3.062 10.098 -4.791 1.00 87.69 356 LEU A O 1
ATOM 2824 N N . ILE A 1 357 ? -1.119 9.116 -5.342 1.00 87.75 357 ILE A N 1
ATOM 2825 C CA . ILE A 1 357 ? -1.397 7.865 -4.623 1.00 87.75 357 ILE A CA 1
ATOM 2826 C C . ILE A 1 357 ? -1.338 8.100 -3.110 1.00 87.75 357 ILE A C 1
ATOM 2828 O O . ILE A 1 357 ? -2.234 7.669 -2.384 1.00 87.75 357 ILE A O 1
ATOM 2832 N N . TRP A 1 358 ? -0.327 8.829 -2.627 1.00 81.69 358 TRP A N 1
ATOM 2833 C CA . TRP A 1 358 ? -0.186 9.178 -1.209 1.00 81.69 358 TRP A CA 1
ATOM 2834 C C . TRP A 1 358 ? -1.381 9.983 -0.673 1.00 81.69 358 TRP A C 1
ATOM 2836 O O . TRP A 1 358 ? -1.866 9.748 0.439 1.00 81.69 358 TRP A O 1
ATOM 2846 N N . GLN A 1 359 ? -1.884 10.911 -1.488 1.00 81.38 359 GLN A N 1
ATOM 2847 C CA . GLN A 1 359 ? -3.049 11.746 -1.190 1.00 81.38 359 GLN A CA 1
ATOM 2848 C C . GLN A 1 359 ? -4.387 11.017 -1.424 1.00 81.38 359 GLN A C 1
ATOM 2850 O O . GLN A 1 359 ? -5.437 11.535 -1.049 1.00 81.38 359 GLN A O 1
ATOM 2855 N N . ARG A 1 360 ? -4.357 9.786 -1.961 1.00 81.94 360 ARG A N 1
ATOM 2856 C CA . ARG A 1 360 ? -5.527 8.972 -2.348 1.00 81.94 360 ARG A CA 1
ATOM 2857 C C . ARG A 1 360 ? -6.437 9.621 -3.392 1.00 81.94 360 ARG A C 1
ATOM 2859 O O . ARG A 1 360 ? -7.635 9.349 -3.432 1.00 81.94 360 ARG A O 1
ATOM 2866 N N . GLU A 1 361 ? -5.870 10.456 -4.249 1.00 86.81 361 GLU A N 1
ATOM 2867 C CA . GLU A 1 361 ? -6.555 10.960 -5.443 1.00 86.81 361 GLU A CA 1
ATOM 2868 C C . GLU A 1 361 ? -6.521 9.920 -6.577 1.00 86.81 361 GLU A C 1
ATOM 2870 O O . GLU A 1 361 ? -7.431 9.846 -7.407 1.00 86.81 361 GLU A O 1
ATOM 2875 N N . ALA A 1 362 ? -5.497 9.063 -6.554 1.00 89.94 362 ALA A N 1
ATOM 2876 C CA . ALA A 1 362 ? -5.328 7.897 -7.410 1.00 89.94 362 ALA A CA 1
ATOM 2877 C C . ALA A 1 362 ? -5.419 6.593 -6.602 1.00 89.94 362 ALA A C 1
ATOM 2879 O O . ALA A 1 362 ? -4.934 6.526 -5.472 1.00 89.94 362 ALA A O 1
ATOM 2880 N N . ASP A 1 363 ? -5.992 5.540 -7.193 1.00 88.44 363 ASP A N 1
ATOM 2881 C CA . ASP A 1 363 ? -6.147 4.244 -6.514 1.00 88.44 363 ASP A CA 1
ATOM 2882 C C . ASP A 1 363 ? -4.895 3.366 -6.636 1.00 88.44 363 ASP A C 1
ATOM 2884 O O . ASP A 1 363 ? -4.478 2.712 -5.679 1.00 88.44 363 ASP A O 1
ATOM 2888 N N . TRP A 1 364 ? -4.314 3.318 -7.834 1.00 90.31 364 TRP A N 1
ATOM 2889 C CA . TRP A 1 364 ? -3.117 2.544 -8.147 1.00 90.31 364 TRP A CA 1
ATOM 2890 C C . TRP A 1 364 ? -2.477 3.059 -9.435 1.00 90.31 364 TRP A C 1
ATOM 2892 O O . TRP A 1 364 ? -3.106 3.766 -10.223 1.00 90.31 364 TRP A O 1
ATOM 2902 N N . PHE A 1 365 ? -1.220 2.686 -9.659 1.00 91.50 365 PHE A N 1
ATOM 2903 C CA . PHE A 1 365 ? -0.479 3.049 -10.864 1.00 91.50 365 PHE A CA 1
ATOM 2904 C C . PHE A 1 365 ? 0.269 1.849 -11.432 1.00 91.50 365 PHE A C 1
ATOM 2906 O O . PHE A 1 365 ? 0.851 1.051 -10.692 1.00 91.50 365 PHE A O 1
ATOM 2913 N N . VAL A 1 366 ? 0.262 1.745 -12.758 1.00 90.56 366 VAL A N 1
ATOM 2914 C CA . VAL A 1 366 ? 1.076 0.800 -13.522 1.00 90.56 366 VAL A CA 1
ATOM 2915 C C . VAL A 1 366 ? 1.870 1.607 -14.529 1.00 90.56 366 VAL A C 1
ATOM 2917 O O . VAL A 1 366 ? 1.305 2.380 -15.296 1.00 90.56 366 VAL A O 1
ATOM 2920 N N . GLY A 1 367 ? 3.183 1.436 -14.489 1.00 84.94 367 GLY A N 1
ATOM 2921 C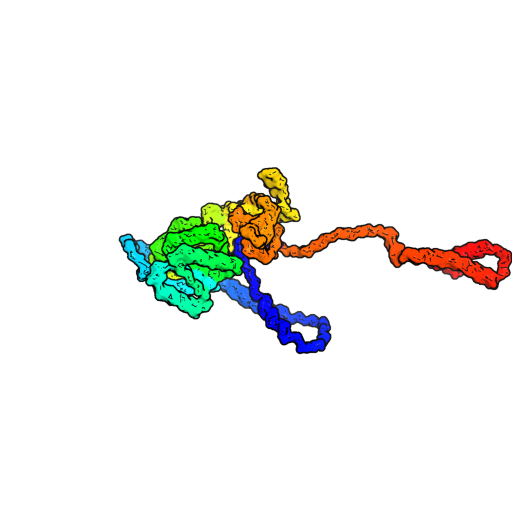 CA . GLY A 1 367 ? 4.100 2.165 -15.342 1.00 84.94 367 GLY A CA 1
ATOM 2922 C C . GLY A 1 367 ? 5.541 1.806 -15.035 1.00 84.94 367 GLY A C 1
ATOM 2923 O O . GLY A 1 367 ? 5.830 0.952 -14.188 1.00 84.94 367 GLY A O 1
ATOM 2924 N N . ASP A 1 368 ? 6.446 2.492 -15.718 1.00 84.06 368 ASP A N 1
ATOM 2925 C CA . ASP A 1 368 ? 7.886 2.403 -15.511 1.00 84.06 368 ASP A CA 1
ATOM 2926 C C . ASP A 1 368 ? 8.292 2.929 -14.122 1.00 84.06 368 ASP A C 1
ATOM 2928 O O . ASP A 1 368 ? 8.784 4.038 -13.987 1.00 84.06 368 ASP A O 1
ATOM 2932 N N . LEU A 1 369 ? 8.028 2.182 -13.048 1.00 84.31 369 LEU A N 1
ATOM 2933 C CA . LEU A 1 369 ? 8.486 2.545 -11.711 1.00 84.31 369 LEU A CA 1
ATOM 2934 C C . LEU A 1 369 ? 9.468 1.514 -11.155 1.00 84.31 369 LEU A C 1
ATOM 2936 O O . LEU A 1 369 ? 9.185 0.310 -11.076 1.00 84.31 369 LEU A O 1
ATOM 2940 N N . SER A 1 370 ? 10.624 2.026 -10.739 1.00 84.50 370 SER A N 1
ATOM 2941 C CA . SER A 1 370 ? 11.636 1.294 -9.982 1.00 84.50 370 SER A CA 1
ATOM 2942 C C . SER A 1 370 ? 11.320 1.341 -8.493 1.00 84.50 370 SER A C 1
ATOM 2944 O O . SER A 1 370 ? 11.013 2.407 -7.947 1.00 84.50 370 SER A O 1
ATOM 2946 N N . ILE A 1 371 ? 11.421 0.178 -7.846 1.00 85.06 371 ILE A N 1
ATOM 2947 C CA . ILE A 1 371 ? 11.281 0.041 -6.396 1.00 85.06 371 ILE A CA 1
ATOM 2948 C C . ILE A 1 371 ? 12.566 0.568 -5.756 1.00 85.06 371 ILE A C 1
ATOM 2950 O O . ILE A 1 371 ? 13.627 -0.033 -5.910 1.00 85.06 371 ILE A O 1
ATOM 2954 N N . THR A 1 372 ? 12.467 1.683 -5.040 1.00 83.75 372 THR A N 1
ATOM 2955 C CA . THR A 1 372 ? 13.559 2.257 -4.244 1.00 83.75 372 THR A CA 1
ATOM 2956 C C . THR A 1 372 ? 13.123 2.374 -2.788 1.00 83.75 372 THR A C 1
ATOM 2958 O O . THR A 1 372 ? 11.925 2.404 -2.500 1.00 83.75 372 THR A O 1
ATOM 2961 N N . TYR A 1 373 ? 14.086 2.439 -1.862 1.00 81.31 373 TYR A N 1
ATOM 2962 C CA . TYR A 1 373 ? 13.794 2.565 -0.431 1.00 81.31 373 TYR A CA 1
ATOM 2963 C C . TYR A 1 373 ? 12.920 3.791 -0.136 1.00 81.31 373 TYR A C 1
ATOM 2965 O O . TYR A 1 373 ? 11.880 3.662 0.497 1.00 81.31 373 TYR A O 1
ATOM 2973 N N . GLU A 1 374 ? 13.279 4.953 -0.685 1.00 79.25 374 GLU A N 1
ATOM 2974 C CA . GLU A 1 374 ? 12.547 6.206 -0.475 1.00 79.25 374 GLU A CA 1
ATOM 2975 C C . GLU A 1 374 ? 11.101 6.144 -0.974 1.00 79.25 374 GLU A C 1
ATOM 2977 O O . GLU A 1 374 ? 10.190 6.622 -0.304 1.00 79.25 374 GLU A O 1
ATOM 2982 N N . ARG A 1 375 ? 10.867 5.513 -2.132 1.00 81.69 375 ARG A N 1
ATOM 2983 C CA . ARG A 1 375 ? 9.512 5.346 -2.676 1.00 81.69 375 ARG A CA 1
ATOM 2984 C C . ARG A 1 375 ? 8.689 4.368 -1.838 1.00 81.69 375 ARG A C 1
ATOM 2986 O O . ARG A 1 375 ? 7.492 4.577 -1.679 1.00 81.69 375 ARG A O 1
ATOM 2993 N N . ASN A 1 376 ? 9.332 3.348 -1.269 1.00 80.00 376 ASN A N 1
ATOM 2994 C CA . ASN A 1 376 ? 8.691 2.341 -0.420 1.00 80.00 376 ASN A CA 1
ATOM 2995 C C . ASN A 1 376 ? 8.300 2.867 0.977 1.00 80.00 376 ASN A C 1
ATOM 2997 O O . ASN A 1 376 ? 7.551 2.206 1.689 1.00 80.00 376 ASN A O 1
ATOM 3001 N N . LEU A 1 377 ? 8.798 4.043 1.382 1.00 75.69 377 LEU A N 1
ATOM 3002 C CA . LEU A 1 377 ? 8.348 4.729 2.603 1.00 75.69 377 LEU A CA 1
ATOM 3003 C C . LEU A 1 377 ? 6.991 5.425 2.426 1.00 75.69 377 LEU A C 1
ATOM 3005 O O . LEU A 1 377 ? 6.345 5.779 3.408 1.00 75.69 377 LEU A O 1
ATOM 3009 N N . VAL A 1 378 ? 6.579 5.652 1.180 1.00 74.50 378 VAL A N 1
ATOM 3010 C CA . VAL A 1 378 ? 5.406 6.461 0.832 1.00 74.50 378 VAL A CA 1
ATOM 3011 C C . VAL A 1 378 ? 4.317 5.588 0.248 1.00 74.50 378 VAL A C 1
ATOM 3013 O O . VAL A 1 378 ? 3.156 5.666 0.633 1.00 74.50 378 VAL A O 1
ATOM 3016 N N . VAL A 1 379 ? 4.686 4.793 -0.745 1.00 80.44 379 VAL A N 1
ATOM 3017 C CA . VAL A 1 379 ? 3.757 3.947 -1.465 1.00 80.44 379 VAL A CA 1
ATOM 3018 C C . VAL A 1 379 ? 4.241 2.527 -1.415 1.00 80.44 379 VAL A C 1
ATOM 3020 O O . VAL A 1 379 ? 5.395 2.219 -1.127 1.00 80.44 379 VAL A O 1
ATOM 3023 N N . ASP A 1 380 ? 3.337 1.663 -1.811 1.00 78.50 380 ASP A N 1
ATOM 3024 C CA . ASP A 1 380 ? 3.532 0.252 -1.682 1.00 78.50 380 ASP A CA 1
ATOM 3025 C C . ASP A 1 380 ? 3.496 -0.423 -3.026 1.00 78.50 380 ASP A C 1
ATOM 3027 O O . ASP A 1 380 ? 2.764 -0.035 -3.936 1.00 78.50 380 ASP A O 1
ATOM 3031 N N . PHE A 1 381 ? 4.322 -1.448 -3.149 1.00 83.50 381 PHE A N 1
ATOM 3032 C CA . PHE A 1 381 ? 4.574 -2.095 -4.416 1.00 83.50 381 PHE A CA 1
ATOM 3033 C C . PHE A 1 381 ? 4.031 -3.518 -4.424 1.00 83.50 381 PHE A C 1
ATOM 3035 O O . PHE A 1 381 ? 4.133 -4.273 -3.453 1.00 83.50 381 PHE A O 1
ATOM 3042 N N . SER A 1 382 ? 3.483 -3.918 -5.568 1.00 82.88 382 SER A N 1
ATOM 3043 C CA . SER A 1 382 ? 3.216 -5.315 -5.869 1.00 82.88 382 SER A CA 1
ATOM 3044 C C . SER A 1 382 ? 4.517 -6.091 -6.075 1.00 82.88 382 SER A C 1
ATOM 3046 O O . SER A 1 382 ? 5.627 -5.562 -6.019 1.00 82.88 382 SER A O 1
ATOM 3048 N N . PHE A 1 383 ? 4.372 -7.368 -6.424 1.00 80.38 383 PHE A N 1
ATOM 3049 C CA . PHE A 1 383 ? 5.479 -8.137 -6.976 1.00 80.38 383 PHE A CA 1
ATOM 3050 C C . PHE A 1 383 ? 6.053 -7.464 -8.236 1.00 80.38 383 PHE A C 1
ATOM 3052 O O . PHE A 1 383 ? 5.341 -6.761 -8.963 1.00 80.38 383 PHE A O 1
ATOM 3059 N N . LEU A 1 384 ? 7.341 -7.704 -8.484 1.00 74.44 384 LEU A N 1
ATOM 3060 C CA . LEU A 1 384 ? 8.041 -7.241 -9.677 1.00 74.44 384 LEU A CA 1
ATOM 3061 C C . LEU A 1 384 ? 7.466 -7.935 -10.915 1.00 74.44 384 LEU A C 1
ATOM 3063 O O . LEU A 1 384 ? 7.510 -9.159 -11.024 1.00 74.44 384 LEU A O 1
ATOM 3067 N N . THR A 1 385 ? 6.935 -7.152 -11.848 1.00 73.00 385 THR A N 1
ATOM 3068 C CA . THR A 1 385 ? 6.434 -7.644 -13.138 1.00 73.00 385 THR A CA 1
ATOM 3069 C C . THR A 1 385 ? 7.544 -7.733 -14.180 1.00 73.00 385 THR A C 1
ATOM 3071 O O . THR A 1 385 ? 7.485 -8.577 -15.070 1.00 73.00 385 THR A O 1
ATOM 3074 N N . LEU A 1 386 ? 8.568 -6.883 -14.059 1.00 80.00 386 LEU A N 1
ATOM 3075 C CA . LEU A 1 386 ? 9.754 -6.886 -14.910 1.00 80.00 386 LEU A CA 1
ATOM 3076 C C . LEU A 1 386 ? 10.972 -6.417 -14.112 1.00 80.00 386 LEU A C 1
ATOM 3078 O O . LEU A 1 386 ? 10.898 -5.407 -13.400 1.00 80.00 386 LEU A O 1
ATOM 3082 N N . VAL A 1 387 ? 12.067 -7.161 -14.251 1.00 80.06 387 VAL A N 1
ATOM 3083 C CA . VAL A 1 387 ? 13.401 -6.795 -13.770 1.00 80.06 387 VAL A CA 1
ATOM 3084 C C . VAL A 1 387 ? 14.141 -6.190 -14.953 1.00 80.06 387 VAL A C 1
ATOM 3086 O O . VAL A 1 387 ? 14.258 -6.845 -15.987 1.00 80.06 387 VAL A O 1
ATOM 3089 N N . ASP A 1 388 ? 14.576 -4.945 -14.803 1.00 76.50 388 ASP A N 1
ATOM 3090 C CA . ASP A 1 388 ? 15.398 -4.250 -15.789 1.00 76.50 388 ASP A CA 1
ATOM 3091 C C . ASP A 1 388 ? 16.773 -3.967 -15.183 1.00 76.50 388 ASP A C 1
ATOM 3093 O O . ASP A 1 388 ? 16.890 -3.834 -13.961 1.00 76.50 388 ASP A O 1
ATOM 3097 N N . ASN A 1 389 ? 17.794 -3.898 -16.029 1.00 78.88 389 ASN A N 1
ATOM 3098 C CA . ASN A 1 389 ? 19.154 -3.571 -15.622 1.00 78.88 389 ASN A CA 1
ATOM 3099 C C . ASN A 1 389 ? 19.545 -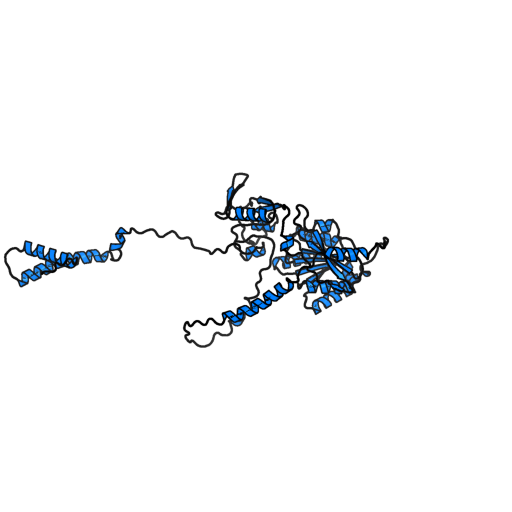2.229 -16.236 1.00 78.88 389 ASN A C 1
ATOM 3101 O O . ASN A 1 389 ? 19.314 -1.991 -17.419 1.00 78.88 389 ASN A O 1
ATOM 3105 N N . GLU A 1 390 ? 20.192 -1.372 -15.451 1.00 81.69 390 GLU A N 1
ATOM 3106 C CA . GLU A 1 390 ? 20.733 -0.120 -15.970 1.00 81.69 390 GLU A CA 1
ATOM 3107 C C . GLU A 1 390 ? 21.832 -0.409 -17.000 1.00 81.69 390 GLU A C 1
ATOM 3109 O O . GLU A 1 390 ? 22.784 -1.149 -16.738 1.00 81.69 390 GLU A O 1
ATOM 3114 N N . ALA A 1 391 ? 21.689 0.173 -18.190 1.00 85.94 391 ALA A N 1
ATOM 3115 C CA . ALA A 1 391 ? 22.636 0.029 -19.283 1.00 85.94 391 ALA A CA 1
ATOM 3116 C C . ALA A 1 391 ? 23.137 1.403 -19.730 1.00 85.94 391 ALA A C 1
ATOM 3118 O O . ALA A 1 391 ? 22.369 2.355 -19.869 1.00 85.94 391 ALA A O 1
ATOM 3119 N N . PHE A 1 392 ? 24.436 1.494 -20.008 1.00 87.31 392 PHE A N 1
ATOM 3120 C CA . PHE A 1 392 ? 25.015 2.686 -20.610 1.00 87.31 392 PHE A CA 1
ATOM 3121 C C . PHE A 1 392 ? 24.776 2.666 -22.117 1.00 87.31 392 PHE A C 1
ATOM 3123 O O . PHE A 1 392 ? 25.272 1.793 -22.829 1.00 87.31 392 PHE A O 1
ATOM 3130 N N . LEU A 1 393 ? 24.033 3.654 -22.604 1.00 88.94 393 LEU A N 1
ATOM 3131 C CA . LEU A 1 393 ? 23.893 3.913 -24.029 1.00 88.94 393 LEU A CA 1
ATOM 3132 C C . LEU A 1 393 ? 25.086 4.744 -24.502 1.00 88.94 393 LEU A C 1
ATOM 3134 O O . LEU A 1 393 ? 25.252 5.896 -24.106 1.00 88.94 393 LEU A O 1
ATOM 3138 N N . THR A 1 394 ? 25.918 4.152 -25.355 1.00 90.38 394 THR A N 1
ATOM 3139 C CA . THR A 1 394 ? 27.017 4.843 -26.034 1.00 90.38 394 THR A CA 1
ATOM 3140 C C . THR A 1 394 ? 26.761 4.896 -27.533 1.00 90.38 394 THR A C 1
ATOM 3142 O O . THR A 1 394 ? 26.017 4.090 -28.096 1.00 90.38 394 THR A O 1
ATOM 3145 N N . HIS A 1 395 ? 27.365 5.880 -28.198 1.00 87.25 395 HIS A N 1
ATOM 3146 C CA . HIS A 1 395 ? 27.301 5.975 -29.649 1.00 87.25 395 HIS A CA 1
ATOM 3147 C C . HIS A 1 395 ? 27.945 4.731 -30.277 1.00 87.25 395 HIS A C 1
ATOM 3149 O O . HIS A 1 395 ? 29.046 4.334 -29.887 1.00 87.25 395 HIS A O 1
ATOM 3155 N N . ALA A 1 396 ? 27.276 4.135 -31.268 1.00 85.75 396 ALA A N 1
ATOM 3156 C CA . ALA A 1 396 ? 27.835 3.013 -32.012 1.00 85.75 396 ALA A CA 1
ATOM 3157 C C . ALA A 1 396 ? 29.200 3.414 -32.606 1.00 85.75 396 ALA A C 1
ATOM 3159 O O . ALA A 1 396 ? 29.315 4.502 -33.173 1.00 85.75 396 ALA A O 1
ATOM 3160 N N . PRO A 1 397 ? 30.255 2.591 -32.494 1.00 82.44 397 PRO A N 1
ATOM 3161 C CA . PRO A 1 397 ? 31.550 2.961 -33.046 1.00 82.44 397 PRO A CA 1
ATOM 3162 C C . PRO A 1 397 ? 31.404 3.236 -34.545 1.00 82.44 397 PRO A C 1
ATOM 3164 O O . PRO A 1 397 ? 30.761 2.471 -35.269 1.00 82.44 397 PRO A O 1
ATOM 3167 N N . GLY A 1 398 ? 31.983 4.345 -35.008 1.00 81.19 398 GLY A N 1
ATOM 3168 C CA . GLY A 1 398 ? 32.001 4.660 -36.431 1.00 81.19 398 GLY A CA 1
ATOM 3169 C C . GLY A 1 398 ? 32.613 3.497 -37.211 1.00 81.19 398 GLY A 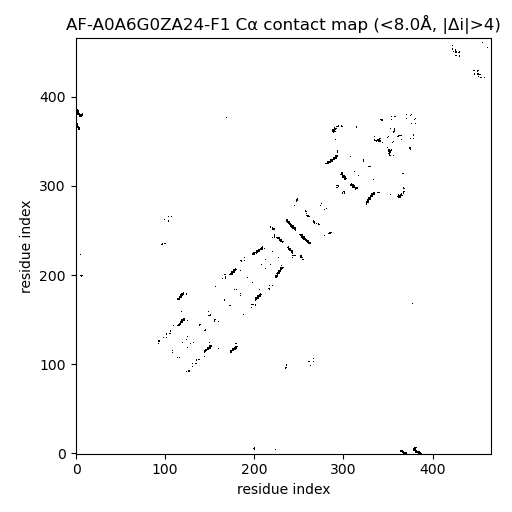C 1
ATOM 3170 O O . GLY A 1 398 ? 33.644 2.947 -36.817 1.00 81.19 398 GLY A O 1
ATOM 3171 N N . ARG A 1 399 ? 31.979 3.096 -38.316 1.00 78.31 399 ARG A N 1
ATOM 3172 C CA . ARG A 1 399 ? 32.552 2.081 -39.202 1.00 78.31 399 ARG A CA 1
ATOM 3173 C C . ARG A 1 399 ? 33.774 2.677 -39.891 1.00 78.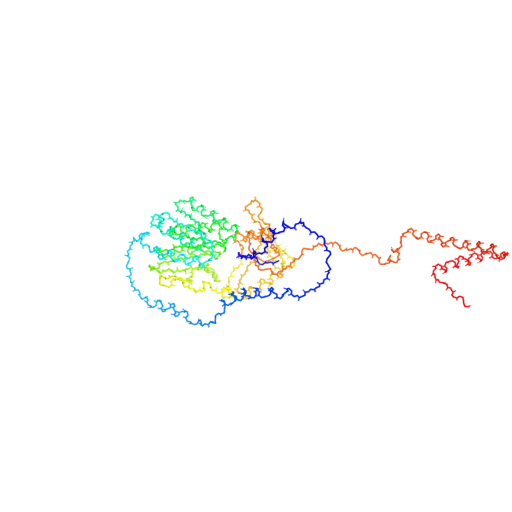31 399 ARG A C 1
ATOM 3175 O O . ARG A 1 399 ? 33.655 3.639 -40.645 1.00 78.31 399 ARG A O 1
ATOM 3182 N N . LEU A 1 400 ? 34.952 2.120 -39.624 1.00 78.19 400 LEU A N 1
ATOM 3183 C CA . LEU A 1 400 ? 36.146 2.468 -40.389 1.00 78.19 400 LEU A CA 1
ATOM 3184 C C . LEU A 1 400 ? 36.034 1.872 -41.796 1.00 78.19 400 LEU A C 1
ATOM 3186 O O . LEU A 1 400 ? 35.538 0.761 -41.955 1.00 78.19 400 LEU A O 1
ATOM 3190 N N . ASN A 1 401 ? 36.536 2.590 -42.800 1.00 78.19 401 ASN A N 1
ATOM 3191 C CA . ASN A 1 401 ? 36.541 2.119 -44.183 1.00 78.19 401 ASN A CA 1
ATOM 3192 C C . ASN A 1 401 ? 37.329 0.797 -44.309 1.00 78.19 401 ASN A C 1
ATOM 3194 O O . ASN A 1 401 ? 38.512 0.731 -43.951 1.00 78.19 401 ASN A O 1
ATOM 3198 N N . GLU A 1 402 ? 36.665 -0.242 -44.820 1.00 79.50 402 GLU A N 1
ATOM 3199 C CA . GLU A 1 402 ? 37.214 -1.591 -44.997 1.00 79.50 402 GLU A CA 1
ATOM 3200 C C . GLU A 1 402 ? 38.371 -1.619 -46.005 1.00 79.50 402 GLU A C 1
ATOM 3202 O O . GLU A 1 402 ? 39.296 -2.416 -45.846 1.00 79.50 402 GLU A O 1
ATOM 3207 N N . ALA A 1 403 ? 38.400 -0.697 -46.975 1.00 78.81 403 ALA A N 1
ATOM 3208 C CA . ALA A 1 403 ? 39.447 -0.638 -48.000 1.00 78.81 403 ALA A CA 1
ATOM 3209 C C . ALA A 1 403 ? 40.855 -0.383 -47.423 1.00 78.81 403 ALA A C 1
ATOM 3211 O O . ALA A 1 403 ? 41.847 -0.887 -47.942 1.00 78.81 403 ALA A O 1
ATOM 3212 N N . PHE A 1 404 ? 40.959 0.349 -46.308 1.00 79.94 404 PHE A N 1
ATOM 3213 C CA . PHE A 1 404 ? 42.240 0.621 -45.643 1.00 79.94 404 PHE A CA 1
ATOM 3214 C C . PHE A 1 404 ? 42.642 -0.459 -44.626 1.00 79.94 404 PHE A C 1
ATOM 3216 O O . PHE A 1 404 ? 43.638 -0.295 -43.919 1.00 79.94 404 PHE A O 1
ATOM 3223 N N . SER A 1 405 ? 41.888 -1.560 -44.520 1.00 82.31 405 SER A N 1
ATOM 3224 C CA . SER A 1 405 ? 42.200 -2.662 -43.596 1.00 82.31 405 SER A CA 1
ATOM 3225 C C . SER A 1 405 ? 43.534 -3.344 -43.911 1.00 82.31 405 SER A C 1
ATOM 3227 O O . SER A 1 405 ? 44.231 -3.735 -42.982 1.00 82.31 405 SER A O 1
ATOM 3229 N N . LEU A 1 406 ? 43.926 -3.408 -45.189 1.00 81.12 406 LEU A N 1
ATOM 3230 C CA . LEU A 1 406 ? 45.171 -4.043 -45.640 1.00 81.12 406 LEU A CA 1
ATOM 3231 C C . LEU A 1 406 ? 46.432 -3.242 -45.274 1.00 81.12 406 LEU A C 1
ATOM 3233 O O . LEU A 1 406 ? 47.485 -3.822 -45.038 1.00 81.12 406 LEU A O 1
ATOM 3237 N N . ILE A 1 407 ? 46.330 -1.911 -45.208 1.00 83.88 407 ILE A N 1
ATOM 3238 C CA . ILE A 1 407 ? 47.466 -1.011 -44.929 1.00 83.88 407 ILE A CA 1
ATOM 3239 C C . ILE A 1 407 ? 47.616 -0.754 -43.420 1.00 83.88 407 ILE A C 1
ATOM 3241 O O . ILE A 1 407 ? 48.718 -0.502 -42.940 1.00 83.88 407 ILE A O 1
ATOM 3245 N N . ARG A 1 408 ? 46.521 -0.860 -42.656 1.00 82.31 408 ARG A N 1
ATOM 3246 C CA . ARG A 1 408 ? 46.451 -0.568 -41.212 1.00 82.31 408 ARG A CA 1
ATOM 3247 C C . ARG A 1 408 ? 47.447 -1.330 -40.318 1.00 82.31 408 ARG A C 1
ATOM 3249 O O . ARG A 1 408 ? 47.873 -0.732 -39.332 1.00 82.31 408 ARG A O 1
ATOM 3256 N N . PRO A 1 409 ? 47.826 -2.594 -40.594 1.00 87.25 409 PRO A N 1
ATOM 3257 C CA . PRO A 1 409 ? 48.806 -3.305 -39.773 1.00 87.25 409 PRO A CA 1
ATOM 3258 C C . PRO A 1 409 ? 50.206 -2.679 -39.818 1.00 87.25 409 PRO A C 1
ATOM 3260 O O . PRO A 1 409 ? 51.011 -2.932 -38.924 1.00 87.25 409 PRO A O 1
ATOM 3263 N N . PHE A 1 410 ? 50.504 -1.861 -40.835 1.00 87.56 410 PHE A N 1
ATOM 3264 C CA . PHE A 1 410 ? 51.808 -1.235 -41.021 1.00 87.56 410 PHE A CA 1
ATOM 3265 C C . PHE A 1 410 ? 51.774 0.241 -40.624 1.00 87.56 410 PHE A C 1
ATOM 3267 O O . PHE A 1 410 ? 50.949 1.023 -41.098 1.00 87.56 410 PHE A O 1
ATOM 3274 N N . HIS A 1 411 ? 52.716 0.644 -39.769 1.00 87.44 411 HIS A N 1
ATOM 3275 C CA . HIS A 1 411 ? 52.895 2.050 -39.412 1.00 87.44 411 HIS A CA 1
ATOM 3276 C C . HIS A 1 411 ? 53.290 2.872 -40.649 1.00 87.44 411 HIS A C 1
ATOM 3278 O O . HIS A 1 411 ? 54.066 2.398 -41.481 1.00 87.44 411 HIS A O 1
ATOM 3284 N N . TRP A 1 412 ? 52.827 4.124 -40.754 1.00 86.44 412 TRP A N 1
ATOM 3285 C CA . TRP A 1 412 ? 53.110 4.989 -41.912 1.00 86.44 412 TRP A CA 1
ATOM 3286 C C . TRP A 1 412 ? 54.616 5.127 -42.205 1.00 86.44 412 TRP A C 1
ATOM 3288 O O . TRP A 1 412 ? 55.021 5.195 -43.360 1.00 86.44 412 TRP A O 1
ATOM 3298 N N . SER A 1 413 ? 55.455 5.072 -41.166 1.00 90.56 413 SER A N 1
ATOM 3299 C CA . SER A 1 413 ? 56.923 5.115 -41.269 1.00 90.56 413 SER A CA 1
ATOM 3300 C C . SER A 1 413 ? 57.556 3.932 -42.012 1.00 90.56 413 SER A C 1
ATOM 3302 O O . SER A 1 413 ? 58.685 4.061 -42.477 1.00 90.56 413 SER A O 1
ATOM 3304 N N . VAL A 1 414 ? 56.872 2.788 -42.129 1.00 90.75 414 VAL A N 1
ATOM 3305 C CA . VAL A 1 414 ? 57.415 1.597 -42.806 1.00 90.75 414 VAL A CA 1
ATOM 3306 C C . VAL A 1 414 ? 57.429 1.790 -44.322 1.00 90.75 414 VAL A C 1
ATOM 3308 O O . VAL A 1 414 ? 58.379 1.378 -44.974 1.00 90.75 414 VAL A O 1
ATOM 3311 N N . TRP A 1 415 ? 56.429 2.466 -44.889 1.00 89.31 415 TRP A N 1
ATOM 3312 C CA . TRP A 1 415 ? 56.303 2.675 -46.336 1.00 89.31 415 TRP A CA 1
ATOM 3313 C C . TRP A 1 415 ? 57.486 3.412 -46.987 1.00 89.31 415 TRP A C 1
ATOM 3315 O O . TRP A 1 415 ? 58.007 2.896 -47.977 1.00 89.31 415 TRP A O 1
ATOM 3325 N N . PRO A 1 416 ? 57.970 4.564 -46.472 1.00 92.38 416 PRO A N 1
ATOM 3326 C CA . PRO A 1 416 ? 59.140 5.223 -47.048 1.00 92.38 416 PRO A CA 1
ATOM 3327 C C . PRO A 1 416 ? 60.416 4.397 -46.858 1.00 92.38 416 PRO A C 1
ATOM 3329 O O . PRO A 1 416 ? 61.232 4.346 -47.772 1.00 92.38 416 PRO A O 1
ATOM 3332 N N . LEU A 1 417 ? 60.580 3.707 -45.722 1.00 90.12 417 LEU A N 1
ATOM 3333 C CA . LEU A 1 417 ? 61.725 2.816 -45.492 1.00 90.12 417 LEU A CA 1
ATOM 3334 C C . LEU A 1 417 ? 61.727 1.647 -46.485 1.00 90.12 417 LEU A C 1
ATOM 3336 O O . LEU A 1 417 ? 62.755 1.353 -47.087 1.00 90.12 417 LEU A O 1
ATOM 3340 N N . LEU A 1 418 ? 60.567 1.033 -46.712 1.00 89.50 418 LEU A N 1
ATOM 3341 C CA . LEU A 1 418 ? 60.371 -0.032 -47.688 1.00 89.50 418 LEU A CA 1
ATOM 3342 C C . LEU A 1 418 ? 60.706 0.466 -49.101 1.00 89.50 418 LEU A C 1
ATOM 3344 O O . LEU A 1 418 ? 61.514 -0.152 -49.793 1.00 89.50 418 LEU A O 1
ATOM 3348 N N . LEU A 1 419 ? 60.181 1.628 -49.499 1.00 89.50 419 LEU A N 1
ATOM 3349 C CA . LEU A 1 419 ? 60.474 2.229 -50.801 1.00 89.50 419 LEU A CA 1
ATOM 3350 C C . LEU A 1 419 ? 61.976 2.509 -50.979 1.00 89.50 419 LEU A C 1
ATOM 3352 O O . LEU A 1 419 ? 62.540 2.176 -52.018 1.00 89.50 419 LEU A O 1
ATOM 3356 N N . ILE A 1 420 ? 62.634 3.057 -49.951 1.00 91.44 420 ILE A N 1
ATOM 3357 C CA . ILE A 1 420 ? 64.085 3.286 -49.923 1.00 91.44 420 ILE A CA 1
ATOM 3358 C C . ILE A 1 420 ? 64.825 1.961 -50.126 1.00 91.44 420 ILE A C 1
ATOM 3360 O O . ILE A 1 420 ? 65.658 1.864 -51.024 1.00 91.44 420 ILE A O 1
ATOM 3364 N N . THR A 1 421 ? 64.502 0.916 -49.361 1.00 89.38 421 THR A N 1
ATOM 3365 C CA . THR A 1 421 ? 65.190 -0.379 -49.495 1.00 89.38 421 THR A CA 1
ATOM 3366 C C . THR A 1 421 ? 65.057 -0.975 -50.898 1.00 89.38 421 THR A C 1
ATOM 3368 O O . THR A 1 421 ? 66.056 -1.429 -51.455 1.00 89.38 421 THR A O 1
ATOM 3371 N N . VAL A 1 422 ? 63.874 -0.897 -51.519 1.00 87.19 422 VAL A N 1
ATOM 3372 C CA . VAL A 1 422 ? 63.658 -1.378 -52.894 1.00 87.19 422 VAL A CA 1
ATOM 3373 C C . VAL A 1 422 ? 64.460 -0.543 -53.895 1.00 87.19 422 VAL A C 1
ATOM 3375 O O . VAL A 1 422 ? 65.173 -1.114 -54.720 1.00 87.19 422 VAL A O 1
ATOM 3378 N N . ILE A 1 423 ? 64.428 0.790 -53.783 1.00 87.62 423 ILE A N 1
ATOM 3379 C CA . ILE A 1 423 ? 65.161 1.699 -54.679 1.00 87.62 423 ILE A CA 1
ATOM 3380 C C . ILE A 1 423 ? 66.674 1.495 -54.584 1.00 87.62 423 ILE A C 1
ATOM 3382 O O . ILE A 1 423 ? 67.333 1.490 -55.617 1.00 87.62 423 ILE A O 1
ATOM 3386 N N . PHE A 1 424 ? 67.236 1.318 -53.383 1.00 89.69 424 PHE A N 1
ATOM 3387 C CA . PHE A 1 424 ? 68.682 1.149 -53.203 1.00 89.69 424 PHE A CA 1
ATOM 3388 C C . PHE A 1 424 ? 69.169 -0.270 -53.522 1.00 89.69 424 PHE A C 1
ATOM 3390 O O . PHE A 1 424 ? 70.300 -0.429 -53.981 1.00 89.69 424 PHE A O 1
ATOM 3397 N N . SER A 1 425 ? 68.329 -1.296 -53.350 1.00 88.62 425 SER A N 1
ATOM 3398 C CA . SER A 1 425 ? 68.709 -2.686 -53.642 1.00 88.62 425 SER A CA 1
ATOM 3399 C C . SER A 1 425 ? 69.128 -2.908 -55.104 1.00 88.62 425 SER A C 1
ATOM 3401 O O . SER A 1 425 ? 70.101 -3.614 -55.355 1.00 88.62 425 SER A O 1
ATOM 3403 N N . GLY A 1 426 ? 68.447 -2.281 -56.072 1.00 86.25 426 GLY A N 1
ATOM 3404 C CA . GLY A 1 426 ? 68.748 -2.413 -57.505 1.00 86.25 426 GLY A CA 1
ATOM 3405 C C . GLY A 1 426 ? 70.126 -1.858 -57.905 1.00 86.25 426 GLY A C 1
ATOM 3406 O O . GLY A 1 426 ? 70.927 -2.600 -58.472 1.00 86.25 426 GLY A O 1
ATOM 3407 N N . PRO A 1 427 ? 70.449 -0.587 -57.594 1.00 86.75 427 PRO A N 1
ATOM 3408 C CA . PRO A 1 427 ? 71.771 -0.002 -57.806 1.00 86.75 427 PRO A CA 1
ATOM 3409 C C . PRO A 1 427 ? 72.895 -0.746 -57.080 1.00 86.75 427 PRO A C 1
ATOM 3411 O O . PRO A 1 427 ? 73.949 -0.947 -57.673 1.00 86.75 427 PRO A O 1
ATOM 3414 N N . ILE A 1 428 ? 72.678 -1.186 -55.832 1.00 87.56 428 ILE A N 1
ATOM 3415 C CA . ILE A 1 428 ? 73.679 -1.963 -55.080 1.00 87.56 428 ILE A CA 1
ATOM 3416 C C . ILE A 1 428 ? 73.978 -3.284 -55.799 1.00 87.56 428 ILE A C 1
ATOM 3418 O O . ILE A 1 428 ? 75.144 -3.628 -55.989 1.00 87.56 428 ILE A O 1
ATOM 3422 N N . LEU A 1 429 ? 72.941 -3.996 -56.249 1.00 85.62 429 LEU A N 1
ATOM 3423 C CA . LEU A 1 429 ? 73.097 -5.243 -56.995 1.00 85.62 429 LEU A CA 1
ATOM 3424 C C . LEU A 1 429 ? 73.771 -5.020 -58.356 1.00 85.62 429 LEU A C 1
ATOM 3426 O O . LEU A 1 429 ? 74.644 -5.789 -58.741 1.00 85.62 429 LEU A O 1
ATOM 3430 N N . TYR A 1 430 ? 73.421 -3.942 -59.061 1.00 84.75 430 TYR A N 1
ATOM 3431 C CA . TYR A 1 430 ? 74.084 -3.559 -60.308 1.00 84.75 430 TYR A CA 1
ATOM 3432 C C . TYR A 1 430 ? 75.582 -3.290 -60.107 1.00 84.75 430 TYR A C 1
ATOM 3434 O O . TYR A 1 430 ? 76.387 -3.809 -60.874 1.00 84.75 430 TYR A O 1
ATOM 3442 N N . ILE A 1 431 ? 75.961 -2.537 -59.067 1.00 84.56 431 ILE A N 1
ATOM 3443 C CA . ILE A 1 431 ? 77.372 -2.268 -58.750 1.00 84.56 431 ILE A CA 1
ATOM 3444 C C . ILE A 1 431 ? 78.111 -3.580 -58.464 1.00 84.56 431 ILE A C 1
ATOM 3446 O O . ILE A 1 431 ? 79.208 -3.774 -58.972 1.00 84.56 431 ILE A O 1
ATOM 3450 N N . LEU A 1 432 ? 77.508 -4.491 -57.697 1.00 84.31 432 LEU A N 1
ATOM 3451 C CA . LEU A 1 432 ? 78.117 -5.779 -57.357 1.00 84.31 432 LEU A CA 1
ATOM 3452 C C . LEU A 1 432 ? 78.351 -6.676 -58.587 1.00 84.31 432 LEU A C 1
ATOM 3454 O O . LEU A 1 432 ? 79.377 -7.346 -58.672 1.00 84.31 432 LEU A O 1
ATOM 3458 N N . VAL A 1 433 ? 77.421 -6.683 -59.545 1.00 82.38 433 VAL A N 1
ATOM 3459 C CA . VAL A 1 433 ? 77.570 -7.440 -60.801 1.00 82.38 433 VAL A CA 1
ATOM 3460 C C . VAL A 1 433 ? 78.598 -6.778 -61.731 1.00 82.38 433 VAL A C 1
ATOM 3462 O O . VAL A 1 433 ? 79.413 -7.466 -62.338 1.00 82.38 433 VAL A O 1
ATOM 3465 N N . ASP A 1 434 ? 78.624 -5.443 -61.810 1.00 79.81 434 ASP A N 1
ATOM 3466 C CA . ASP A 1 434 ? 79.593 -4.705 -62.639 1.00 79.81 434 ASP A CA 1
ATOM 3467 C C . ASP A 1 434 ? 81.039 -4.892 -62.140 1.00 79.81 434 ASP A C 1
ATOM 3469 O O . ASP A 1 434 ? 81.956 -5.043 -62.948 1.00 79.81 434 ASP A O 1
ATOM 3473 N N . THR A 1 435 ? 81.258 -4.949 -60.817 1.00 76.69 435 THR A N 1
ATOM 3474 C CA . THR A 1 435 ? 82.601 -5.164 -60.247 1.00 76.69 435 THR A CA 1
ATOM 3475 C C . THR A 1 435 ? 83.107 -6.599 -60.359 1.00 76.69 435 THR A C 1
ATOM 3477 O O . THR A 1 435 ? 84.320 -6.804 -60.314 1.00 76.69 435 THR A O 1
ATOM 3480 N N . THR A 1 436 ? 82.217 -7.584 -60.490 1.00 73.12 436 THR A N 1
ATOM 3481 C CA . THR A 1 436 ? 82.584 -9.008 -60.544 1.00 73.12 436 THR A CA 1
ATOM 3482 C C . THR A 1 436 ? 82.789 -9.518 -61.969 1.00 73.12 436 THR A C 1
ATOM 3484 O O . THR A 1 436 ? 83.755 -10.244 -62.194 1.00 73.12 436 THR A O 1
ATOM 3487 N N . ASP A 1 437 ? 81.966 -9.096 -62.938 1.00 64.06 437 ASP A N 1
ATOM 3488 C CA . ASP A 1 437 ? 81.978 -9.685 -64.288 1.00 64.06 437 ASP A CA 1
ATOM 3489 C C . ASP A 1 437 ? 82.638 -8.830 -65.387 1.00 64.06 437 ASP A C 1
ATOM 3491 O O . ASP A 1 437 ? 82.877 -9.339 -66.480 1.00 64.06 437 ASP A O 1
ATOM 3495 N N . GLY A 1 438 ? 82.996 -7.561 -65.160 1.00 61.97 438 GLY A N 1
ATOM 3496 C CA . GLY A 1 438 ? 83.895 -6.805 -66.056 1.00 61.97 438 GLY A CA 1
ATOM 3497 C C . GLY A 1 438 ? 83.537 -6.778 -67.561 1.00 61.97 438 GLY A C 1
ATOM 3498 O O . GLY A 1 438 ? 84.438 -6.746 -68.400 1.00 61.97 438 GLY A O 1
ATOM 3499 N N . HIS A 1 439 ? 82.251 -6.805 -67.940 1.00 59.34 439 HIS A N 1
ATOM 3500 C CA . HIS A 1 439 ? 81.816 -6.818 -69.350 1.00 59.34 439 HIS A CA 1
ATOM 3501 C C . HIS A 1 439 ? 81.573 -5.397 -69.921 1.00 59.34 439 HIS A C 1
ATOM 3503 O O . HIS A 1 439 ? 80.875 -4.597 -69.295 1.00 59.34 439 HIS A O 1
ATOM 3509 N N . PRO A 1 440 ? 82.057 -5.053 -71.139 1.00 53.31 440 PRO A N 1
ATOM 3510 C CA . PRO A 1 440 ? 81.990 -3.681 -71.653 1.00 53.31 440 PRO A CA 1
ATOM 3511 C C . PRO A 1 440 ? 80.767 -3.341 -72.530 1.00 53.31 440 PRO A C 1
ATOM 3513 O O . PRO A 1 440 ? 80.719 -2.235 -73.067 1.00 53.31 440 PRO A O 1
ATOM 3516 N N . GLN A 1 441 ? 79.766 -4.216 -72.704 1.00 58.62 441 GLN A N 1
ATOM 3517 C CA . GLN A 1 441 ? 78.646 -3.937 -73.624 1.00 58.62 441 GLN A CA 1
ATOM 3518 C C . GLN A 1 441 ? 77.264 -4.090 -72.965 1.00 58.62 441 GLN A C 1
ATOM 3520 O O . GLN A 1 441 ? 76.882 -5.174 -72.541 1.00 58.62 441 GLN A O 1
ATOM 3525 N N . GLY A 1 442 ? 76.499 -2.985 -72.915 1.00 65.50 442 GLY A N 1
ATOM 3526 C CA . GLY A 1 442 ? 75.075 -2.976 -72.530 1.00 65.50 442 GLY A CA 1
ATOM 3527 C C . GLY A 1 442 ? 74.726 -2.544 -71.094 1.00 65.50 442 GLY A C 1
ATOM 3528 O O . GLY A 1 442 ? 73.765 -3.062 -70.526 1.00 65.50 442 GLY A O 1
ATOM 3529 N N . LYS A 1 443 ? 75.454 -1.581 -70.504 1.00 69.38 443 LYS A N 1
ATOM 3530 C CA . LYS A 1 443 ? 75.301 -1.145 -69.094 1.00 69.38 443 LYS A CA 1
ATOM 3531 C C . LYS A 1 443 ? 73.876 -0.740 -68.674 1.00 69.38 443 LYS A C 1
ATOM 3533 O O . LYS A 1 443 ? 73.425 -1.104 -67.592 1.00 69.38 443 LYS A O 1
ATOM 3538 N N . SER A 1 444 ? 73.131 -0.038 -69.529 1.00 72.44 444 SER A N 1
ATOM 3539 C CA . SER A 1 444 ? 71.762 0.416 -69.220 1.00 72.44 444 SER A CA 1
ATOM 3540 C C . SER A 1 444 ? 70.745 -0.729 -69.148 1.00 72.44 444 SER A C 1
ATOM 3542 O O . SER A 1 444 ? 69.864 -0.732 -68.289 1.00 72.44 444 SER A O 1
ATOM 3544 N N . MET A 1 445 ? 70.886 -1.727 -70.022 1.00 76.00 445 MET A N 1
ATOM 3545 C CA . MET A 1 445 ? 70.011 -2.898 -70.059 1.00 76.00 445 MET A CA 1
ATOM 3546 C C . MET A 1 445 ? 70.269 -3.825 -68.866 1.00 76.00 445 MET A C 1
ATOM 3548 O O . MET A 1 445 ? 69.324 -4.401 -68.329 1.00 76.00 445 MET A O 1
ATOM 3552 N N . LEU A 1 446 ? 71.524 -3.936 -68.418 1.00 78.19 446 LEU A N 1
ATOM 3553 C CA . LEU A 1 446 ? 71.886 -4.671 -67.204 1.00 78.19 446 LEU A CA 1
ATOM 3554 C C . LEU A 1 446 ? 71.300 -4.002 -65.949 1.00 78.19 446 LEU A C 1
ATOM 3556 O O . LEU A 1 446 ? 70.671 -4.678 -65.141 1.00 78.19 446 LEU A O 1
ATOM 3560 N N . TYR A 1 447 ? 71.414 -2.674 -65.827 1.00 80.81 447 TYR A N 1
ATOM 3561 C CA . TYR A 1 447 ? 70.820 -1.913 -64.720 1.00 80.81 447 TYR A CA 1
ATOM 3562 C C . TYR A 1 447 ? 69.309 -2.146 -64.599 1.00 80.81 447 TYR A C 1
ATOM 3564 O O . TYR A 1 447 ? 68.811 -2.468 -63.519 1.00 80.81 447 TYR A O 1
ATOM 3572 N N . TRP A 1 448 ? 68.579 -2.055 -65.715 1.00 82.31 448 TRP A N 1
ATOM 3573 C CA . TRP A 1 448 ? 67.133 -2.282 -65.712 1.00 82.31 448 TRP A CA 1
ATOM 3574 C C . TRP A 1 448 ? 66.764 -3.721 -65.326 1.00 82.31 448 TRP A C 1
ATOM 3576 O O . TRP A 1 448 ? 65.803 -3.929 -64.588 1.00 82.31 448 TRP A O 1
ATOM 3586 N N . LYS A 1 449 ? 67.559 -4.714 -65.751 1.00 82.44 449 LYS A N 1
ATOM 3587 C CA . LYS A 1 449 ? 67.385 -6.113 -65.330 1.00 82.44 449 LYS A CA 1
ATOM 3588 C C . LYS A 1 449 ? 67.591 -6.295 -63.826 1.00 82.44 449 LYS A C 1
ATOM 3590 O O . LYS A 1 449 ? 66.791 -6.987 -63.205 1.00 82.44 449 LYS A O 1
ATOM 3595 N N . CYS A 1 450 ? 68.601 -5.656 -63.237 1.00 83.25 450 CYS A N 1
ATOM 3596 C CA . CYS A 1 450 ? 68.864 -5.720 -61.797 1.00 83.25 450 CYS A CA 1
ATOM 3597 C C . CYS A 1 450 ? 67.737 -5.073 -60.977 1.00 83.25 450 CYS A C 1
ATOM 3599 O O . CYS A 1 450 ? 67.272 -5.655 -60.002 1.00 83.25 450 CYS A O 1
ATOM 3601 N N . VAL A 1 451 ? 67.250 -3.901 -61.401 1.00 84.50 451 VAL A N 1
ATOM 3602 C CA . VAL A 1 451 ? 66.121 -3.212 -60.749 1.00 84.50 451 VAL A CA 1
ATOM 3603 C C . VAL A 1 451 ? 64.837 -4.039 -60.847 1.00 84.50 451 VAL A C 1
ATOM 3605 O O . VAL A 1 451 ? 64.143 -4.221 -59.848 1.00 84.50 451 VAL A O 1
ATOM 3608 N N . TRP A 1 452 ? 64.541 -4.582 -62.031 1.00 84.50 452 TRP A N 1
ATOM 3609 C CA . TRP A 1 452 ? 63.387 -5.456 -62.237 1.00 84.50 452 TRP A CA 1
ATOM 3610 C C . TRP A 1 452 ? 63.470 -6.718 -61.372 1.00 84.50 452 TRP A C 1
ATOM 3612 O O . TRP A 1 452 ? 62.498 -7.082 -60.713 1.00 84.50 452 TRP A O 1
ATOM 3622 N N . TRP A 1 453 ? 64.648 -7.342 -61.302 1.00 84.25 453 TRP A N 1
ATOM 3623 C CA . TRP A 1 453 ? 64.873 -8.524 -60.474 1.00 84.25 453 TRP A CA 1
ATOM 3624 C C . TRP A 1 453 ? 64.651 -8.233 -58.982 1.00 84.25 453 TRP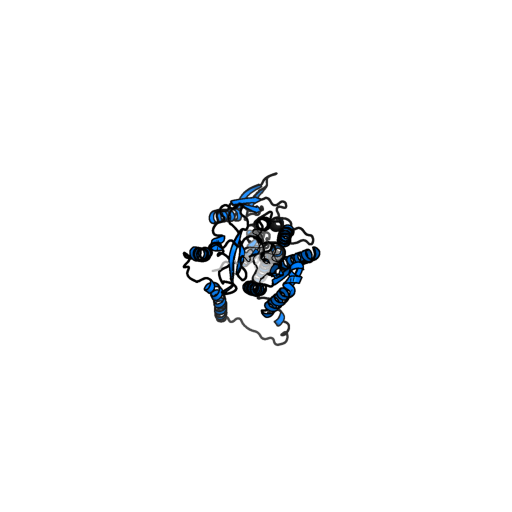 A C 1
ATOM 3626 O O . TRP A 1 453 ? 63.894 -8.953 -58.329 1.00 84.25 453 TRP A O 1
ATOM 3636 N N . SER A 1 454 ? 65.189 -7.128 -58.456 1.00 85.38 454 SER A N 1
ATOM 3637 C CA . SER A 1 454 ? 64.960 -6.719 -57.062 1.00 85.38 454 SER A CA 1
ATOM 3638 C C . SER A 1 454 ? 63.476 -6.510 -56.734 1.00 85.38 454 SER A C 1
ATOM 3640 O O . SER A 1 454 ? 63.015 -6.925 -55.670 1.00 85.38 454 SER A O 1
ATOM 3642 N N . ILE A 1 455 ? 62.702 -5.928 -57.657 1.00 84.88 455 ILE A N 1
ATOM 3643 C CA . ILE A 1 455 ? 61.249 -5.753 -57.497 1.00 84.88 455 ILE A CA 1
ATOM 3644 C C . ILE A 1 455 ? 60.530 -7.112 -57.484 1.00 84.88 455 ILE A C 1
ATOM 3646 O O . ILE A 1 455 ? 59.663 -7.338 -56.639 1.00 84.88 455 ILE A O 1
ATOM 3650 N N . THR A 1 456 ? 60.905 -8.040 -58.370 1.00 84.75 456 THR A N 1
ATOM 3651 C CA . THR A 1 456 ? 60.282 -9.378 -58.437 1.00 84.75 456 THR A CA 1
ATOM 3652 C C . THR A 1 456 ? 60.551 -10.221 -57.190 1.00 84.75 456 THR A C 1
ATOM 3654 O O . THR A 1 456 ? 59.639 -10.879 -56.687 1.00 84.75 456 THR A O 1
ATOM 3657 N N . VAL A 1 457 ? 61.769 -10.146 -56.638 1.00 84.00 457 VAL A N 1
ATOM 3658 C CA . VAL A 1 457 ? 62.136 -10.812 -55.380 1.00 84.00 457 VAL A CA 1
ATOM 3659 C C . VAL A 1 457 ? 61.347 -10.223 -54.210 1.00 84.00 457 VAL A C 1
ATOM 3661 O O . VAL A 1 457 ? 60.829 -10.970 -53.382 1.00 84.00 457 VAL A O 1
ATOM 3664 N N . PHE A 1 458 ? 61.189 -8.897 -54.172 1.00 82.88 458 PHE A N 1
ATOM 3665 C CA . PHE A 1 458 ? 60.428 -8.216 -53.124 1.00 82.88 458 PHE A CA 1
ATOM 3666 C C . PHE A 1 458 ? 58.934 -8.576 -53.143 1.00 82.88 458 PHE A C 1
ATOM 3668 O O . PHE A 1 458 ? 58.329 -8.787 -52.095 1.00 82.88 458 PHE A O 1
ATOM 3675 N N . LEU A 1 459 ? 58.345 -8.703 -54.333 1.00 82.56 459 LEU A N 1
ATOM 3676 C CA . LEU A 1 459 ? 56.951 -9.121 -54.506 1.00 82.56 459 LEU A CA 1
ATOM 3677 C C . LEU A 1 459 ? 56.742 -10.636 -54.333 1.00 82.56 459 LEU A C 1
ATOM 3679 O O . LEU A 1 459 ? 55.625 -11.111 -54.525 1.00 82.56 459 LEU A O 1
ATOM 3683 N N . GLN A 1 460 ? 57.796 -11.395 -53.990 1.00 72.62 460 GLN A N 1
ATOM 3684 C CA . GLN A 1 460 ? 57.802 -12.865 -53.952 1.00 72.62 460 GLN A CA 1
ATOM 3685 C C . GLN A 1 460 ? 57.296 -13.505 -55.258 1.00 72.62 460 GLN A C 1
ATOM 3687 O O . GLN A 1 460 ? 56.854 -14.651 -55.280 1.00 72.62 460 GLN A O 1
ATOM 3692 N N . GLN A 1 461 ? 57.406 -12.781 -56.373 1.00 66.12 461 GLN A N 1
ATOM 3693 C CA . GLN A 1 461 ? 57.092 -13.257 -57.718 1.00 66.12 461 GLN A CA 1
ATOM 3694 C C . GLN A 1 461 ? 58.371 -13.781 -58.379 1.00 66.12 461 GLN A C 1
ATOM 3696 O O . GLN A 1 461 ? 58.763 -13.349 -59.462 1.00 66.12 461 GLN A O 1
ATOM 3701 N N . GLY A 1 462 ? 59.076 -14.678 -57.689 1.00 52.78 462 GLY A N 1
ATOM 3702 C CA . GLY A 1 462 ? 60.268 -15.316 -58.231 1.00 52.78 462 GLY A CA 1
ATOM 3703 C C . GLY A 1 462 ? 59.880 -16.349 -59.284 1.00 52.78 462 GLY A C 1
ATOM 3704 O O . GLY A 1 462 ? 59.236 -17.345 -58.959 1.00 52.78 462 GLY A O 1
ATOM 3705 N N . ASN A 1 463 ? 60.295 -16.137 -60.534 1.00 54.38 463 ASN A N 1
ATOM 3706 C CA . ASN A 1 463 ? 60.300 -17.199 -61.535 1.00 54.38 463 ASN A CA 1
ATOM 3707 C C . ASN A 1 463 ? 61.173 -18.348 -61.014 1.00 54.38 463 ASN A C 1
ATOM 3709 O O . ASN A 1 463 ? 62.382 -18.185 -60.842 1.00 54.38 463 ASN A O 1
ATOM 3713 N N . VAL A 1 464 ? 60.556 -19.504 -60.772 1.00 46.38 464 VAL A N 1
ATOM 3714 C CA . VAL A 1 464 ? 61.251 -20.785 -60.632 1.00 46.38 464 VAL A CA 1
ATOM 3715 C C . VAL A 1 464 ? 61.962 -21.029 -61.965 1.00 46.38 464 VAL A C 1
ATOM 3717 O O . VAL A 1 464 ? 61.325 -21.366 -62.959 1.00 46.38 464 VAL A O 1
ATOM 3720 N N . LEU A 1 465 ? 63.265 -20.749 -62.018 1.00 41.81 465 LEU A N 1
ATOM 3721 C CA . LEU A 1 465 ? 64.115 -21.099 -63.153 1.00 41.81 465 LEU A CA 1
ATOM 3722 C C . LEU A 1 465 ? 64.222 -22.630 -63.197 1.00 41.81 465 LEU A C 1
ATOM 3724 O O . LEU A 1 465 ? 64.857 -23.223 -62.326 1.00 41.81 465 LEU A O 1
ATOM 3728 N N . HIS A 1 466 ? 63.544 -23.239 -64.172 1.00 33.09 466 HIS A N 1
ATOM 3729 C CA . HIS A 1 466 ? 63.750 -24.620 -64.608 1.00 33.09 466 HIS A CA 1
ATOM 3730 C C . HIS A 1 466 ? 64.874 -24.702 -65.635 1.00 33.09 466 HIS A C 1
ATOM 3732 O O . HIS A 1 466 ? 64.971 -23.765 -66.464 1.00 33.09 466 HIS A O 1
#

InterPro domains:
  IPR019594 Ionotropic glutamate receptor, L-glutamate and glycine-binding domain [PF10613] (289-382)
  IPR052192 Ionotropic receptor [PTHR42643] (204-449)

Organism: Aphis craccivora (NCBI:txid307492)

Nearest PDB structures (foldseek):
  6qkz-assembly1_D  TM=3.682E-01  e=1.728E-11  Rattus norvegicus
  4u2q-assembly1_B  TM=3.559E-01  e=5.608E-12  Rattus norvegicus
  4u5c-assembly1_C  TM=3.564E-01  e=5.647E-11  Rattus norvegicus
  4u1x-assembly1_B  TM=3.930E-01  e=3.541E-10  Rattus norvegicus
  4u1y-assembly1_D  TM=3.557E-01  e=1.640E-10  Rattus norvegicus

Secondary structure (DSSP, 8-state):
-EEE-S-------SSSSSTTSTTS--------------TTGGGTHHHHHHHHHHHHHHTS------S-HHHHHHHHHHT-------------GGGS-HHHHHHHHHHHHHHHTSEEEEEEEHHHHTTSHHHHHHHHHHHHTTT--EEEEEE-SHHHHHHHHHHHHHHHHHT--EEEEEE--HHHHHHHHHHHHHTT---SSEEEEEEE-SSPPPHHHHHH--TT--EEEEEEEETTEEEEEEEE---STT---EEEEEEEEETTTEE----SS--HHHHTT--TT-EEEEE---BTTTBEEEEPSS-EEEEE-HHHHHHHHHHHHHT-EEEEE--TT-S---S--SSS---HHHHHHHTTSSS-EEES----HHHHTTS-EEEES---------PPPPPPPGGGGTTTTS-TTHHHHHHHHHHHHHHHHHHHHHHHH---S-HHHHHHHHHHHHHHHHTT------

Mean predicted aligned error: 16.87 Å

Foldseek 3Di:
DFWFFADDDDDDDPDPPPVVVPPPDPDDDDDDDDDDDDPDPVVVVVVVVVVVVCVVVVVVDDDDPDPCPVVVVVVVVVVDDDPPPDDDDDDALLNAPLVLVLLQVLLVVVVVPFAEEEEEEPSNCVNCVVSVVSSCVSNVVVPHHYHYQYPDDVVSLVVVVVVLQVCLLVVGQYEYEYHDDLVVLLVSLLVCLVVLSQHPSYAYEYEAEPDPRDPSSQVSDAQSHWYWYWYPPDHQKIWIWTFDQALDPPDGTGTDGQFMAGNVPGTDDDDSDDDPCVRQQASHAAEFEEEDAPDPQAWHKADDPPDIDTPAHPPNVVVVVVCVRRVYHYDYDYFPVSDCWDFDDPDDATGTPLRCVLVVVGRIYDDPDDDDPRSVSRIHTDPDPDDDDDDDDDDDPDDDDPVCVVVVVDDPVVVVVVVVCLVVQLVVVLVVCCVPPVDDPDSPVSSVVSSVVSVCVVVVVDDPDD